Protein AF-0000000071593321 (afdb_homodimer)

pLDDT: mean 95.64, std 6.99, range [48.97, 98.94]

Sequence (410 aa):
MVLSSSLFSPEEFLYPEIVSQAEFVWSILTLLEEKLASHTFSGIHGHLEEGVYLKNKETIEIQEGAYVESGAYICGPCIIGPYTQVRHGAYIRGGVITSSHCVIGHCSEIKNSYLGHHAKAAHFAYVGDSVFGSRVNLGAGVRCANFRLDGKTIFFHHSGERCNTKRKKLGAFLGRGVSVGCNTVLNPGCYVASATKILPNQTIYMVLSSSLFSPEEFLYPEIVSQAEFVWSILTLLEEKLASHTFSGIHGHLEEGVYLKNKETIEIQEGAYVESGAYICGPCIIGPYTQVRHGAYIRGGVITSSHCVIGHCSEIKNSYLGHHAKAAHFAYVGDSVFGSRVNLGAGVRCANFRLDGKTIFFHHSGERCNTKRKKLGAFLGRGVSVGCNTVLNPGCYVASATKILPNQTIY

Radius of gyration: 21.74 Å; Cα contacts (8 Å, |Δi|>4): 1358; chains: 2; bounding box: 43×63×39 Å

Secondary structure (DSSP, 8-state):
--BGGGT--GGGSSSHHHHHT-SBTTHHHHHHHHHHHH-----B-SEE-TT-EEESGGGEEE-TT-EE-TT-EEESSEEE-TT-EE-TT-EEEEEEEE-TT-EEEET-EEEEEEE-TT-EEEES-EEES-EE-TT-EEPTT-EE--B-TT-PPPEEEETTEEEE---SB---EE-TT-EE-TT-EEPTT-EE-TT-EE-SS-EE-/---GGGT--GGGSSSHHHHHT-SSTTHHHHHHHHHHHH-----B-SEE-TT-EEESGGGEEE-TT-EE-TT-EEESSEEE-TT-EE-TT-EEEEEEEE-TT-EEEET-EEEEEEE-TT-EEEES-EEES-EE-TT-EEPTT-EE--B-TT-PPPEEEETTEEEE---SB---EE-TT-EE-TT-EEPTT-EE-TT-EEPSS-EE-

InterPro domains:
  IPR011004 Trimeric LpxA-like superfamily [SSF51161] (58-198)
  IPR050065 Bifunctional protein GlmU-like [PTHR43584] (59-192)
  IPR056729 Mannose-1-phosphate guanyltransferase, C-terminal domain [PF25087] (74-192)

Organism: Chlamydia trachomatis serovar D (strain ATCC VR-885 / DSM 19411 / UW-3/Cx) (NCBI:txid272561)

Foldseek 3Di:
DAQLVVFAQLVQAQGSCLSVVQRHVLCSLVSLVVCLVPDQAPAAQDAEDPQEAEAPRRQEHEDALEYAYHQEYAYDNEYHEHNEYHEHLEYEDAGEYEYYCEYRAHNEYAHSEGETANAYPHANEYHYSEYYGHQEYEEHQEYFFFADPVQDFDWADDPHDIHGPRHRGATEYEGACEYAAHNEYEYGNHYDHHNHYHYPPYYHD/DAALVVFAQLVQAQGSCLSVVQRHVLCSLVSLVVCLVPDQAPAEQDEEDPQEAEAPRRQDHEDALEYAYHQEYAYDNEHHEHNEYHEHLEYEDAGEYEYYQEYRAHVEYAHSEGETANAYPHANEYHYSEYYGHQEYEEHQEYFFFADPVQDFDWADDPRDIDGPVHRGATEYEGANEYEEHNEYEYGNHYDHHNHYHYPPYYGD

Nearest PDB structures (foldseek):
  5z0a-assembly1_E-2  TM=9.363E-01  e=1.720E-13  Sulfurisphaera tokodaii str. 7
  5z0a-assembly2_F  TM=9.378E-01  e=2.848E-13  Sulfurisphaera tokodaii str. 7
  5z0a-assembly2_C-3  TM=9.414E-01  e=1.841E-12  Sulfurisphaera tokodaii str. 7
  5z09-assembly2_E-2  TM=9.192E-01  e=1.112E-12  Sulfurisphaera tokodaii str. 7
  5z09-assembly1_F-3  TM=8.751E-01  e=1.169E-12  Sulfurisphaera tokodaii str. 7

Solvent-accessible surface area (backbone atoms only — not comparable to full-atom values): 18457 Å² total; per-residue (Å²): 129,64,42,19,68,76,57,44,62,35,84,36,34,76,60,31,62,41,45,68,68,20,68,34,51,73,39,31,55,55,40,47,53,51,49,59,73,71,53,82,56,87,31,79,58,36,50,71,40,77,65,50,42,68,40,59,53,80,37,29,23,32,29,53,67,13,37,36,32,40,52,18,38,41,32,40,43,31,37,41,22,37,44,18,39,36,27,42,46,14,37,38,32,70,37,33,38,41,9,36,46,23,32,41,12,39,51,13,36,41,27,32,26,41,34,9,28,40,17,30,37,44,28,43,18,38,38,28,39,25,39,35,23,27,45,19,36,43,27,51,42,20,32,28,35,25,57,49,95,83,67,43,64,41,54,38,70,50,98,88,41,80,41,78,67,78,33,54,62,32,8,31,39,35,11,38,41,19,24,39,24,37,50,17,36,33,31,48,34,20,70,44,61,58,61,38,72,43,66,55,70,38,77,45,114,129,64,42,20,68,78,59,43,63,34,84,37,36,77,58,32,61,42,45,70,68,21,68,32,52,73,38,30,56,55,40,47,52,50,49,58,72,70,52,83,55,87,30,79,58,34,47,71,41,76,65,48,42,67,39,59,54,81,37,28,24,30,29,53,66,13,38,35,33,39,52,17,38,40,32,40,42,31,36,40,23,36,44,18,38,36,26,42,43,15,37,37,32,72,38,35,39,40,8,38,46,23,30,40,11,41,49,12,37,42,28,32,27,40,33,10,29,41,18,30,37,45,30,45,19,40,40,28,40,24,38,35,23,28,45,19,37,44,27,49,44,21,33,27,35,24,59,50,82,81,69,47,64,42,53,38,70,50,96,89,40,80,41,78,66,79,33,55,63,33,8,30,39,36,12,38,42,21,34,38,23,37,49,17,35,35,31,49,37,20,71,43,62,57,62,40,73,43,66,53,67,39,78,43,115

Structure (mmCIF, N/CA/C/O backbone):
data_AF-0000000071593321-model_v1
#
loop_
_entity.id
_entity.type
_entity.pdbx_description
1 polymer 'UDP-GlcNAc Pyrophosphorylase'
#
loop_
_atom_site.group_PDB
_atom_site.id
_atom_site.type_symbol
_atom_site.label_atom_id
_atom_site.label_alt_id
_atom_site.label_comp_id
_atom_site.label_asym_id
_atom_site.label_entity_id
_atom_site.label_seq_id
_atom_site.pdbx_PDB_ins_code
_atom_site.Cartn_x
_atom_site.Cartn_y
_atom_site.Cartn_z
_atom_site.occupancy
_atom_site.B_iso_or_equiv
_atom_site.auth_seq_id
_atom_site.auth_comp_id
_atom_site.auth_asym_id
_atom_site.auth_atom_id
_atom_site.pdbx_PDB_model_num
ATOM 1 N N . MET A 1 1 ? 15.898 31.641 -3.525 1 49.12 1 MET A N 1
ATOM 2 C CA . MET A 1 1 ? 14.562 31.5 -2.951 1 49.12 1 MET A CA 1
ATOM 3 C C . MET A 1 1 ? 13.758 30.438 -3.705 1 49.12 1 MET A C 1
ATOM 5 O O . MET A 1 1 ? 13.625 30.516 -4.926 1 49.12 1 MET A O 1
ATOM 9 N N . VAL A 1 2 ? 13.656 29.156 -3.184 1 59.16 2 VAL A N 1
ATOM 10 C CA . VAL A 1 2 ? 13.023 28.125 -3.992 1 59.16 2 VAL A CA 1
ATOM 11 C C . VAL A 1 2 ? 11.523 28.391 -4.102 1 59.16 2 VAL A C 1
ATOM 13 O O . VAL A 1 2 ? 10.805 28.312 -3.104 1 59.16 2 VAL A O 1
ATOM 16 N N . LEU A 1 3 ? 11.148 29.047 -5.184 1 65.06 3 LEU A N 1
ATOM 17 C CA . LEU A 1 3 ? 9.766 29.375 -5.477 1 65.06 3 LEU A CA 1
ATOM 18 C C . LEU A 1 3 ? 8.93 28.125 -5.688 1 65.06 3 LEU A C 1
ATOM 20 O O . LEU A 1 3 ? 9.422 27.141 -6.242 1 65.06 3 LEU A O 1
ATOM 24 N N . SER A 1 4 ? 7.816 28.062 -4.988 1 72 4 SER A N 1
ATOM 25 C CA . SER A 1 4 ? 6.863 26.969 -5.168 1 72 4 SER A CA 1
ATOM 26 C C . SER A 1 4 ? 6.656 26.656 -6.645 1 72 4 SER A C 1
ATOM 28 O O . SER A 1 4 ? 6.555 25.484 -7.027 1 72 4 SER A O 1
ATOM 30 N N . SER A 1 5 ? 6.688 27.688 -7.473 1 69.75 5 SER A N 1
ATOM 31 C CA . SER A 1 5 ? 6.383 27.578 -8.891 1 69.75 5 SER A CA 1
ATOM 32 C C . SER A 1 5 ? 7.488 26.828 -9.633 1 69.75 5 SER A C 1
ATOM 34 O O . SER A 1 5 ? 7.289 26.375 -10.766 1 69.75 5 SER A O 1
ATOM 36 N N . SER A 1 6 ? 8.523 26.703 -8.977 1 75.5 6 SER A N 1
ATOM 37 C CA . SER A 1 6 ? 9.633 26 -9.633 1 75.5 6 SER A CA 1
ATOM 38 C C . SER A 1 6 ? 9.461 24.484 -9.539 1 75.5 6 SER A C 1
ATOM 40 O O . SER A 1 6 ? 9.992 23.75 -10.367 1 75.5 6 SER A O 1
ATOM 42 N N . LEU A 1 7 ? 8.594 24.094 -8.688 1 83.81 7 LEU A N 1
ATOM 43 C CA . LEU A 1 7 ? 8.523 22.656 -8.461 1 83.81 7 LEU A CA 1
ATOM 44 C C . LEU A 1 7 ? 7.156 22.109 -8.875 1 83.81 7 LEU A C 1
ATOM 46 O O . LEU A 1 7 ? 7.059 20.984 -9.383 1 83.81 7 LEU A O 1
ATOM 50 N N . PHE A 1 8 ? 6.207 22.984 -8.688 1 94.56 8 PHE A N 1
ATOM 51 C CA . PHE A 1 8 ? 4.848 22.5 -8.906 1 94.56 8 PHE A CA 1
ATOM 52 C C . PHE A 1 8 ? 4.105 23.406 -9.883 1 94.56 8 PHE A C 1
ATOM 54 O O . PHE A 1 8 ? 4.258 24.625 -9.844 1 94.56 8 PHE A O 1
ATOM 61 N N . SER A 1 9 ? 3.324 22.797 -10.742 1 95.75 9 SER A N 1
ATOM 62 C CA . SER A 1 9 ? 2.334 23.516 -11.531 1 95.75 9 SER A CA 1
ATOM 63 C C . SER A 1 9 ? 0.995 23.594 -10.797 1 95.75 9 SER A C 1
ATOM 65 O O . SER A 1 9 ? 0.453 22.562 -10.383 1 95.75 9 SER A O 1
ATOM 67 N N . PRO A 1 10 ? 0.494 24.781 -10.688 1 96.81 10 PRO A N 1
ATOM 68 C CA . PRO A 1 10 ? -0.757 24.922 -9.938 1 96.81 10 PRO A CA 1
ATOM 69 C C . PRO A 1 10 ? -1.863 24 -10.461 1 96.81 10 PRO A C 1
ATOM 71 O O . PRO A 1 10 ? -2.674 23.5 -9.672 1 96.81 10 PRO A O 1
ATOM 74 N N . GLU A 1 11 ? -1.896 23.719 -11.719 1 96.94 11 GLU A N 1
ATOM 75 C CA . GLU A 1 11 ? -2.967 22.953 -12.344 1 96.94 11 GLU A CA 1
ATOM 76 C C . GLU A 1 11 ? -2.92 21.484 -11.922 1 96.94 11 GLU A C 1
ATOM 78 O O . GLU A 1 11 ? -3.867 20.734 -12.156 1 96.94 11 GLU A O 1
ATOM 83 N N . GLU A 1 12 ? -1.89 21.125 -11.242 1 97.62 12 GLU A N 1
ATOM 84 C CA . GLU A 1 12 ? -1.735 19.75 -10.781 1 97.62 12 GLU A CA 1
ATOM 85 C C . GLU A 1 12 ? -2.539 19.5 -9.508 1 97.62 12 GLU A C 1
ATOM 87 O O . GLU A 1 12 ? -2.615 18.359 -9.039 1 97.62 12 GLU A O 1
ATOM 92 N N . PHE A 1 13 ? -3.246 20.516 -9.031 1 98.5 13 PHE A N 1
ATOM 93 C CA . PHE A 1 13 ? -3.863 20.422 -7.711 1 98.5 13 PHE A CA 1
ATOM 94 C C . PHE A 1 13 ? -5.324 20.859 -7.766 1 98.5 13 PHE A C 1
ATOM 96 O O . PHE A 1 13 ? -5.719 21.625 -8.641 1 98.5 13 PHE A O 1
ATOM 103 N N . LEU A 1 14 ? -6.074 20.344 -6.836 1 98.56 14 LEU A N 1
ATOM 104 C CA . LEU A 1 14 ? -7.508 20.609 -6.742 1 98.56 14 LEU A CA 1
ATOM 105 C C . LEU A 1 14 ? -7.781 22.078 -6.496 1 98.56 14 LEU A C 1
ATOM 107 O O . LEU A 1 14 ? -8.742 22.641 -7.035 1 98.56 14 LEU A O 1
ATOM 111 N N . TYR A 1 15 ? -7.004 22.734 -5.691 1 98.12 15 TYR A N 1
ATOM 112 C CA . TYR A 1 15 ? -7.035 24.156 -5.406 1 98.12 15 TYR A CA 1
ATOM 113 C C . TYR A 1 15 ? -5.734 24.828 -5.828 1 98.12 15 TYR A C 1
ATOM 115 O O . TYR A 1 15 ? -4.848 25.047 -5 1 98.12 15 TYR A O 1
ATOM 123 N N . PRO A 1 16 ? -5.707 25.234 -7.059 1 97.56 16 PRO A N 1
ATOM 124 C CA . PRO A 1 16 ? -4.457 25.734 -7.629 1 97.56 16 PRO A CA 1
ATOM 125 C C . PRO A 1 16 ? -3.951 27 -6.922 1 97.56 16 PRO A C 1
ATOM 127 O O . PRO A 1 16 ? -2.748 27.266 -6.93 1 97.56 16 PRO A O 1
ATOM 130 N N . GLU A 1 17 ? -4.82 27.719 -6.297 1 96.69 17 GLU A N 1
ATOM 131 C CA . GLU A 1 17 ? -4.449 28.984 -5.68 1 96.69 17 GLU A CA 1
ATOM 132 C C . GLU A 1 17 ? -3.506 28.781 -4.5 1 96.69 17 GLU A C 1
ATOM 134 O O . GLU A 1 17 ? -2.697 29.656 -4.18 1 96.69 17 GLU A O 1
ATOM 139 N N . ILE A 1 18 ? -3.613 27.609 -3.816 1 97.5 18 ILE A N 1
ATOM 140 C CA . ILE A 1 18 ? -2.73 27.312 -2.695 1 97.5 18 ILE A CA 1
ATOM 141 C C . ILE A 1 18 ? -1.28 27.297 -3.172 1 97.5 18 ILE A C 1
ATOM 143 O O . ILE A 1 18 ? -0.388 27.812 -2.492 1 97.5 18 ILE A O 1
ATOM 147 N N . VAL A 1 19 ? -1.119 26.719 -4.359 1 96.94 19 VAL A N 1
ATOM 148 C CA . VAL A 1 19 ? 0.215 26.562 -4.93 1 96.94 19 VAL A CA 1
ATOM 149 C C . VAL A 1 19 ? 0.676 27.875 -5.539 1 96.94 19 VAL A C 1
ATOM 151 O O . VAL A 1 19 ? 1.804 28.328 -5.305 1 96.94 19 VAL A O 1
ATOM 154 N N . SER A 1 20 ? -0.211 28.562 -6.273 1 95.44 20 SER A N 1
ATOM 155 C CA . SER A 1 20 ? 0.173 29.781 -6.988 1 95.44 20 SER A CA 1
ATOM 156 C C . SER A 1 20 ? 0.476 30.922 -6.02 1 95.44 20 SER A C 1
ATOM 158 O O . SER A 1 20 ? 1.287 31.797 -6.32 1 95.44 20 SER A O 1
ATOM 160 N N . GLN A 1 21 ? -0.099 30.891 -4.836 1 95.31 21 GLN A N 1
ATOM 161 C CA . GLN A 1 21 ? 0.058 31.984 -3.883 1 95.31 21 GLN A CA 1
ATOM 162 C C . GLN A 1 21 ? 1.224 31.719 -2.932 1 95.31 21 GLN A C 1
ATOM 164 O O . GLN A 1 21 ? 1.624 32.625 -2.176 1 95.31 21 GLN A O 1
ATOM 169 N N . ALA A 1 22 ? 1.767 30.547 -2.996 1 95.06 22 ALA A N 1
ATOM 170 C CA . ALA A 1 22 ? 2.855 30.203 -2.086 1 95.06 22 ALA A CA 1
ATOM 171 C C . ALA A 1 22 ? 4.16 30.875 -2.514 1 95.06 22 ALA A C 1
ATOM 173 O O . ALA A 1 22 ? 4.59 30.734 -3.662 1 95.06 22 ALA A O 1
ATOM 174 N N . GLU A 1 23 ? 4.746 31.547 -1.599 1 89.44 23 GLU A N 1
ATOM 175 C CA . GLU A 1 23 ? 6.031 32.188 -1.871 1 89.44 23 GLU A CA 1
ATOM 176 C C . GLU A 1 23 ? 7.16 31.156 -1.91 1 89.44 23 GLU A C 1
ATOM 178 O O . GLU A 1 23 ? 7.984 31.172 -2.826 1 89.44 23 GLU A O 1
ATOM 183 N N . PHE A 1 24 ? 7.191 30.344 -0.9 1 90.31 24 PHE A N 1
ATOM 184 C CA . PHE A 1 24 ? 8.133 29.234 -0.81 1 90.31 24 PHE A CA 1
ATOM 185 C C . PHE A 1 24 ? 7.41 27.906 -0.954 1 90.31 24 PHE A C 1
ATOM 187 O O . PHE A 1 24 ? 6.203 27.828 -0.738 1 90.31 24 PHE A O 1
ATOM 194 N N . VAL A 1 25 ? 8.148 26.938 -1.309 1 91.38 25 VAL A N 1
ATOM 195 C CA . VAL A 1 25 ? 7.562 25.609 -1.502 1 91.38 25 VAL A CA 1
ATOM 196 C C . VAL A 1 25 ? 6.898 25.141 -0.207 1 91.38 25 VAL A C 1
ATOM 198 O O . VAL A 1 25 ? 5.777 24.641 -0.226 1 91.38 25 VAL A O 1
ATOM 201 N N . TRP A 1 26 ? 7.523 25.391 0.928 1 93.5 26 TRP A N 1
ATOM 202 C CA . TRP A 1 26 ? 6.973 24.906 2.191 1 93.5 26 TRP A CA 1
ATOM 203 C C . TRP A 1 26 ? 5.836 25.797 2.666 1 93.5 26 TRP A C 1
ATOM 205 O O . TRP A 1 26 ? 5.074 25.438 3.561 1 93.5 26 TRP A O 1
ATOM 215 N N . SER A 1 27 ? 5.66 27 2.059 1 95.31 27 SER A N 1
ATOM 216 C CA . SER A 1 27 ? 4.527 27.875 2.361 1 95.31 27 SER A CA 1
ATOM 217 C C . SER A 1 27 ? 3.211 27.234 1.925 1 95.31 27 SER A C 1
ATOM 219 O O . SER A 1 27 ? 2.139 27.656 2.377 1 95.31 27 SER A O 1
ATOM 221 N N . ILE A 1 28 ? 3.297 26.25 1.066 1 97.19 28 ILE A N 1
ATOM 222 C CA . ILE A 1 28 ? 2.109 25.531 0.611 1 97.19 28 ILE A CA 1
ATOM 223 C C . ILE A 1 28 ? 1.397 24.906 1.805 1 97.19 28 ILE A C 1
ATOM 225 O O . ILE A 1 28 ? 0.166 24.922 1.877 1 97.19 28 ILE A O 1
ATOM 229 N N . LEU A 1 29 ? 2.137 24.422 2.756 1 97.69 29 LEU A N 1
ATOM 230 C CA . LEU A 1 29 ? 1.553 23.766 3.924 1 97.69 29 LEU A CA 1
ATOM 231 C C . LEU A 1 29 ? 0.829 24.781 4.805 1 97.69 29 LEU A C 1
ATOM 233 O O . LEU A 1 29 ? -0.231 24.484 5.359 1 97.69 29 LEU A O 1
ATOM 237 N N . THR A 1 30 ? 1.393 25.922 4.898 1 97.06 30 THR A N 1
ATOM 238 C CA . THR A 1 30 ? 0.729 26.984 5.645 1 97.06 30 THR A CA 1
ATOM 239 C C . THR A 1 30 ? -0.571 27.406 4.961 1 97.06 30 THR A C 1
ATOM 241 O O . THR A 1 30 ? -1.604 27.562 5.617 1 97.06 30 THR A O 1
ATOM 244 N N . LEU A 1 31 ? -0.475 27.562 3.711 1 97.88 31 LEU A N 1
ATOM 245 C CA . LEU A 1 31 ? -1.65 27.969 2.949 1 97.88 31 LEU A CA 1
ATOM 246 C C . LEU A 1 31 ? -2.711 26.875 2.955 1 97.88 31 LEU A C 1
ATOM 248 O O . LEU A 1 31 ? -3.908 27.156 2.947 1 97.88 31 LEU A O 1
ATOM 252 N N . LEU A 1 32 ? -2.312 25.656 2.957 1 98.31 32 LEU A N 1
ATOM 253 C CA . LEU A 1 32 ? -3.234 24.531 3.094 1 98.31 32 LEU A CA 1
ATOM 254 C C . LEU A 1 32 ? -4.008 24.625 4.406 1 98.31 32 LEU A C 1
ATOM 256 O O . LEU A 1 32 ? -5.23 24.469 4.422 1 98.31 32 LEU A O 1
ATOM 260 N N . GLU A 1 33 ? -3.307 24.828 5.473 1 97.94 33 GLU A N 1
ATOM 261 C CA . GLU A 1 33 ? -3.932 24.969 6.785 1 97.94 33 GLU A CA 1
ATOM 262 C C . GLU A 1 33 ? -4.941 26.109 6.801 1 97.94 33 GLU A C 1
ATOM 264 O O . GLU A 1 33 ? -6.035 25.969 7.355 1 97.94 33 GLU A O 1
ATOM 269 N N . GLU A 1 34 ? -4.559 27.188 6.195 1 98.12 34 GLU A N 1
ATOM 270 C CA . GLU A 1 34 ? -5.445 28.344 6.121 1 98.12 34 GLU A CA 1
ATOM 271 C C . GLU A 1 34 ? -6.688 28.031 5.289 1 98.12 34 GLU A C 1
ATOM 273 O O . GLU A 1 34 ? -7.797 28.422 5.656 1 98.12 34 GLU A O 1
ATOM 278 N N . LYS A 1 35 ? -6.465 27.375 4.168 1 98.31 35 LYS A N 1
ATOM 279 C CA . LYS A 1 35 ? -7.578 26.984 3.311 1 98.31 35 LYS A CA 1
ATOM 280 C C . LYS A 1 35 ? -8.578 26.109 4.07 1 98.31 35 LYS A C 1
ATOM 282 O O . LYS A 1 35 ? -9.789 26.359 4.02 1 98.31 35 LYS A O 1
ATOM 287 N N . LEU A 1 36 ? -8.133 25.172 4.801 1 98.69 36 LEU A N 1
ATOM 288 C CA . LEU A 1 36 ? -9.008 24.266 5.543 1 98.69 36 LEU A CA 1
ATOM 289 C C . LEU A 1 36 ? -9.711 25.016 6.676 1 98.69 36 LEU A C 1
ATOM 291 O O . LEU A 1 36 ? -10.875 24.75 6.973 1 98.69 36 LEU A O 1
ATOM 295 N N . ALA A 1 37 ? -9.031 25.938 7.305 1 98.12 37 ALA A N 1
ATOM 296 C CA . ALA A 1 37 ? -9.594 26.688 8.422 1 98.12 37 ALA A CA 1
ATOM 297 C C . ALA A 1 37 ? -10.758 27.562 7.969 1 98.12 37 ALA A C 1
ATOM 299 O O . ALA A 1 37 ? -11.688 27.828 8.742 1 98.12 37 ALA A O 1
ATOM 300 N N . SER A 1 38 ? -10.695 28.016 6.742 1 98.06 38 SER A N 1
ATOM 301 C CA . SER A 1 38 ? -11.711 28.953 6.262 1 98.06 38 SER A CA 1
ATOM 302 C C . SER A 1 38 ? -12.688 28.266 5.309 1 98.06 38 SER A C 1
ATOM 304 O O . SER A 1 38 ? -13.594 28.906 4.777 1 98.06 38 SER A O 1
ATOM 306 N N . HIS A 1 39 ? -12.531 26.984 5.094 1 98.06 39 HIS A N 1
ATOM 307 C CA . HIS A 1 39 ? -13.312 26.234 4.113 1 98.06 39 HIS A CA 1
ATOM 308 C C . HIS A 1 39 ? -14.695 25.906 4.645 1 98.06 39 HIS A C 1
ATOM 310 O O . HIS A 1 39 ? -14.852 25.578 5.82 1 98.06 39 HIS A O 1
ATOM 316 N N . THR A 1 40 ? -15.719 26.094 3.809 1 98.31 40 THR A N 1
ATOM 317 C CA . THR A 1 40 ? -17.031 25.531 4.09 1 98.31 40 THR A CA 1
ATOM 318 C C . THR A 1 40 ? -17.156 24.125 3.529 1 98.31 40 THR A C 1
ATOM 320 O O . THR A 1 40 ? -17.156 23.922 2.311 1 98.31 40 THR A O 1
ATOM 323 N N . PHE A 1 41 ? -17.266 23.188 4.367 1 98.5 41 PHE A N 1
ATOM 324 C CA . PHE A 1 41 ? -17.234 21.781 3.977 1 98.5 41 PHE A CA 1
ATOM 325 C C . PHE A 1 41 ? -18.625 21.312 3.52 1 98.5 41 PHE A C 1
ATOM 327 O O . PHE A 1 41 ? -19.609 21.5 4.234 1 98.5 41 PHE A O 1
ATOM 334 N N . SER A 1 42 ? -18.641 20.719 2.363 1 98.06 42 SER A N 1
ATOM 335 C CA . SER A 1 42 ? -19.906 20.344 1.748 1 98.06 42 SER A CA 1
ATOM 336 C C . SER A 1 42 ? -20.391 18.984 2.238 1 98.06 42 SER A C 1
ATOM 338 O O . SER A 1 42 ? -21.547 18.609 2.02 1 98.06 42 SER A O 1
ATOM 340 N N . GLY A 1 43 ? -19.516 18.266 2.939 1 98.19 43 GLY A N 1
ATOM 341 C CA . GLY A 1 43 ? -19.922 16.969 3.477 1 98.19 43 GLY A CA 1
ATOM 342 C C . GLY A 1 43 ? -19.5 15.805 2.596 1 98.19 43 GLY A C 1
ATOM 343 O O . GLY A 1 43 ? -18.484 15.867 1.913 1 98.19 43 GLY A O 1
ATOM 344 N N . ILE A 1 44 ? -20.281 14.711 2.689 1 98.31 44 ILE A N 1
ATOM 345 C CA . ILE A 1 44 ? -19.906 13.453 2.068 1 98.31 44 ILE A CA 1
ATOM 346 C C . ILE A 1 44 ? -20.672 13.258 0.767 1 98.31 44 ILE A C 1
ATOM 348 O O . ILE A 1 44 ? -21.891 13.086 0.786 1 98.31 44 ILE A O 1
ATOM 352 N N . HIS A 1 45 ? -19.953 13.328 -0.317 1 98.62 45 HIS A N 1
ATOM 353 C CA . HIS A 1 45 ? -20.562 13.141 -1.631 1 98.62 45 HIS A CA 1
ATOM 354 C C . HIS A 1 45 ? -20.047 11.875 -2.301 1 98.62 45 HIS A C 1
ATOM 356 O O . HIS A 1 45 ? -20.516 11.492 -3.371 1 98.62 45 HIS A O 1
ATOM 362 N N . GLY A 1 46 ? -19.016 11.219 -1.719 1 98.31 46 GLY A N 1
ATOM 363 C CA . GLY A 1 46 ? -18.484 9.945 -2.188 1 98.31 46 GLY A CA 1
ATOM 364 C C . GLY A 1 46 ? -19.109 8.75 -1.496 1 98.31 46 GLY A C 1
ATOM 365 O O . GLY A 1 46 ? -20.156 8.883 -0.856 1 98.31 46 GLY A O 1
ATOM 366 N N . HIS A 1 47 ? -18.516 7.598 -1.724 1 98.62 47 HIS A N 1
ATOM 367 C CA . HIS A 1 47 ? -19.031 6.367 -1.135 1 98.62 47 HIS A CA 1
ATOM 368 C C . HIS A 1 47 ? -18.219 5.961 0.091 1 98.62 47 HIS A C 1
ATOM 370 O O . HIS A 1 47 ? -17 5.859 0.024 1 98.62 47 HIS A O 1
ATOM 376 N N . LEU A 1 48 ? -18.875 5.746 1.184 1 98.31 48 LEU A N 1
ATOM 377 C CA . LEU A 1 48 ? -18.266 5.25 2.412 1 98.31 48 LEU A CA 1
ATOM 378 C C . LEU A 1 48 ? -18.797 3.861 2.758 1 98.31 48 LEU A C 1
ATOM 380 O O . LEU A 1 48 ? -20.016 3.66 2.869 1 98.31 48 LEU A O 1
ATOM 384 N N . GLU A 1 49 ? -17.922 2.932 2.883 1 98.25 49 GLU A N 1
ATOM 385 C CA . GLU A 1 49 ? -18.344 1.623 3.375 1 98.25 49 GLU A CA 1
ATOM 386 C C . GLU A 1 49 ? -18.672 1.672 4.867 1 98.25 49 GLU A C 1
ATOM 388 O O . GLU A 1 49 ? -18.234 2.592 5.566 1 98.25 49 GLU A O 1
ATOM 393 N N . GLU A 1 50 ? -19.375 0.681 5.301 1 96.62 50 GLU A N 1
ATOM 394 C CA . GLU A 1 50 ? -19.594 0.548 6.738 1 96.62 50 GLU A CA 1
ATOM 395 C C . GLU A 1 50 ? -18.281 0.313 7.484 1 96.62 50 GLU A C 1
ATOM 397 O O . GLU A 1 50 ? -17.406 -0.398 6.996 1 96.62 50 GLU A O 1
ATOM 402 N N . GLY A 1 51 ? -18.172 0.967 8.617 1 97 51 GLY A N 1
ATOM 403 C CA . GLY A 1 51 ? -16.984 0.729 9.438 1 97 51 GLY A CA 1
ATOM 404 C C . GLY A 1 51 ? -15.953 1.834 9.32 1 97 51 GLY A C 1
ATOM 405 O O . GLY A 1 51 ? -14.953 1.836 10.047 1 97 51 GLY A O 1
ATOM 406 N N . VAL A 1 52 ? -16.266 2.777 8.453 1 98 52 VAL A N 1
ATOM 407 C CA . VAL A 1 52 ? -15.406 3.955 8.406 1 98 52 VAL A CA 1
ATOM 408 C C . VAL A 1 52 ? -15.641 4.82 9.641 1 98 52 VAL A C 1
ATOM 410 O O . VAL A 1 52 ? -16.781 5.023 10.055 1 98 52 VAL A O 1
ATOM 413 N N . TYR A 1 53 ? -14.523 5.293 10.219 1 98.38 53 TYR A N 1
ATOM 414 C CA . TYR A 1 53 ? -14.664 6.199 11.352 1 98.38 53 TYR A CA 1
ATOM 415 C C . TYR A 1 53 ? -14.328 7.629 10.953 1 98.38 53 TYR A C 1
ATOM 417 O O . TYR A 1 53 ? -13.25 7.895 10.414 1 98.38 53 TYR A O 1
ATOM 425 N N . LEU A 1 54 ? -15.258 8.508 11.258 1 98.56 54 LEU A N 1
ATOM 426 C CA . LEU A 1 54 ? -15.07 9.93 10.977 1 98.56 54 LEU A CA 1
ATOM 427 C C . LEU A 1 54 ? -15.039 10.742 12.266 1 98.56 54 LEU A C 1
ATOM 429 O O . LEU A 1 54 ? -16.016 10.758 13.023 1 98.56 54 LEU A O 1
ATOM 433 N N . LYS A 1 55 ? -13.945 11.328 12.523 1 98.44 55 LYS A N 1
ATOM 434 C CA . LYS A 1 55 ? -13.82 12.25 13.641 1 98.44 55 LYS A CA 1
ATOM 435 C C . LYS A 1 55 ? -13.875 13.703 13.172 1 98.44 55 LYS A C 1
ATOM 437 O O . LYS A 1 55 ? -13.203 14.07 12.203 1 98.44 55 LYS A O 1
ATOM 442 N N . ASN A 1 56 ? -14.641 14.562 13.883 1 98.31 56 ASN A N 1
ATOM 443 C CA . ASN A 1 56 ? -14.906 15.93 13.461 1 98.31 56 ASN A CA 1
ATOM 444 C C . ASN A 1 56 ? -15.531 15.977 12.07 1 98.31 56 ASN A C 1
ATOM 446 O O . ASN A 1 56 ? -15.055 16.703 11.195 1 98.31 56 ASN A O 1
ATOM 450 N N . LYS A 1 57 ? -16.578 15.219 11.992 1 98.12 57 LYS A N 1
ATOM 451 C CA . LYS A 1 57 ? -17.219 14.938 10.719 1 98.12 57 LYS A CA 1
ATOM 452 C C . LYS A 1 57 ? -17.641 16.219 10.016 1 98.12 57 LYS A C 1
ATOM 454 O O . LYS A 1 57 ? -17.594 16.312 8.781 1 98.12 57 LYS A O 1
ATOM 459 N N . GLU A 1 58 ? -17.922 17.219 10.758 1 98.19 58 GLU A N 1
ATOM 460 C CA . GLU A 1 58 ? -18.406 18.484 10.211 1 98.19 58 GLU A CA 1
ATOM 461 C C . GLU A 1 58 ? -17.312 19.188 9.414 1 98.19 58 GLU A C 1
ATOM 463 O O . GLU A 1 58 ? -17.594 20.109 8.641 1 98.19 58 GLU A O 1
ATOM 468 N N . THR A 1 59 ? -16.062 18.734 9.547 1 98.69 59 THR A N 1
ATOM 469 C CA . THR A 1 59 ? -14.961 19.375 8.828 1 98.69 59 THR A CA 1
ATOM 470 C C . THR A 1 59 ? -14.328 18.391 7.848 1 98.69 59 THR A C 1
ATOM 472 O O . THR A 1 59 ? -13.133 18.484 7.547 1 98.69 59 THR A O 1
ATOM 475 N N . ILE A 1 60 ? -15.094 17.438 7.457 1 98.81 60 ILE A N 1
ATOM 476 C CA . ILE A 1 60 ? -14.648 16.469 6.457 1 98.81 60 ILE A CA 1
ATOM 477 C C . ILE A 1 60 ? -15.469 16.625 5.184 1 98.81 60 ILE A C 1
ATOM 479 O O . ILE A 1 60 ? -16.703 16.703 5.234 1 98.81 60 ILE A O 1
ATOM 483 N N . GLU A 1 61 ? -14.789 16.797 4.137 1 98.88 61 GLU A N 1
ATOM 484 C CA . GLU A 1 61 ? -15.406 16.797 2.816 1 98.88 61 GLU A CA 1
ATOM 485 C C . GLU A 1 61 ? -14.883 15.648 1.962 1 98.88 61 GLU A C 1
ATOM 487 O O . GLU A 1 61 ? -13.68 15.523 1.753 1 98.88 61 GLU A O 1
ATOM 492 N N . ILE A 1 62 ? -15.742 14.773 1.509 1 98.88 62 ILE A N 1
ATOM 493 C CA . ILE A 1 62 ? -15.453 13.688 0.584 1 98.88 62 ILE A CA 1
ATOM 494 C C . ILE A 1 62 ? -16.188 13.914 -0.733 1 98.88 62 ILE A C 1
ATOM 496 O O . ILE A 1 62 ? -17.422 13.836 -0.783 1 98.88 62 ILE A O 1
ATOM 500 N N . GLN A 1 63 ? -15.43 14.156 -1.754 1 98.75 63 GLN A N 1
ATOM 501 C CA . GLN A 1 63 ? -16.031 14.648 -2.984 1 98.75 63 GLN A CA 1
ATOM 502 C C . GLN A 1 63 ? -16.5 13.5 -3.869 1 98.75 63 GLN A C 1
ATOM 504 O O . GLN A 1 63 ? -16.328 12.328 -3.521 1 98.75 63 GLN A O 1
ATOM 509 N N . GLU A 1 64 ? -17.094 13.82 -4.988 1 98.62 64 GLU A N 1
ATOM 510 C CA . GLU A 1 64 ? -17.781 12.867 -5.848 1 98.62 64 GLU A CA 1
ATOM 511 C C . GLU A 1 64 ? -16.844 11.781 -6.352 1 98.62 64 GLU A C 1
ATOM 513 O O . GLU A 1 64 ? -15.711 12.07 -6.738 1 98.62 64 GLU A O 1
ATOM 518 N N . GLY A 1 65 ? -17.297 10.57 -6.324 1 98.69 65 GLY A N 1
ATOM 519 C CA . GLY A 1 65 ? -16.562 9.461 -6.902 1 98.69 65 GLY A CA 1
ATOM 520 C C . GLY A 1 65 ? -15.531 8.875 -5.957 1 98.69 65 GLY A C 1
ATOM 521 O O . GLY A 1 65 ? -15.008 7.781 -6.195 1 98.69 65 GLY A O 1
ATOM 522 N N . ALA A 1 66 ? -15.234 9.602 -4.922 1 98.81 66 ALA A N 1
ATOM 523 C CA . ALA A 1 66 ? -14.297 9.07 -3.939 1 98.81 66 ALA A CA 1
ATOM 524 C C . ALA A 1 66 ? -14.875 7.852 -3.229 1 98.81 66 ALA A C 1
ATOM 526 O O . ALA A 1 66 ? -16.094 7.738 -3.066 1 98.81 66 ALA A O 1
ATOM 527 N N . TYR A 1 67 ? -14.047 6.949 -2.918 1 98.88 67 TYR A N 1
ATOM 528 C CA . TYR A 1 67 ? -14.438 5.691 -2.291 1 98.88 67 TYR A CA 1
ATOM 529 C C . TYR A 1 67 ? -13.602 5.418 -1.045 1 98.88 67 TYR A C 1
ATOM 531 O O . TYR A 1 67 ? -12.375 5.355 -1.115 1 98.88 67 TYR A O 1
ATOM 539 N N . VAL A 1 68 ? -14.258 5.246 0.104 1 98.88 68 VAL A N 1
ATOM 540 C CA . VAL A 1 68 ? -13.578 5.012 1.371 1 98.88 68 VAL A CA 1
ATOM 541 C C . VAL A 1 68 ? -13.953 3.635 1.913 1 98.88 68 VAL A C 1
ATOM 543 O O . VAL A 1 68 ? -15.125 3.355 2.162 1 98.88 68 VAL A O 1
ATOM 546 N N . GLU A 1 69 ? -12.93 2.803 2.088 1 98.69 69 GLU A N 1
ATOM 547 C CA . GLU A 1 69 ? -13.148 1.42 2.5 1 98.69 69 GLU A CA 1
ATOM 548 C C . GLU A 1 69 ? -13.312 1.313 4.012 1 98.69 69 GLU A C 1
ATOM 550 O O . GLU A 1 69 ? -12.875 2.199 4.754 1 98.69 69 GLU A O 1
ATOM 555 N N . SER A 1 70 ? -13.914 0.234 4.43 1 98.25 70 SER A N 1
ATOM 556 C CA . SER A 1 70 ? -14.078 -0.082 5.844 1 98.25 70 SER A CA 1
ATOM 557 C C . SER A 1 70 ? -12.734 -0.114 6.562 1 98.25 70 SER A C 1
ATOM 559 O O . SER A 1 70 ? -11.742 -0.61 6.016 1 98.25 70 SER A O 1
ATOM 561 N N . GLY A 1 71 ? -12.734 0.42 7.789 1 97.81 71 GLY A N 1
ATOM 562 C CA . GLY A 1 71 ? -11.531 0.375 8.609 1 97.81 71 GLY A CA 1
ATOM 563 C C . GLY A 1 71 ? -10.688 1.63 8.5 1 97.81 71 GLY A C 1
ATOM 564 O O . GLY A 1 71 ? -9.766 1.833 9.289 1 97.81 71 GLY A O 1
ATOM 565 N N . ALA A 1 72 ? -11.031 2.459 7.551 1 98.44 72 ALA A N 1
ATOM 566 C CA . ALA A 1 72 ? -10.328 3.736 7.461 1 98.44 72 ALA A CA 1
ATOM 567 C C . ALA A 1 72 ? -10.727 4.668 8.602 1 98.44 72 ALA A C 1
ATOM 569 O O . ALA A 1 72 ? -11.867 4.617 9.078 1 98.44 72 ALA A O 1
ATOM 570 N N . TYR A 1 73 ? -9.773 5.465 9.07 1 98.81 73 TYR A N 1
ATOM 571 C CA . TYR A 1 73 ? -9.977 6.496 10.086 1 98.81 73 TYR A CA 1
ATOM 572 C C . TYR A 1 73 ? -9.641 7.875 9.531 1 98.81 73 TYR A C 1
ATOM 574 O O . TYR A 1 73 ? -8.492 8.156 9.188 1 98.81 73 TYR A O 1
ATOM 582 N N . ILE A 1 74 ? -10.664 8.742 9.477 1 98.81 74 ILE A N 1
ATOM 583 C CA . ILE A 1 74 ? -10.477 10.078 8.914 1 98.81 74 ILE A CA 1
ATOM 584 C C . ILE A 1 74 ? -10.812 11.133 9.961 1 98.81 74 ILE A C 1
ATOM 586 O O . ILE A 1 74 ? -11.945 11.203 10.445 1 98.81 74 ILE A O 1
ATOM 590 N N . CYS A 1 75 ? -9.805 11.859 10.297 1 98.81 75 CYS A N 1
ATOM 591 C CA . CYS A 1 75 ? -9.984 12.969 11.227 1 98.81 75 CYS A CA 1
ATOM 592 C C . CYS A 1 75 ? -9.938 14.305 10.492 1 98.81 75 CYS A C 1
ATOM 594 O O . CYS A 1 75 ? -8.945 14.625 9.844 1 98.81 75 CYS A O 1
ATOM 596 N N . GLY A 1 76 ? -11.016 15.078 10.602 1 98.38 76 GLY A N 1
ATOM 597 C CA . GLY A 1 76 ? -11.023 16.406 10.016 1 98.38 76 GLY A CA 1
ATOM 598 C C . GLY A 1 76 ? -10.125 17.391 10.75 1 98.38 76 GLY A C 1
ATOM 599 O O . GLY A 1 76 ? -9.727 17.141 11.891 1 98.38 76 GLY A O 1
ATOM 600 N N . PRO A 1 77 ? -9.781 18.531 10.031 1 98.69 77 PRO A N 1
ATOM 601 C CA . PRO A 1 77 ? -10.289 18.984 8.734 1 98.69 77 PRO A CA 1
ATOM 602 C C . PRO A 1 77 ? -9.578 18.312 7.559 1 98.69 77 PRO A C 1
ATOM 604 O O . PRO A 1 77 ? -8.367 18.109 7.602 1 98.69 77 PRO A O 1
ATOM 607 N N . CYS A 1 78 ? -10.289 17.891 6.594 1 98.75 78 CYS A N 1
ATOM 608 C CA . CYS A 1 78 ? -9.664 17.359 5.387 1 98.75 78 CYS A CA 1
ATOM 609 C C . CYS A 1 78 ? -10.625 17.406 4.207 1 98.75 78 CYS A C 1
ATOM 611 O O . CYS A 1 78 ? -11.844 17.484 4.398 1 98.75 78 CYS A O 1
ATOM 613 N N . ILE A 1 79 ? -10.102 17.438 3.047 1 98.94 79 ILE A N 1
ATOM 614 C CA . ILE A 1 79 ? -10.82 17.344 1.782 1 98.94 79 ILE A CA 1
ATOM 615 C C . ILE A 1 79 ? -10.281 16.172 0.969 1 98.94 79 ILE A C 1
ATOM 617 O O . ILE A 1 79 ? -9.102 16.141 0.608 1 98.94 79 ILE A O 1
ATOM 621 N N . ILE A 1 80 ? -11.109 15.219 0.742 1 98.94 80 ILE A N 1
ATOM 622 C CA . ILE A 1 80 ? -10.797 14.102 -0.149 1 98.94 80 ILE A CA 1
ATOM 623 C C . ILE A 1 80 ? -11.359 14.383 -1.541 1 98.94 80 ILE A C 1
ATOM 625 O O . ILE A 1 80 ? -12.578 14.383 -1.736 1 98.94 80 ILE A O 1
ATOM 629 N N . GLY A 1 81 ? -10.461 14.617 -2.479 1 98.88 81 GLY A N 1
ATOM 630 C CA . GLY A 1 81 ? -10.859 15.039 -3.811 1 98.88 81 GLY A CA 1
ATOM 631 C C . GLY A 1 81 ? -11.602 13.961 -4.582 1 98.88 81 GLY A C 1
ATOM 632 O O . GLY A 1 81 ? -11.711 12.828 -4.121 1 98.88 81 GLY A O 1
ATOM 633 N N . PRO A 1 82 ? -12.047 14.305 -5.82 1 98.88 82 PRO A N 1
ATOM 634 C CA . PRO A 1 82 ? -12.883 13.383 -6.598 1 98.88 82 PRO A CA 1
ATOM 635 C C . PRO A 1 82 ? -12.148 12.109 -6.992 1 98.88 82 PRO A C 1
ATOM 637 O O . PRO A 1 82 ? -10.953 12.156 -7.32 1 98.88 82 PRO A O 1
ATOM 640 N N . TYR A 1 83 ? -12.789 10.961 -6.879 1 98.88 83 TYR A N 1
ATOM 641 C CA . TYR A 1 83 ? -12.375 9.656 -7.379 1 98.88 83 TYR A CA 1
ATOM 642 C C . TYR A 1 83 ? -11.164 9.141 -6.613 1 98.88 83 TYR A C 1
ATOM 644 O O . TYR A 1 83 ? -10.469 8.227 -7.074 1 98.88 83 TYR A O 1
ATOM 652 N N . THR A 1 84 ? -10.938 9.789 -5.504 1 98.88 84 THR A N 1
ATOM 653 C CA . THR A 1 84 ? -9.852 9.336 -4.652 1 98.88 84 THR A CA 1
ATOM 654 C C . THR A 1 84 ? -10.25 8.07 -3.893 1 98.88 84 THR A C 1
ATOM 656 O O . THR A 1 84 ? -11.398 7.938 -3.467 1 98.88 84 THR A O 1
ATOM 659 N N . GLN A 1 85 ? -9.312 7.156 -3.793 1 98.88 85 GLN A N 1
ATOM 660 C CA . GLN A 1 85 ? -9.523 5.93 -3.031 1 98.88 85 GLN A CA 1
ATOM 661 C C . GLN A 1 85 ? -8.836 6 -1.672 1 98.88 85 GLN A C 1
ATOM 663 O O . GLN A 1 85 ? -7.637 6.285 -1.59 1 98.88 85 GLN A O 1
ATOM 668 N N . VAL A 1 86 ? -9.562 5.801 -0.639 1 98.94 86 VAL A N 1
ATOM 669 C CA . VAL A 1 86 ? -9.047 5.602 0.711 1 98.94 86 VAL A CA 1
ATOM 670 C C . VAL A 1 86 ? -9.289 4.164 1.153 1 98.94 86 VAL A C 1
ATOM 672 O O . VAL A 1 86 ? -10.438 3.738 1.303 1 98.94 86 VAL A O 1
ATOM 675 N N . ARG A 1 87 ? -8.219 3.406 1.387 1 98.75 87 ARG A N 1
ATOM 676 C CA . ARG A 1 87 ? -8.367 1.962 1.529 1 98.75 87 ARG A CA 1
ATOM 677 C C . ARG A 1 87 ? -8.312 1.548 2.996 1 98.75 87 ARG A C 1
ATOM 679 O O . ARG A 1 87 ? -8.195 2.396 3.883 1 98.75 87 ARG A O 1
ATOM 686 N N . HIS A 1 88 ? -8.469 0.297 3.223 1 98.62 88 HIS A N 1
ATOM 687 C CA . HIS A 1 88 ? -8.547 -0.315 4.543 1 98.62 88 HIS A CA 1
ATOM 688 C C . HIS A 1 88 ? -7.328 0.036 5.391 1 98.62 88 HIS A C 1
ATOM 690 O O . HIS A 1 88 ? -6.191 -0.102 4.934 1 98.62 88 HIS A O 1
ATOM 696 N N . GLY A 1 89 ? -7.664 0.565 6.605 1 98.19 89 GLY A N 1
ATOM 697 C CA . GLY A 1 89 ? -6.605 0.841 7.562 1 98.19 89 GLY A CA 1
ATOM 698 C C . GLY A 1 89 ? -5.945 2.189 7.348 1 98.19 89 GLY A C 1
ATOM 699 O O . GLY A 1 89 ? -5.055 2.578 8.109 1 98.19 89 GLY A O 1
ATOM 700 N N . ALA A 1 90 ? -6.348 2.893 6.355 1 98.75 90 ALA A N 1
ATOM 701 C CA . ALA A 1 90 ? -5.789 4.223 6.129 1 98.75 90 ALA A CA 1
ATOM 702 C C . ALA A 1 90 ? -6.109 5.156 7.297 1 98.75 90 ALA A C 1
ATOM 704 O O . ALA A 1 90 ? -7.191 5.078 7.879 1 98.75 90 ALA A O 1
ATOM 705 N N . TYR A 1 91 ? -5.141 6.062 7.641 1 98.81 91 TYR A N 1
ATOM 706 C CA . TYR A 1 91 ? -5.25 7.02 8.734 1 98.81 91 TYR A CA 1
ATOM 707 C C . TYR A 1 91 ? -4.961 8.438 8.25 1 98.81 91 TYR A C 1
ATOM 709 O O . TYR A 1 91 ? -3.816 8.766 7.922 1 98.81 91 TYR A O 1
ATOM 717 N N . ILE A 1 92 ? -6.004 9.258 8.188 1 98.81 92 ILE A N 1
ATOM 718 C CA . ILE A 1 92 ? -5.883 10.625 7.691 1 98.81 92 ILE A CA 1
ATOM 719 C C . ILE A 1 92 ? -6.152 11.617 8.828 1 98.81 92 ILE A C 1
ATOM 721 O O . ILE A 1 92 ? -7.191 11.539 9.492 1 98.81 92 ILE A O 1
ATOM 725 N N . ARG A 1 93 ? -5.188 12.5 9.031 1 98.38 93 ARG A N 1
ATOM 726 C CA . ARG A 1 93 ? -5.348 13.445 10.133 1 98.38 93 ARG A CA 1
ATOM 727 C C . ARG A 1 93 ? -4.512 14.695 9.914 1 98.38 93 ARG A C 1
ATOM 729 O O . ARG A 1 93 ? -3.617 14.711 9.062 1 98.38 93 ARG A O 1
ATOM 736 N N . GLY A 1 94 ? -4.781 15.688 10.633 1 95.12 94 GLY A N 1
ATOM 737 C CA . GLY A 1 94 ? -3.91 16.844 10.773 1 95.12 94 GLY A CA 1
ATOM 738 C C . GLY A 1 94 ? -3.979 17.781 9.586 1 95.12 94 GLY A C 1
ATOM 739 O O . GLY A 1 94 ? -3.059 18.562 9.352 1 95.12 94 GLY A O 1
ATOM 740 N N . GLY A 1 95 ? -5.008 17.781 8.789 1 98.25 95 GLY A N 1
ATOM 741 C CA . GLY A 1 95 ? -5.137 18.688 7.668 1 98.25 95 GLY A CA 1
ATOM 742 C C . GLY A 1 95 ? -4.609 18.125 6.363 1 98.25 95 GLY A C 1
ATOM 743 O O . GLY A 1 95 ? -3.455 18.359 5.996 1 98.25 95 GLY A O 1
ATOM 744 N N . VAL A 1 96 ? -5.457 17.484 5.637 1 98.81 96 VAL A N 1
ATOM 745 C CA . VAL A 1 96 ? -5.055 16.828 4.398 1 98.81 96 VAL A CA 1
ATOM 746 C C . VAL A 1 96 ? -5.98 17.266 3.26 1 98.81 96 VAL A C 1
ATOM 748 O O . VAL A 1 96 ? -7.195 17.375 3.447 1 98.81 96 VAL A O 1
ATOM 751 N N . ILE A 1 97 ? -5.406 17.578 2.154 1 98.94 97 ILE A N 1
ATOM 752 C CA . ILE A 1 97 ? -6.16 17.75 0.919 1 98.94 97 ILE A CA 1
ATOM 753 C C . ILE A 1 97 ? -5.613 16.812 -0.158 1 98.94 97 ILE A C 1
ATOM 755 O O . ILE A 1 97 ? -4.418 16.844 -0.468 1 98.94 97 ILE A O 1
ATOM 759 N N . THR A 1 98 ? -6.434 15.961 -0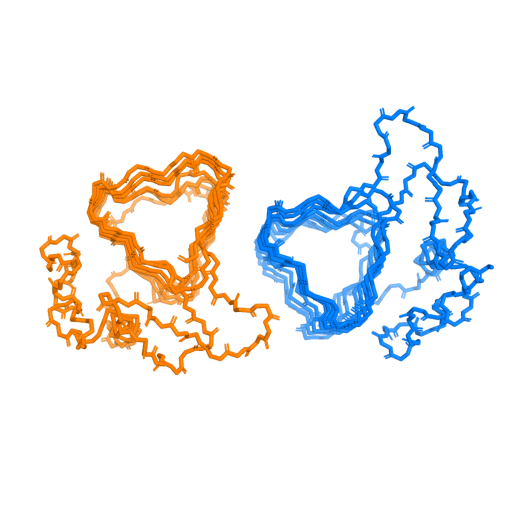.668 1 98.88 98 THR A N 1
ATOM 760 C CA . THR A 1 98 ? -6.09 15.227 -1.88 1 98.88 98 THR A CA 1
ATOM 761 C C . THR A 1 98 ? -6.781 15.836 -3.098 1 98.88 98 THR A C 1
ATOM 763 O O . THR A 1 98 ? -7.926 16.281 -3.01 1 98.88 98 THR A O 1
ATOM 766 N N . SER A 1 99 ? -6.078 15.852 -4.215 1 98.81 99 SER A N 1
ATOM 767 C CA . SER A 1 99 ? -6.734 16.203 -5.469 1 98.81 99 SER A CA 1
ATOM 768 C C . SER A 1 99 ? -7.504 15.023 -6.047 1 98.81 99 SER A C 1
ATOM 770 O O . SER A 1 99 ? -8.109 14.25 -5.309 1 98.81 99 SER A O 1
ATOM 772 N N . SER A 1 100 ? -7.57 14.93 -7.398 1 98.88 100 SER A N 1
ATOM 773 C CA . SER A 1 100 ? -8.406 13.883 -7.965 1 98.88 100 SER A CA 1
ATOM 774 C C . SER A 1 100 ? -7.609 12.602 -8.188 1 98.88 100 SER A C 1
ATOM 776 O O . SER A 1 100 ? -6.41 12.648 -8.453 1 98.88 100 SER A O 1
ATOM 778 N N . HIS A 1 101 ? -8.305 11.477 -8.047 1 98.88 101 HIS A N 1
ATOM 779 C CA . HIS A 1 101 ? -7.805 10.164 -8.438 1 98.88 101 HIS A CA 1
ATOM 780 C C . HIS A 1 101 ? -6.555 9.789 -7.648 1 98.88 101 HIS A C 1
ATOM 782 O O . HIS A 1 101 ? -5.613 9.211 -8.195 1 98.88 101 HIS A O 1
ATOM 788 N N . CYS A 1 102 ? -6.492 10.227 -6.418 1 98.94 102 CYS A N 1
ATOM 789 C CA . CYS A 1 102 ? -5.406 9.82 -5.527 1 98.94 102 CYS A CA 1
ATOM 790 C C . CYS A 1 102 ? -5.719 8.484 -4.863 1 98.94 102 CYS A C 1
ATOM 792 O O . CYS A 1 102 ? -6.836 7.984 -4.961 1 98.94 102 CYS A O 1
ATOM 794 N N . VAL A 1 103 ? -4.688 7.879 -4.336 1 98.94 103 VAL A N 1
ATOM 795 C CA . VAL A 1 103 ? -4.863 6.656 -3.557 1 98.94 103 VAL A CA 1
ATOM 796 C C . VAL A 1 103 ? -4.148 6.789 -2.213 1 98.94 103 VAL A C 1
ATOM 798 O O . VAL A 1 103 ? -2.934 6.996 -2.168 1 98.94 103 VAL A O 1
ATOM 801 N N . ILE A 1 104 ? -4.855 6.82 -1.144 1 98.88 104 ILE A N 1
ATOM 802 C CA . ILE A 1 104 ? -4.348 6.59 0.205 1 98.88 104 ILE A CA 1
ATOM 803 C C . ILE A 1 104 ? -4.66 5.16 0.637 1 98.88 104 ILE A C 1
ATOM 805 O O . ILE A 1 104 ? -5.797 4.848 0.996 1 98.88 104 ILE A O 1
ATOM 809 N N . GLY A 1 105 ? -3.619 4.363 0.569 1 98.06 105 GLY A N 1
ATOM 810 C CA . GLY A 1 105 ? -3.865 2.932 0.542 1 98.06 105 GLY A CA 1
ATOM 811 C C . GLY A 1 105 ? -3.783 2.285 1.912 1 98.06 105 GLY A C 1
ATOM 812 O O . GLY A 1 105 ? -3.895 2.967 2.934 1 98.06 105 GLY A O 1
ATOM 813 N N . HIS A 1 106 ? -3.604 0.902 1.893 1 98.25 106 HIS A N 1
ATOM 814 C CA . HIS A 1 106 ? -3.682 0.041 3.068 1 98.25 106 HIS A CA 1
ATOM 815 C C . HIS A 1 106 ? -2.652 0.448 4.117 1 98.25 106 HIS A C 1
ATOM 817 O O . HIS A 1 106 ? -1.457 0.523 3.824 1 98.25 106 HIS A O 1
ATOM 823 N N . CYS A 1 107 ? -3.182 0.788 5.328 1 97.88 107 CYS A N 1
ATOM 824 C CA . CYS A 1 107 ? -2.365 1.103 6.496 1 97.88 107 CYS A CA 1
ATOM 825 C C . CYS A 1 107 ? -1.383 2.227 6.188 1 97.88 107 CYS A C 1
ATOM 827 O O . CYS A 1 107 ? -0.251 2.217 6.676 1 97.88 107 CYS A O 1
ATOM 829 N N . SER A 1 108 ? -1.793 3.162 5.336 1 98.69 108 SER A N 1
ATOM 830 C CA . SER A 1 108 ? -1.014 4.371 5.09 1 98.69 108 SER A CA 1
ATOM 831 C C . SER A 1 108 ? -1.512 5.531 5.941 1 98.69 108 SER A C 1
ATOM 833 O O . SER A 1 108 ? -2.719 5.695 6.137 1 98.69 108 SER A O 1
ATOM 835 N N . GLU A 1 109 ? -0.547 6.34 6.426 1 98.81 109 GLU A N 1
ATOM 836 C CA . GLU A 1 109 ? -0.863 7.52 7.223 1 98.81 109 GLU A CA 1
ATOM 837 C C . GLU A 1 109 ? -0.488 8.805 6.488 1 98.81 109 GLU A C 1
ATOM 839 O O . GLU A 1 109 ? 0.645 8.953 6.023 1 98.81 109 GLU A O 1
ATOM 844 N N . ILE A 1 110 ? -1.433 9.695 6.383 1 98.81 110 ILE A N 1
ATOM 845 C CA . ILE A 1 110 ? -1.189 11.008 5.789 1 98.81 110 ILE A CA 1
ATOM 846 C C . ILE A 1 110 ? -1.546 12.102 6.793 1 98.81 110 ILE A C 1
ATOM 848 O O . ILE A 1 110 ? -2.629 12.086 7.383 1 98.81 110 ILE A O 1
ATOM 852 N N . LYS A 1 111 ? -0.622 12.977 6.977 1 98.38 111 LYS A N 1
ATOM 853 C CA . LYS A 1 111 ? -0.799 14.094 7.906 1 98.38 111 LYS A CA 1
ATOM 854 C C . LYS A 1 111 ? -0.32 15.398 7.289 1 98.38 111 LYS A C 1
ATOM 856 O O . LYS A 1 111 ? 0.779 15.469 6.734 1 98.38 111 LYS A O 1
ATOM 861 N N . ASN A 1 112 ? -1.115 16.422 7.387 1 98.44 112 ASN A N 1
ATOM 862 C CA . ASN A 1 112 ? -0.738 17.766 6.988 1 98.44 112 ASN A CA 1
ATOM 863 C C . ASN A 1 112 ? -0.018 17.781 5.641 1 98.44 112 ASN A C 1
ATOM 865 O O . ASN A 1 112 ? 1.099 18.281 5.531 1 98.44 112 ASN A O 1
ATOM 869 N N . SER A 1 113 ? -0.761 17.312 4.629 1 98.88 113 SER A N 1
ATOM 870 C CA . SER A 1 113 ? -0.122 17.125 3.33 1 98.88 113 SER A CA 1
ATOM 871 C C . SER A 1 113 ? -1.078 17.469 2.189 1 98.88 113 SER A C 1
ATOM 873 O O . SER A 1 113 ? -2.299 17.422 2.363 1 98.88 113 SER A O 1
ATOM 875 N N . TYR A 1 114 ? -0.499 17.844 1.148 1 98.88 114 TYR A N 1
ATOM 876 C CA . TYR A 1 114 ? -1.232 18.172 -0.068 1 98.88 114 TYR A CA 1
ATOM 877 C C . TYR A 1 114 ? -0.812 17.281 -1.222 1 98.88 114 TYR A C 1
ATOM 879 O O . TYR A 1 114 ? 0.326 17.344 -1.69 1 98.88 114 TYR A O 1
ATOM 887 N N . LEU A 1 115 ? -1.747 16.453 -1.728 1 98.88 115 LEU A N 1
ATOM 888 C CA . LEU A 1 115 ? -1.45 15.523 -2.803 1 98.88 115 LEU A CA 1
ATOM 889 C C . LEU A 1 115 ? -2.049 16 -4.121 1 98.88 115 LEU A C 1
ATOM 891 O O . LEU A 1 115 ? -3.242 16.297 -4.195 1 98.88 115 LEU A O 1
ATOM 895 N N . GLY A 1 116 ? -1.213 16.078 -5.148 1 98.81 116 GLY A N 1
ATOM 896 C CA . GLY A 1 116 ? -1.681 16.406 -6.484 1 98.81 116 GLY A CA 1
ATOM 897 C C . GLY A 1 116 ? -2.469 15.297 -7.141 1 98.81 116 GLY A C 1
ATOM 898 O O . GLY A 1 116 ? -2.572 14.195 -6.594 1 98.81 116 GLY A O 1
ATOM 899 N N . HIS A 1 117 ? -3 15.633 -8.32 1 98.88 117 HIS A N 1
ATOM 900 C CA . HIS A 1 117 ? -3.838 14.664 -9.023 1 98.88 117 HIS A CA 1
ATOM 901 C C . HIS A 1 117 ? -3.094 13.359 -9.258 1 98.88 117 HIS A C 1
ATOM 903 O O . HIS A 1 117 ? -1.917 13.359 -9.625 1 98.88 117 HIS A O 1
ATOM 909 N N . HIS A 1 118 ? -3.703 12.211 -8.953 1 98.88 118 HIS A N 1
ATOM 910 C CA . HIS A 1 118 ? -3.24 10.867 -9.281 1 98.88 118 HIS A CA 1
ATOM 911 C C . HIS A 1 118 ? -2.053 10.469 -8.414 1 98.88 118 HIS A C 1
ATOM 913 O O . HIS A 1 118 ? -1.347 9.508 -8.727 1 98.88 118 HIS A O 1
ATOM 919 N N . ALA A 1 119 ? -1.744 11.227 -7.402 1 98.88 119 ALA A N 1
ATOM 920 C CA . ALA A 1 119 ? -0.692 10.812 -6.477 1 98.88 119 ALA A CA 1
ATOM 921 C C . ALA A 1 119 ? -1.122 9.586 -5.672 1 98.88 119 ALA A C 1
ATOM 923 O O . ALA A 1 119 ? -2.277 9.484 -5.25 1 98.88 119 ALA A O 1
ATOM 924 N N . LYS A 1 120 ? -0.113 8.664 -5.445 1 98.81 120 LYS A N 1
ATOM 925 C CA . LYS A 1 120 ? -0.469 7.402 -4.801 1 98.81 120 LYS A CA 1
ATOM 926 C C . LYS A 1 120 ? 0.486 7.082 -3.654 1 98.81 120 LYS A C 1
ATOM 928 O O . LYS A 1 120 ? 1.698 6.988 -3.857 1 98.81 120 LYS A O 1
ATOM 933 N N . ALA A 1 121 ? 0.018 6.984 -2.467 1 98.75 121 ALA A N 1
ATOM 934 C CA . ALA A 1 121 ? 0.593 6.32 -1.302 1 98.75 121 ALA A CA 1
ATOM 935 C C . ALA A 1 121 ? -0.207 5.074 -0.931 1 98.75 121 ALA A C 1
ATOM 937 O O . ALA A 1 121 ? -0.908 5.059 0.083 1 98.75 121 ALA A O 1
ATOM 938 N N . ALA A 1 122 ? 0.015 4.023 -1.621 1 97.62 122 ALA A N 1
ATOM 939 C CA . ALA A 1 122 ? -1.015 2.994 -1.749 1 97.62 122 ALA A CA 1
ATOM 940 C C . ALA A 1 122 ? -0.823 1.895 -0.709 1 97.62 122 ALA A C 1
ATOM 942 O O . ALA A 1 122 ? -1.728 1.091 -0.473 1 97.62 122 ALA A O 1
ATOM 943 N N . HIS A 1 123 ? 0.38 1.784 -0.12 1 97.69 123 HIS A N 1
ATOM 944 C CA . HIS A 1 123 ? 0.654 0.652 0.758 1 97.69 123 HIS A CA 1
ATOM 945 C C . HIS A 1 123 ? 1.624 1.038 1.869 1 97.69 123 HIS A C 1
ATOM 947 O O . HIS A 1 123 ? 2.801 1.302 1.608 1 97.69 123 HIS A O 1
ATOM 953 N N . PHE A 1 124 ? 1.217 1.091 3.09 1 97.75 124 PHE A N 1
ATOM 954 C CA . PHE A 1 124 ? 2.043 1.184 4.285 1 97.75 124 PHE A CA 1
ATOM 955 C C . PHE A 1 124 ? 2.883 2.455 4.266 1 97.75 124 PHE A C 1
ATOM 957 O O . PHE A 1 124 ? 4.043 2.445 4.691 1 97.75 124 PHE A O 1
ATOM 964 N N . ALA A 1 125 ? 2.402 3.498 3.713 1 98.5 125 ALA A N 1
ATOM 965 C CA . ALA A 1 125 ? 3.197 4.719 3.604 1 98.5 125 ALA A CA 1
ATOM 966 C C . ALA A 1 125 ? 2.963 5.633 4.801 1 98.5 125 ALA A C 1
ATOM 968 O O . ALA A 1 125 ? 1.915 5.566 5.445 1 98.5 125 ALA A O 1
ATOM 969 N N . TYR A 1 126 ? 3.961 6.371 5.121 1 98.75 126 TYR A N 1
ATOM 970 C CA . TYR A 1 126 ? 3.801 7.535 5.984 1 98.75 126 TYR A CA 1
ATOM 971 C C . TYR A 1 126 ? 4.125 8.82 5.23 1 98.75 126 TYR A C 1
ATOM 973 O O . TYR A 1 126 ? 5.219 8.961 4.676 1 98.75 126 TYR A O 1
ATOM 981 N N . VAL A 1 127 ? 3.195 9.766 5.207 1 98.75 127 VAL A N 1
ATOM 982 C CA . VAL A 1 127 ? 3.336 11.062 4.539 1 98.75 127 VAL A CA 1
ATOM 983 C C . VAL A 1 127 ? 2.977 12.188 5.508 1 98.75 127 VAL A C 1
ATOM 985 O O . VAL A 1 127 ? 1.797 12.453 5.75 1 98.75 127 VAL A O 1
ATOM 988 N N . GLY A 1 128 ? 4 12.766 6.062 1 98.5 128 GLY A N 1
ATOM 989 C CA . GLY A 1 128 ? 3.793 13.859 6.996 1 98.5 128 GLY A CA 1
ATOM 990 C C . GLY A 1 128 ? 4.312 15.188 6.48 1 98.5 128 GLY A C 1
ATOM 991 O O . GLY A 1 128 ? 5.445 15.281 6.008 1 98.5 128 GLY A O 1
ATOM 992 N N . ASP A 1 129 ? 3.512 16.203 6.531 1 98.56 129 ASP A N 1
ATOM 993 C CA . ASP A 1 129 ? 3.912 17.547 6.176 1 98.56 129 ASP A CA 1
ATOM 994 C C . ASP A 1 129 ? 4.59 17.594 4.809 1 98.56 129 ASP A C 1
ATOM 996 O O . ASP A 1 129 ? 5.695 18.125 4.672 1 98.56 129 ASP A O 1
ATOM 1000 N N . SER A 1 130 ? 3.922 16.984 3.836 1 98.56 130 SER A N 1
ATOM 1001 C CA . SER A 1 130 ? 4.523 16.781 2.523 1 98.56 130 SER A CA 1
ATOM 1002 C C . SER A 1 130 ? 3.623 17.312 1.412 1 98.56 130 SER A C 1
ATOM 1004 O O . SER A 1 130 ? 2.422 17.5 1.616 1 98.56 130 SER A O 1
ATOM 1006 N N . VAL A 1 131 ? 4.227 17.594 0.29 1 98.5 131 VAL A N 1
ATOM 1007 C CA . VAL A 1 131 ? 3.516 17.984 -0.92 1 98.5 131 VAL A CA 1
ATOM 1008 C C . VAL A 1 131 ? 3.959 17.109 -2.092 1 98.5 131 VAL A C 1
ATOM 1010 O O . VAL A 1 131 ? 5.152 17.016 -2.383 1 98.5 131 VAL A O 1
ATOM 1013 N N . PHE A 1 132 ? 2.963 16.453 -2.709 1 98.62 132 PHE A N 1
ATOM 1014 C CA . PHE A 1 132 ? 3.215 15.625 -3.883 1 98.62 132 PHE A CA 1
ATOM 1015 C C . PHE A 1 132 ? 2.633 16.281 -5.133 1 98.62 132 PHE A C 1
ATOM 1017 O O . PHE A 1 132 ? 1.452 16.625 -5.168 1 98.62 132 PHE A O 1
ATOM 1024 N N . GLY A 1 133 ? 3.482 16.422 -6.137 1 98.31 133 GLY A N 1
ATOM 1025 C CA . GLY A 1 133 ? 2.943 16.75 -7.445 1 98.31 133 GLY A CA 1
ATOM 1026 C C . GLY A 1 133 ? 2.098 15.648 -8.047 1 98.31 133 GLY A C 1
ATOM 1027 O O . GLY A 1 133 ? 1.887 14.609 -7.418 1 98.31 133 GLY A O 1
ATOM 1028 N N . SER A 1 134 ? 1.602 15.898 -9.258 1 98.62 134 SER A N 1
ATOM 1029 C CA . SER A 1 134 ? 0.732 14.93 -9.922 1 98.62 134 SER A CA 1
ATOM 1030 C C . SER A 1 134 ? 1.495 13.656 -10.273 1 98.62 134 SER A C 1
ATOM 1032 O O . SER A 1 134 ? 2.678 13.711 -10.617 1 98.62 134 SER A O 1
ATOM 1034 N N . ARG A 1 135 ? 0.852 12.492 -10.109 1 98.44 135 ARG A N 1
ATOM 1035 C CA . ARG A 1 135 ? 1.296 11.188 -10.594 1 98.44 135 ARG A CA 1
ATOM 1036 C C . ARG A 1 135 ? 2.52 10.711 -9.82 1 98.44 135 ARG A C 1
ATOM 1038 O O . ARG A 1 135 ? 3.307 9.906 -10.328 1 98.44 135 ARG A O 1
ATOM 1045 N N . VAL A 1 136 ? 2.727 11.328 -8.641 1 98.75 136 VAL A N 1
ATOM 1046 C CA . VAL A 1 136 ? 3.719 10.758 -7.738 1 98.75 136 VAL A CA 1
ATOM 1047 C C . VAL A 1 136 ? 3.27 9.367 -7.297 1 98.75 136 VAL A C 1
ATOM 1049 O O . VAL A 1 136 ? 2.088 9.141 -7.027 1 98.75 136 VAL A O 1
ATOM 1052 N N . ASN A 1 137 ? 4.25 8.422 -7.254 1 98.69 137 ASN A N 1
ATOM 1053 C CA . ASN A 1 137 ? 3.967 7.059 -6.809 1 98.69 137 ASN A CA 1
ATOM 1054 C C . ASN A 1 137 ? 4.953 6.605 -5.738 1 98.69 137 ASN A C 1
ATOM 1056 O O . ASN A 1 137 ? 6.152 6.496 -6 1 98.69 137 ASN A O 1
ATOM 1060 N N . LEU A 1 138 ? 4.426 6.336 -4.535 1 98.69 138 LEU A N 1
ATOM 1061 C CA . LEU A 1 138 ? 5.242 5.75 -3.477 1 98.69 138 LEU A CA 1
ATOM 1062 C C . LEU A 1 138 ? 5.109 4.23 -3.463 1 98.69 138 LEU A C 1
ATOM 1064 O O . LEU A 1 138 ? 4.008 3.701 -3.324 1 98.69 138 LEU A O 1
ATOM 1068 N N . GLY A 1 139 ? 6.258 3.562 -3.553 1 97.94 139 GLY A N 1
ATOM 1069 C CA . GLY A 1 139 ? 6.246 2.127 -3.324 1 97.94 139 GLY A CA 1
ATOM 1070 C C . GLY A 1 139 ? 5.852 1.752 -1.909 1 97.94 139 GLY A C 1
ATOM 1071 O O . GLY A 1 139 ? 5.773 2.613 -1.031 1 97.94 139 GLY A O 1
ATOM 1072 N N . ALA A 1 140 ? 5.625 0.444 -1.747 1 98.31 140 ALA A N 1
ATOM 1073 C CA . ALA A 1 140 ? 5.18 -0.027 -0.438 1 98.31 140 ALA A CA 1
ATOM 1074 C C . ALA A 1 140 ? 6.219 0.285 0.638 1 98.31 140 ALA A C 1
ATOM 1076 O O . ALA A 1 140 ? 7.406 0.018 0.458 1 98.31 140 ALA A O 1
ATOM 1077 N N . GLY A 1 141 ? 5.734 0.933 1.771 1 98.12 141 GLY A N 1
ATOM 1078 C CA . GLY A 1 141 ? 6.586 1.098 2.939 1 98.12 141 GLY A CA 1
ATOM 1079 C C . GLY A 1 141 ? 7.438 2.35 2.881 1 98.12 141 GLY A C 1
ATOM 1080 O O . GLY A 1 141 ? 8.32 2.549 3.725 1 98.12 141 GLY A O 1
ATOM 1081 N N . VAL A 1 142 ? 7.223 3.182 1.904 1 98.5 142 VAL A N 1
ATOM 1082 C CA . VAL A 1 142 ? 7.973 4.434 1.838 1 98.5 142 VAL A CA 1
ATOM 1083 C C . VAL A 1 142 ? 7.555 5.348 2.99 1 98.5 142 VAL A C 1
ATOM 1085 O O . VAL A 1 142 ? 6.375 5.414 3.342 1 98.5 142 VAL A O 1
ATOM 1088 N N . ARG A 1 143 ? 8.539 6.047 3.592 1 98.5 143 ARG A N 1
ATOM 1089 C CA . ARG A 1 143 ? 8.305 6.965 4.699 1 98.5 143 ARG A CA 1
ATOM 1090 C C . ARG A 1 143 ? 8.828 8.359 4.375 1 98.5 143 ARG A C 1
ATOM 1092 O O . ARG A 1 143 ? 10.023 8.539 4.121 1 98.5 143 ARG A O 1
ATOM 1099 N N . CYS A 1 144 ? 7.961 9.328 4.379 1 98.38 144 CYS A N 1
ATOM 1100 C CA . CYS A 1 144 ? 8.367 10.727 4.359 1 98.38 144 CYS A CA 1
ATOM 1101 C C . CYS A 1 144 ? 8.492 11.281 5.773 1 98.38 144 CYS A C 1
ATOM 1103 O O . CYS A 1 144 ? 7.516 11.766 6.348 1 98.38 144 CYS A O 1
ATOM 1105 N N . ALA A 1 145 ? 9.727 11.219 6.281 1 97.31 145 ALA A N 1
ATOM 1106 C CA . ALA A 1 145 ? 9.969 11.734 7.625 1 97.31 145 ALA A CA 1
ATOM 1107 C C . ALA A 1 145 ? 9.742 13.242 7.684 1 97.31 145 ALA A C 1
ATOM 1109 O O . ALA A 1 145 ? 10.062 13.961 6.73 1 97.31 145 ALA A O 1
ATOM 1110 N N . ASN A 1 146 ? 9.219 13.664 8.82 1 97.38 146 ASN A N 1
ATOM 1111 C CA . ASN A 1 146 ? 8.898 15.078 8.867 1 97.38 146 ASN A CA 1
ATOM 1112 C C . ASN A 1 146 ? 9.516 15.758 10.086 1 97.38 146 ASN A C 1
ATOM 1114 O O . ASN A 1 146 ? 9.203 16.906 10.391 1 97.38 146 ASN A O 1
ATOM 1118 N N . PHE A 1 147 ? 10.375 15.086 10.797 1 97.12 147 PHE A N 1
ATOM 1119 C CA . PHE A 1 147 ? 10.977 15.609 12.016 1 97.12 147 PHE A CA 1
ATOM 1120 C C . PHE A 1 147 ? 12.469 15.281 12.062 1 97.12 147 PHE A C 1
ATOM 1122 O O . PHE A 1 147 ? 12.867 14.141 11.812 1 97.12 147 PHE A O 1
ATOM 1129 N N . ARG A 1 148 ? 13.234 16.25 12.438 1 93.31 148 ARG A N 1
ATOM 1130 C CA . ARG A 1 148 ? 14.664 16.016 12.617 1 93.31 148 ARG A CA 1
ATOM 1131 C C . ARG A 1 148 ? 14.938 15.312 13.945 1 93.31 148 ARG A C 1
ATOM 1133 O O . ARG A 1 148 ? 14.328 15.641 14.961 1 93.31 148 ARG A O 1
ATOM 1140 N N . LEU A 1 149 ? 15.938 14.453 13.914 1 93.19 149 LEU A N 1
ATOM 1141 C CA . LEU A 1 149 ? 16.25 13.664 15.102 1 93.19 149 LEU A CA 1
ATOM 1142 C C . LEU A 1 149 ? 16.766 14.562 16.219 1 93.19 149 LEU A C 1
ATOM 1144 O O . LEU A 1 149 ? 16.609 14.234 17.406 1 93.19 149 LEU A O 1
ATOM 1148 N N . ASP A 1 150 ? 17.281 15.789 15.828 1 93.62 150 ASP A N 1
ATOM 1149 C CA . ASP A 1 150 ? 17.844 16.672 16.844 1 93.62 150 ASP A CA 1
ATOM 1150 C C . ASP A 1 150 ? 16.828 17.719 17.281 1 93.62 150 ASP A C 1
ATOM 1152 O O . ASP A 1 150 ? 17.125 18.594 18.109 1 93.62 150 ASP A O 1
ATOM 1156 N N . GLY A 1 151 ? 15.672 17.688 16.734 1 93.25 151 GLY A N 1
ATOM 1157 C CA . GLY A 1 151 ? 14.555 18.516 17.172 1 93.25 151 GLY A CA 1
ATOM 1158 C C . GLY A 1 151 ? 14.656 19.953 16.719 1 93.25 151 GLY A C 1
ATOM 1159 O O . GLY A 1 151 ? 13.859 20.797 17.125 1 93.25 151 GLY A O 1
ATOM 1160 N N . LYS A 1 152 ? 15.617 20.203 15.852 1 94.31 152 LYS A N 1
ATOM 1161 C CA . LYS A 1 152 ? 15.789 21.578 15.367 1 94.31 152 LYS A CA 1
ATOM 1162 C C . LYS A 1 152 ? 14.922 21.828 14.141 1 94.31 152 LYS A C 1
ATOM 1164 O O . LYS A 1 152 ? 14.289 20.922 13.609 1 94.31 152 LYS A O 1
ATOM 1169 N N . THR A 1 153 ? 14.922 23.125 13.805 1 94.69 153 THR A N 1
ATOM 1170 C CA . THR A 1 153 ? 14.164 23.5 12.617 1 94.69 153 THR A CA 1
ATOM 1171 C C . THR A 1 153 ? 14.789 22.875 11.367 1 94.69 153 THR A C 1
ATOM 1173 O O . THR A 1 153 ? 15.977 22.547 11.367 1 94.69 153 THR A O 1
ATOM 1176 N N . ILE A 1 154 ? 14.008 22.734 10.336 1 93.81 154 ILE A N 1
ATOM 1177 C CA . ILE A 1 154 ? 14.438 22.031 9.133 1 93.81 154 ILE A CA 1
ATOM 1178 C C . ILE A 1 154 ? 14.836 23.031 8.055 1 93.81 154 ILE A C 1
ATOM 1180 O O . ILE A 1 154 ? 14.125 24.016 7.824 1 93.81 154 ILE A O 1
ATOM 1184 N N . PHE A 1 155 ? 15.977 22.766 7.5 1 90.19 155 PHE A N 1
ATOM 1185 C CA . PHE A 1 155 ? 16.469 23.594 6.402 1 90.19 155 PHE A CA 1
ATOM 1186 C C . PHE A 1 155 ? 16.062 22.984 5.059 1 90.19 155 PHE A C 1
ATOM 1188 O O . PHE A 1 155 ? 16.062 21.766 4.898 1 90.19 155 PHE A O 1
ATOM 1195 N N . PHE A 1 156 ? 15.68 23.828 4.113 1 87.25 156 PHE A N 1
ATOM 1196 C CA . PHE A 1 156 ? 15.375 23.422 2.744 1 87.25 156 PHE A CA 1
ATOM 1197 C C . PHE A 1 156 ? 16.531 23.797 1.81 1 87.25 156 PHE A C 1
ATOM 1199 O O . PHE A 1 156 ? 17.016 24.922 1.836 1 87.25 156 PHE A O 1
ATOM 1206 N N . HIS A 1 157 ? 17 22.75 1.151 1 80.31 157 HIS A N 1
ATOM 1207 C CA . HIS A 1 157 ? 18.125 22.953 0.243 1 80.31 157 HIS A CA 1
ATOM 1208 C C . HIS A 1 157 ? 17.672 22.906 -1.212 1 80.31 157 HIS A C 1
ATOM 1210 O O . HIS A 1 157 ? 17.047 21.938 -1.653 1 80.31 157 HIS A O 1
ATOM 1216 N N . HIS A 1 158 ? 17.875 23.969 -1.934 1 74.44 158 HIS A N 1
ATOM 1217 C CA . HIS A 1 158 ? 17.547 24.016 -3.355 1 74.44 158 HIS A CA 1
ATOM 1218 C C . HIS A 1 158 ? 18.531 24.875 -4.121 1 74.44 158 HIS A C 1
ATOM 1220 O O . HIS A 1 158 ? 18.781 26.031 -3.74 1 74.44 158 HIS A O 1
ATOM 1226 N N . SER A 1 159 ? 18.938 24.25 -5.258 1 73.44 159 SER A N 1
ATOM 1227 C CA . SER A 1 159 ? 19.828 24.938 -6.18 1 73.44 159 SER A CA 1
ATOM 1228 C C . SER A 1 159 ? 20.969 25.641 -5.438 1 73.44 159 SER A C 1
ATOM 1230 O O . SER A 1 159 ? 21.25 26.812 -5.68 1 73.44 159 SER A O 1
ATOM 1232 N N . GLY A 1 160 ? 21.484 25 -4.465 1 74.25 160 GLY A N 1
ATOM 1233 C CA . GLY A 1 160 ? 22.672 25.5 -3.793 1 74.25 160 GLY A CA 1
ATOM 1234 C C . GLY A 1 160 ? 22.359 26.438 -2.637 1 74.25 160 GLY A C 1
ATOM 1235 O O . GLY A 1 160 ? 23.25 26.875 -1.924 1 74.25 160 GLY A O 1
ATOM 1236 N N . GLU A 1 161 ? 21.172 26.766 -2.527 1 77.75 161 GLU A N 1
ATOM 1237 C CA . GLU A 1 161 ? 20.781 27.656 -1.437 1 77.75 161 GLU A CA 1
ATOM 1238 C C . GLU A 1 161 ? 20.172 26.875 -0.279 1 77.75 161 GLU A C 1
ATOM 1240 O O . GLU A 1 161 ? 19.5 25.859 -0.493 1 77.75 161 GLU A O 1
ATOM 1245 N N . ARG A 1 162 ? 20.594 27.328 0.902 1 83.38 162 ARG A N 1
ATOM 1246 C CA . ARG A 1 162 ? 20.062 26.75 2.133 1 83.38 162 ARG A CA 1
ATOM 1247 C C . ARG A 1 162 ? 19.219 27.766 2.893 1 83.38 162 ARG A C 1
ATOM 1249 O O . ARG A 1 162 ? 19.703 28.828 3.281 1 83.38 162 ARG A O 1
ATOM 1256 N N . CYS A 1 163 ? 17.922 27.391 3.049 1 87 163 CYS A N 1
ATOM 1257 C CA . CYS A 1 163 ? 17 28.312 3.715 1 87 163 CYS A CA 1
ATOM 1258 C C . CYS A 1 163 ? 16.406 27.688 4.965 1 87 163 CYS A C 1
ATOM 1260 O O . CYS A 1 163 ? 15.93 26.547 4.926 1 87 163 CYS A O 1
ATOM 1262 N N . ASN A 1 164 ? 16.406 28.406 6.023 1 91.06 164 ASN A N 1
ATOM 1263 C CA . ASN A 1 164 ? 15.711 27.969 7.223 1 91.06 164 ASN A CA 1
ATOM 1264 C C . ASN A 1 164 ? 14.203 28.156 7.102 1 91.06 164 ASN A C 1
ATOM 1266 O O . ASN A 1 164 ? 13.719 29.281 6.98 1 91.06 164 ASN A O 1
ATOM 1270 N N . THR A 1 165 ? 13.484 27.078 7.145 1 92.56 165 THR A N 1
ATOM 1271 C CA . THR A 1 165 ? 12.039 27.156 6.938 1 92.56 165 THR A CA 1
ATOM 1272 C C . THR A 1 165 ? 11.336 27.625 8.203 1 92.56 165 THR A C 1
ATOM 1274 O O . THR A 1 165 ? 10.164 28 8.172 1 92.56 165 THR A O 1
ATOM 1277 N N . LYS A 1 166 ? 12 27.5 9.258 1 93.94 166 LYS A N 1
ATOM 1278 C CA . LYS A 1 166 ? 11.508 27.828 10.594 1 93.94 166 LYS A CA 1
ATOM 1279 C C . LYS A 1 166 ? 10.461 26.812 11.055 1 93.94 166 LYS A C 1
ATOM 1281 O O . LYS A 1 166 ? 9.789 27.031 12.062 1 93.94 166 LYS A O 1
ATOM 1286 N N . ARG A 1 167 ? 10.359 25.75 10.367 1 95.12 167 ARG A N 1
ATOM 1287 C CA . ARG A 1 167 ? 9.43 24.688 10.734 1 95.12 167 ARG A CA 1
ATOM 1288 C C . ARG A 1 167 ? 10.156 23.531 11.422 1 95.12 167 ARG A C 1
ATOM 1290 O O . ARG A 1 167 ? 11.258 23.156 11.016 1 95.12 167 ARG A O 1
ATOM 1297 N N . LYS A 1 168 ? 9.5 22.984 12.414 1 95.81 168 LYS A N 1
ATOM 1298 C CA . LYS A 1 168 ? 10.023 21.812 13.102 1 95.81 168 LYS A CA 1
ATOM 1299 C C . LYS A 1 168 ? 9.547 20.531 12.43 1 95.81 168 LYS A C 1
ATOM 1301 O O . LYS A 1 168 ? 10.148 19.469 12.609 1 95.81 168 LYS A O 1
ATOM 1306 N N . LYS A 1 169 ? 8.484 20.672 11.781 1 97.12 169 LYS A N 1
ATOM 1307 C CA . LYS A 1 169 ? 7.93 19.547 11.031 1 97.12 169 LYS A CA 1
ATOM 1308 C C . LYS A 1 169 ? 7.844 19.875 9.539 1 97.12 169 LYS A C 1
ATOM 1310 O O . LYS A 1 169 ? 7.176 20.844 9.148 1 97.12 169 LYS A O 1
ATOM 1315 N N . LEU A 1 170 ? 8.539 19.156 8.742 1 97.12 170 LEU A N 1
ATOM 1316 C CA . LEU A 1 170 ? 8.586 19.328 7.297 1 97.12 170 LEU A CA 1
ATOM 1317 C C . LEU A 1 170 ? 8.961 18.016 6.609 1 97.12 170 LEU A C 1
ATOM 1319 O O . LEU A 1 170 ? 9.961 17.391 6.957 1 97.12 170 LEU A O 1
ATOM 1323 N N . GLY A 1 171 ? 8.117 17.656 5.688 1 97.38 171 GLY A N 1
ATOM 1324 C CA . GLY A 1 171 ? 8.344 16.375 5.031 1 97.38 171 GLY A CA 1
ATOM 1325 C C . GLY A 1 171 ? 8.969 16.516 3.658 1 97.38 171 GLY A C 1
ATOM 1326 O O . GLY A 1 171 ? 9.906 17.297 3.473 1 97.38 171 GLY A O 1
ATOM 1327 N N . ALA A 1 172 ? 8.43 15.781 2.725 1 97.19 172 ALA A N 1
ATOM 1328 C CA . ALA A 1 172 ? 9.031 15.68 1.397 1 97.19 172 ALA A CA 1
ATOM 1329 C C . ALA A 1 172 ? 8.234 16.484 0.373 1 97.19 172 ALA A C 1
ATOM 1331 O O . ALA A 1 172 ? 7.008 16.547 0.441 1 97.19 172 ALA A O 1
ATOM 1332 N N . PHE A 1 173 ? 8.938 17.031 -0.523 1 96.88 173 PHE A N 1
ATOM 1333 C CA . PHE A 1 173 ? 8.383 17.719 -1.677 1 96.88 173 PHE A CA 1
ATOM 1334 C C . PHE A 1 173 ? 8.773 17.031 -2.973 1 96.88 173 PHE A C 1
ATOM 1336 O O . PHE A 1 173 ? 9.922 17.141 -3.422 1 96.88 173 PHE A O 1
ATOM 1343 N N . LEU A 1 174 ? 7.754 16.328 -3.545 1 97.56 174 LEU A N 1
ATOM 1344 C CA . LEU A 1 174 ? 8.016 15.477 -4.703 1 97.56 174 LEU A CA 1
ATOM 1345 C C . LEU A 1 174 ? 7.387 16.062 -5.961 1 97.56 174 LEU A C 1
ATOM 1347 O O . LEU A 1 174 ? 6.168 16.266 -6.012 1 97.56 174 LEU A O 1
ATOM 1351 N N . GLY A 1 175 ? 8.203 16.281 -6.961 1 97.19 175 GLY A N 1
ATOM 1352 C CA . GLY A 1 175 ? 7.699 16.828 -8.219 1 97.19 175 GLY A CA 1
ATOM 1353 C C . GLY A 1 175 ? 6.848 15.828 -8.984 1 97.19 175 GLY A C 1
ATOM 1354 O O . GLY A 1 175 ? 6.73 14.664 -8.594 1 97.19 175 GLY A O 1
ATOM 1355 N N . ARG A 1 176 ? 6.379 16.297 -10.102 1 97.81 176 ARG A N 1
ATOM 1356 C CA . ARG A 1 176 ? 5.461 15.531 -10.93 1 97.81 176 ARG A CA 1
ATOM 1357 C C . ARG A 1 176 ? 6.105 14.227 -11.398 1 97.81 176 ARG A C 1
ATOM 1359 O O . ARG A 1 176 ? 7.234 14.234 -11.898 1 97.81 176 ARG A O 1
ATOM 1366 N N . GLY A 1 177 ? 5.383 13.125 -11.164 1 97.75 177 GLY A N 1
ATOM 1367 C CA . GLY A 1 177 ? 5.781 11.859 -11.758 1 97.75 177 GLY A CA 1
ATOM 1368 C C . GLY A 1 177 ? 6.934 11.195 -11.023 1 97.75 177 GLY A C 1
ATOM 1369 O O . GLY A 1 177 ? 7.555 10.266 -11.547 1 97.75 177 GLY A O 1
ATOM 1370 N N . VAL A 1 178 ? 7.289 11.664 -9.883 1 98.06 178 VAL A N 1
ATOM 1371 C CA . VAL A 1 178 ? 8.32 11.008 -9.086 1 98.06 178 VAL A CA 1
ATOM 1372 C C . VAL A 1 178 ? 7.84 9.625 -8.656 1 98.06 178 VAL A C 1
ATOM 1374 O O . VAL A 1 178 ? 6.68 9.453 -8.273 1 98.06 178 VAL A O 1
ATOM 1377 N N . SER A 1 179 ? 8.703 8.625 -8.789 1 98.5 179 SER A N 1
ATOM 1378 C CA . SER A 1 179 ? 8.453 7.262 -8.312 1 98.5 179 SER A CA 1
ATOM 1379 C C . SER A 1 179 ? 9.508 6.828 -7.305 1 98.5 179 SER A C 1
ATOM 1381 O O . SER A 1 179 ? 10.703 6.875 -7.59 1 98.5 179 SER A O 1
ATOM 1383 N N . VAL A 1 180 ? 9.055 6.41 -6.102 1 98.31 180 VAL A N 1
ATOM 1384 C CA . VAL A 1 180 ? 9.961 6.051 -5.02 1 98.31 180 VAL A CA 1
ATOM 1385 C C . VAL A 1 180 ? 9.859 4.555 -4.734 1 98.31 180 VAL A C 1
ATOM 1387 O O . VAL A 1 180 ? 8.773 4.039 -4.469 1 98.31 180 VAL A O 1
ATOM 1390 N N . GLY A 1 181 ? 10.969 3.875 -4.688 1 98.06 181 GLY A N 1
ATOM 1391 C CA . GLY A 1 181 ? 11.008 2.438 -4.477 1 98.06 181 GLY A CA 1
ATOM 1392 C C . GLY A 1 181 ? 10.641 2.035 -3.059 1 98.06 181 GLY A C 1
ATOM 1393 O O . GLY A 1 181 ? 10.781 2.828 -2.127 1 98.06 181 GLY A O 1
ATOM 1394 N N . CYS A 1 182 ? 10.32 0.805 -2.947 1 98.19 182 CYS A N 1
ATOM 1395 C CA . CYS A 1 182 ? 9.797 0.277 -1.692 1 98.19 182 CYS A CA 1
ATOM 1396 C C . CYS A 1 182 ? 10.781 0.508 -0.55 1 98.19 182 CYS A C 1
ATOM 1398 O O . CYS A 1 182 ? 11.992 0.405 -0.738 1 98.19 182 CYS A O 1
ATOM 1400 N N . ASN A 1 183 ? 10.289 0.806 0.653 1 97.44 183 ASN A N 1
ATOM 1401 C CA . ASN A 1 183 ? 10.969 0.898 1.941 1 97.44 183 ASN A CA 1
ATOM 1402 C C . ASN A 1 183 ? 11.953 2.062 1.974 1 97.44 183 ASN A C 1
ATOM 1404 O O . ASN A 1 183 ? 12.766 2.174 2.898 1 97.44 183 ASN A O 1
ATOM 1408 N N . THR A 1 184 ? 11.891 2.949 1.01 1 98.12 184 THR A N 1
ATOM 1409 C CA . THR A 1 184 ? 12.781 4.105 0.979 1 98.12 184 THR A CA 1
ATOM 1410 C C . THR A 1 184 ? 12.344 5.156 1.996 1 98.12 184 THR A C 1
ATOM 1412 O O . THR A 1 184 ? 11.141 5.336 2.229 1 98.12 184 THR A O 1
ATOM 1415 N N . VAL A 1 185 ? 13.328 5.832 2.617 1 97.94 185 VAL A N 1
ATOM 1416 C CA . VAL A 1 185 ? 13.07 6.922 3.553 1 97.94 185 VAL A CA 1
ATOM 1417 C C . VAL A 1 185 ? 13.477 8.25 2.92 1 97.94 185 VAL A C 1
ATOM 1419 O O . VAL A 1 185 ? 14.594 8.398 2.426 1 97.94 185 VAL A O 1
ATOM 1422 N N . LEU A 1 186 ? 12.562 9.172 2.834 1 97.5 186 LEU A N 1
ATOM 1423 C CA . LEU A 1 186 ? 12.859 10.555 2.5 1 97.5 186 LEU A CA 1
ATOM 1424 C C . LEU A 1 186 ? 12.984 11.406 3.762 1 97.5 186 LEU A C 1
ATOM 1426 O O . LEU A 1 186 ? 12.031 11.523 4.531 1 97.5 186 LEU A O 1
ATOM 1430 N N . ASN A 1 187 ? 14.148 11.984 3.957 1 96.06 187 ASN A N 1
ATOM 1431 C CA . ASN A 1 187 ? 14.398 12.734 5.184 1 96.06 187 ASN A CA 1
ATOM 1432 C C . ASN A 1 187 ? 13.648 14.062 5.195 1 96.06 187 ASN A C 1
ATOM 1434 O O . ASN A 1 187 ? 13.195 14.531 4.148 1 96.06 187 ASN A O 1
ATOM 1438 N N . PRO A 1 188 ? 13.523 14.648 6.355 1 95.94 188 PRO A N 1
ATOM 1439 C CA . PRO A 1 188 ? 12.797 15.914 6.477 1 95.94 188 PRO A CA 1
ATOM 1440 C C . PRO A 1 188 ? 13.352 17 5.559 1 95.94 188 PRO A C 1
ATOM 1442 O O . PRO A 1 188 ? 14.562 17.219 5.504 1 95.94 188 PRO A O 1
ATOM 1445 N N . GLY A 1 189 ? 12.406 17.594 4.816 1 93.81 189 GLY A N 1
ATOM 1446 C CA . GLY A 1 189 ? 12.805 18.719 3.977 1 93.81 189 GLY A CA 1
ATOM 1447 C C . GLY A 1 189 ? 13.359 18.281 2.631 1 93.81 189 GLY A C 1
ATOM 1448 O O . GLY A 1 189 ? 13.852 19.109 1.864 1 93.81 189 GLY A O 1
ATOM 1449 N N . CYS A 1 190 ? 13.164 17.016 2.293 1 92.31 190 CYS A N 1
ATOM 1450 C CA . CYS A 1 190 ? 13.695 16.469 1.05 1 92.31 190 CYS A CA 1
ATOM 1451 C C . CYS A 1 190 ? 12.906 16.984 -0.151 1 92.31 190 CYS A C 1
ATOM 1453 O O . CYS A 1 190 ? 11.672 17.031 -0.107 1 92.31 190 CYS A O 1
ATOM 1455 N N . TYR A 1 191 ? 13.688 17.344 -1.118 1 92.19 191 TYR A N 1
ATOM 1456 C CA . TYR A 1 191 ? 13.125 17.703 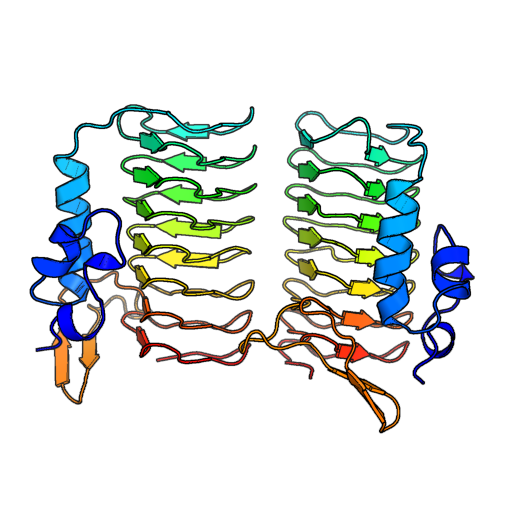-2.414 1 92.19 191 TYR A CA 1
ATOM 1457 C C . TYR A 1 191 ? 13.555 16.719 -3.49 1 92.19 191 TYR A C 1
ATOM 1459 O O . TYR A 1 191 ? 14.727 16.344 -3.559 1 92.19 191 TYR A O 1
ATOM 1467 N N . VAL A 1 192 ? 12.562 16.297 -4.336 1 94.69 192 VAL A N 1
ATOM 1468 C CA . VAL A 1 192 ? 12.883 15.414 -5.457 1 94.69 192 VAL A CA 1
ATOM 1469 C C . VAL A 1 192 ? 12.312 15.992 -6.746 1 94.69 192 VAL A C 1
ATOM 1471 O O . VAL A 1 192 ? 11.117 16.281 -6.828 1 94.69 192 VAL A O 1
ATOM 1474 N N . ALA A 1 193 ? 13.156 16.141 -7.781 1 94.19 193 ALA A N 1
ATOM 1475 C CA . ALA A 1 193 ? 12.766 16.75 -9.055 1 94.19 193 ALA A CA 1
ATOM 1476 C C . ALA A 1 193 ? 11.789 15.844 -9.805 1 94.19 193 ALA A C 1
ATOM 1478 O O . ALA A 1 193 ? 11.82 14.617 -9.656 1 94.19 193 ALA A O 1
ATOM 1479 N N . SER A 1 194 ? 10.984 16.469 -10.695 1 96.25 194 SER A N 1
ATOM 1480 C CA . SER A 1 194 ? 9.969 15.758 -11.469 1 96.25 194 SER A CA 1
ATOM 1481 C C . SER A 1 194 ? 10.578 14.609 -12.258 1 96.25 194 SER A C 1
ATOM 1483 O O . SER A 1 194 ? 11.711 14.711 -12.734 1 96.25 194 SER A O 1
ATOM 1485 N N . ALA A 1 195 ? 9.844 13.453 -12.336 1 96.69 195 ALA A N 1
ATOM 1486 C CA . ALA A 1 195 ? 10.109 12.297 -13.188 1 96.69 195 ALA A CA 1
ATOM 1487 C C . ALA A 1 195 ? 11.305 11.5 -12.664 1 96.69 195 ALA A C 1
ATOM 1489 O O . ALA A 1 195 ? 11.852 10.648 -13.375 1 96.69 195 ALA A O 1
ATOM 1490 N N . THR A 1 196 ? 11.75 11.828 -11.43 1 96.88 196 THR A N 1
ATOM 1491 C CA . THR A 1 196 ? 12.844 11.078 -10.828 1 96.88 196 THR A CA 1
ATOM 1492 C C . THR A 1 196 ? 12.367 9.711 -10.352 1 96.88 196 THR A C 1
ATOM 1494 O O . THR A 1 196 ? 11.266 9.586 -9.812 1 96.88 196 THR A O 1
ATOM 1497 N N . LYS A 1 197 ? 13.172 8.695 -10.562 1 97.56 197 LYS A N 1
ATOM 1498 C CA . LYS A 1 197 ? 12.945 7.348 -10.055 1 97.56 197 LYS A CA 1
ATOM 1499 C C . LYS A 1 197 ? 13.969 6.984 -8.984 1 97.56 197 LYS A C 1
ATOM 1501 O O . LYS A 1 197 ? 15.172 7 -9.234 1 97.56 197 LYS A O 1
ATOM 1506 N N . ILE A 1 198 ? 13.5 6.703 -7.797 1 97.38 198 ILE A N 1
ATOM 1507 C CA . ILE A 1 198 ? 14.367 6.32 -6.691 1 97.38 198 ILE A CA 1
ATOM 1508 C C . ILE A 1 198 ? 14.25 4.816 -6.441 1 97.38 198 ILE A C 1
ATOM 1510 O O . ILE A 1 198 ? 13.148 4.301 -6.238 1 97.38 198 ILE A O 1
ATOM 1514 N N . LEU A 1 199 ? 15.352 4.09 -6.406 1 96.31 199 LEU A N 1
ATOM 1515 C CA . LEU A 1 199 ? 15.375 2.645 -6.203 1 96.31 199 LEU A CA 1
ATOM 1516 C C . LEU A 1 199 ? 14.953 2.287 -4.785 1 96.31 199 LEU A C 1
ATOM 1518 O O . LEU A 1 199 ? 14.914 3.152 -3.906 1 96.31 199 LEU A O 1
ATOM 1522 N N . PRO A 1 200 ? 14.617 1.041 -4.535 1 97 200 PRO A N 1
ATOM 1523 C CA . PRO A 1 200 ? 14.148 0.643 -3.205 1 97 200 PRO A CA 1
ATOM 1524 C C . PRO A 1 200 ? 15.242 0.691 -2.146 1 97 200 PRO A C 1
ATOM 1526 O O . PRO A 1 200 ? 16.438 0.646 -2.48 1 97 200 PRO A O 1
ATOM 1529 N N . ASN A 1 201 ? 14.828 0.753 -0.891 1 96.75 201 ASN A N 1
ATOM 1530 C CA . ASN A 1 201 ? 15.695 0.644 0.28 1 96.75 201 ASN A CA 1
ATOM 1531 C C . ASN A 1 201 ? 16.781 1.714 0.275 1 96.75 201 ASN A C 1
ATOM 1533 O O . ASN A 1 201 ? 17.938 1.428 0.578 1 96.75 201 ASN A O 1
ATOM 1537 N N . GLN A 1 202 ? 16.344 2.934 -0.104 1 96.44 202 GLN A N 1
ATOM 1538 C CA . GLN A 1 202 ? 17.281 4.059 -0.061 1 96.44 202 GLN A CA 1
ATOM 1539 C C . GLN A 1 202 ? 16.906 5.031 1.057 1 96.44 202 GLN A C 1
ATOM 1541 O O . GLN A 1 202 ? 15.805 4.977 1.595 1 96.44 202 GLN A O 1
ATOM 1546 N N . THR A 1 203 ? 17.844 5.801 1.479 1 95.75 203 THR A N 1
ATOM 1547 C CA . THR A 1 203 ? 17.625 6.992 2.295 1 95.75 203 THR A CA 1
ATOM 1548 C C . THR A 1 203 ? 17.984 8.25 1.516 1 95.75 203 THR A C 1
ATOM 1550 O O . THR A 1 203 ? 19.125 8.414 1.078 1 95.75 203 THR A O 1
ATOM 1553 N N . ILE A 1 204 ? 17.031 9.062 1.322 1 93.12 204 ILE A N 1
ATOM 1554 C CA . ILE A 1 204 ? 17.266 10.281 0.556 1 93.12 204 ILE A CA 1
ATOM 1555 C C . ILE A 1 204 ? 17.391 11.469 1.505 1 93.12 204 ILE A C 1
ATOM 1557 O O . ILE A 1 204 ? 16.562 11.641 2.412 1 93.12 204 ILE A O 1
ATOM 1561 N N . TYR A 1 205 ? 18.375 12.328 1.296 1 87.06 205 TYR A N 1
ATOM 1562 C CA . TYR A 1 205 ? 18.688 13.43 2.193 1 87.06 205 TYR A CA 1
ATOM 1563 C C . TYR A 1 205 ? 18.375 14.773 1.535 1 87.06 205 TYR A C 1
ATOM 1565 O O . TYR A 1 205 ? 18.5 14.914 0.316 1 87.06 205 TYR A O 1
ATOM 1573 N N . MET B 1 1 ? 12.641 -21.281 -22.078 1 48.97 1 MET B N 1
ATOM 1574 C CA . MET B 1 1 ? 11.234 -21.219 -21.688 1 48.97 1 MET B CA 1
ATOM 1575 C C . MET B 1 1 ? 11.062 -21.656 -20.234 1 48.97 1 MET B C 1
ATOM 1577 O O . MET B 1 1 ? 11.469 -22.75 -19.844 1 48.97 1 MET B O 1
ATOM 1581 N N . VAL B 1 2 ? 11.047 -20.594 -19.281 1 58.38 2 VAL B N 1
ATOM 1582 C CA . VAL B 1 2 ? 11.047 -21.016 -17.875 1 58.38 2 VAL B CA 1
ATOM 1583 C C . VAL B 1 2 ? 9.719 -21.703 -17.547 1 58.38 2 VAL B C 1
ATOM 1585 O O . VAL B 1 2 ? 8.664 -21.062 -17.562 1 58.38 2 VAL B O 1
ATOM 1588 N N . LEU B 1 3 ? 9.766 -23.031 -17.609 1 66.06 3 LEU B N 1
ATOM 1589 C CA . LEU B 1 3 ? 8.594 -23.859 -17.328 1 66.06 3 LEU B CA 1
ATOM 1590 C C . LEU B 1 3 ? 8.188 -23.766 -15.867 1 66.06 3 LEU B C 1
ATOM 1592 O O . LEU B 1 3 ? 9.047 -23.656 -14.984 1 66.06 3 LEU B O 1
ATOM 1596 N N . SER B 1 4 ? 6.91 -23.453 -15.586 1 70.44 4 SER B N 1
ATOM 1597 C CA . SER B 1 4 ? 6.355 -23.453 -14.234 1 70.44 4 SER B CA 1
ATOM 1598 C C . SER B 1 4 ? 6.844 -24.656 -13.438 1 70.44 4 SER B C 1
ATOM 1600 O O . SER B 1 4 ? 7.148 -24.547 -12.25 1 70.44 4 SER B O 1
ATOM 1602 N N . SER B 1 5 ? 7 -25.812 -14.078 1 69.19 5 SER B N 1
ATOM 1603 C CA . SER B 1 5 ? 7.336 -27.094 -13.445 1 69.19 5 SER B CA 1
ATOM 1604 C C . SER B 1 5 ? 8.773 -27.094 -12.938 1 69.19 5 SER B C 1
ATOM 1606 O O . SER B 1 5 ? 9.148 -27.938 -12.133 1 69.19 5 SER B O 1
ATOM 1608 N N . SER B 1 6 ? 9.484 -26.156 -13.375 1 74.75 6 SER B N 1
ATOM 1609 C CA . SER B 1 6 ? 10.867 -26.094 -12.93 1 74.75 6 SER B CA 1
ATOM 1610 C C . SER B 1 6 ? 10.977 -25.453 -11.547 1 74.75 6 SER B C 1
ATOM 1612 O O . SER B 1 6 ? 11.938 -25.703 -10.812 1 74.75 6 SER B O 1
ATOM 1614 N N . LEU B 1 7 ? 9.922 -24.797 -11.164 1 83 7 LEU B N 1
ATOM 1615 C CA . LEU B 1 7 ? 10.039 -24.047 -9.922 1 83 7 LEU B CA 1
ATOM 1616 C C . LEU B 1 7 ? 9.094 -24.609 -8.859 1 83 7 LEU B C 1
ATOM 1618 O O . LEU B 1 7 ? 9.422 -24.609 -7.672 1 83 7 LEU B O 1
ATOM 1622 N N . PHE B 1 8 ? 7.992 -25.078 -9.375 1 94 8 PHE B N 1
ATOM 1623 C CA . PHE B 1 8 ? 6.957 -25.484 -8.43 1 94 8 PHE B CA 1
ATOM 1624 C C . PHE B 1 8 ? 6.504 -26.922 -8.695 1 94 8 PHE B C 1
ATOM 1626 O O . PHE B 1 8 ? 6.387 -27.328 -9.852 1 94 8 PHE B O 1
ATOM 1633 N N . SER B 1 9 ? 6.324 -27.641 -7.594 1 95.31 9 SER B N 1
ATOM 1634 C CA . SER B 1 9 ? 5.613 -28.922 -7.68 1 95.31 9 SER B CA 1
ATOM 1635 C C . SER B 1 9 ? 4.113 -28.719 -7.512 1 95.31 9 SER B C 1
ATOM 1637 O O . SER B 1 9 ? 3.664 -28.109 -6.539 1 95.31 9 SER B O 1
ATOM 1639 N N . PRO B 1 10 ? 3.35 -29.234 -8.406 1 96.69 10 PRO B N 1
ATOM 1640 C CA . PRO B 1 10 ? 1.903 -29.016 -8.336 1 96.69 10 PRO B CA 1
ATOM 1641 C C . PRO B 1 10 ? 1.312 -29.422 -6.988 1 96.69 10 PRO B C 1
ATOM 1643 O O . PRO B 1 10 ? 0.37 -28.797 -6.504 1 96.69 10 PRO B O 1
ATOM 1646 N N . GLU B 1 11 ? 1.87 -30.438 -6.383 1 96.69 11 GLU B N 1
ATOM 1647 C CA . GLU B 1 11 ? 1.322 -30.984 -5.148 1 96.69 11 GLU B CA 1
ATOM 1648 C C . GLU B 1 11 ? 1.484 -30.016 -3.986 1 96.69 11 GLU B C 1
ATOM 1650 O O . GLU B 1 11 ? 0.884 -30.203 -2.926 1 96.69 11 GLU B O 1
ATOM 1655 N N . GLU B 1 12 ? 2.18 -28.984 -4.211 1 97.5 12 GLU B N 1
ATOM 1656 C CA . GLU B 1 12 ? 2.412 -27.984 -3.168 1 97.5 12 GLU B CA 1
ATOM 1657 C C . GLU B 1 12 ? 1.234 -27.016 -3.055 1 97.5 12 GLU B C 1
ATOM 1659 O O . GLU B 1 12 ? 1.199 -26.172 -2.156 1 97.5 12 GLU B O 1
ATOM 1664 N N . PHE B 1 13 ? 0.206 -27.234 -3.885 1 98.44 13 PHE B N 1
ATOM 1665 C CA . PHE B 1 13 ? -0.854 -26.25 -3.988 1 98.44 13 PHE B CA 1
ATOM 1666 C C . PHE B 1 13 ? -2.225 -26.906 -3.871 1 98.44 13 PHE B C 1
ATOM 1668 O O . PHE B 1 13 ? -2.381 -28.078 -4.168 1 98.44 13 PHE B O 1
ATOM 1675 N N . LEU B 1 14 ? -3.209 -26.109 -3.453 1 98.5 14 LEU B N 1
ATOM 1676 C CA . LEU B 1 14 ? -4.582 -26.547 -3.234 1 98.5 14 LEU B CA 1
ATOM 1677 C C . LEU B 1 14 ? -5.215 -27.016 -4.539 1 98.5 14 LEU B C 1
ATOM 1679 O O . LEU B 1 14 ? -5.969 -28 -4.555 1 98.5 14 LEU B O 1
ATOM 1683 N N . TYR B 1 15 ? -4.961 -26.328 -5.609 1 98 15 TYR B N 1
ATOM 1684 C CA . TYR B 1 15 ? -5.391 -26.672 -6.961 1 98 15 TYR B CA 1
ATOM 1685 C C . TYR B 1 15 ? -4.195 -26.938 -7.867 1 98 15 TYR B C 1
ATOM 1687 O O . TYR B 1 15 ? -3.783 -26.047 -8.625 1 98 15 TYR B O 1
ATOM 1695 N N . PRO B 1 16 ? -3.734 -28.172 -7.867 1 97.38 16 PRO B N 1
ATOM 1696 C CA . PRO B 1 16 ? -2.49 -28.5 -8.57 1 97.38 16 PRO B CA 1
ATOM 1697 C C . PRO B 1 16 ? -2.574 -28.25 -10.07 1 97.38 16 PRO B C 1
ATOM 1699 O O . PRO B 1 16 ? -1.552 -28.016 -10.719 1 97.38 16 PRO B O 1
ATOM 1702 N N . GLU B 1 17 ? -3.746 -28.219 -10.617 1 96.38 17 GLU B N 1
ATOM 1703 C CA . GLU B 1 17 ? -3.92 -28.078 -12.062 1 96.38 17 GLU B CA 1
ATOM 1704 C C . GLU B 1 17 ? -3.51 -26.703 -12.539 1 96.38 17 GLU B C 1
ATOM 1706 O O . GLU B 1 17 ? -3.094 -26.531 -13.688 1 96.38 17 GLU B O 1
ATOM 1711 N N . ILE B 1 18 ? -3.664 -25.703 -11.656 1 97.44 18 ILE B N 1
ATOM 1712 C CA . ILE B 1 18 ? -3.264 -24.359 -12.031 1 97.44 18 ILE B CA 1
ATOM 1713 C C . ILE B 1 18 ? -1.771 -24.328 -12.352 1 97.44 18 ILE B C 1
ATOM 1715 O O . ILE B 1 18 ? -1.349 -23.688 -13.312 1 97.44 18 ILE B O 1
ATOM 1719 N N . VAL B 1 19 ? -1.037 -25.047 -11.539 1 96.81 19 VAL B N 1
ATOM 1720 C CA . VAL B 1 19 ? 0.415 -25.094 -11.68 1 96.81 19 VAL B CA 1
ATOM 1721 C C . VAL B 1 19 ? 0.807 -26.016 -12.828 1 96.81 19 VAL B C 1
ATOM 1723 O O . VAL B 1 19 ? 1.628 -25.656 -13.672 1 96.81 19 VAL B O 1
ATOM 1726 N N . SER B 1 20 ? 0.204 -27.188 -12.93 1 95.12 20 SER B N 1
ATOM 1727 C CA . SER B 1 20 ? 0.594 -28.188 -13.922 1 95.12 20 SER B CA 1
ATOM 1728 C C . SER B 1 20 ? 0.239 -27.719 -15.336 1 95.12 20 SER B C 1
ATOM 1730 O O . SER B 1 20 ? 0.909 -28.094 -16.297 1 95.12 20 SER B O 1
ATOM 1732 N N . GLN B 1 21 ? -0.747 -26.812 -15.461 1 95.06 21 GLN B N 1
ATOM 1733 C CA . GLN B 1 21 ? -1.211 -26.375 -16.781 1 95.06 21 GLN B CA 1
ATOM 1734 C C . GLN B 1 21 ? -0.498 -25.109 -17.219 1 95.06 21 GLN B C 1
ATOM 1736 O O . GLN B 1 21 ? -0.625 -24.688 -18.375 1 95.06 21 GLN B O 1
ATOM 1741 N N . ALA B 1 22 ? 0.222 -24.547 -16.328 1 94.81 22 ALA B N 1
ATOM 1742 C CA . ALA B 1 22 ? 0.9 -23.297 -16.656 1 94.81 22 ALA B CA 1
ATOM 1743 C C . ALA B 1 22 ? 2.1 -23.547 -17.562 1 94.81 22 ALA B C 1
ATOM 1745 O O . ALA B 1 22 ? 2.973 -24.359 -17.234 1 94.81 22 ALA B O 1
ATOM 1746 N N . GLU B 1 23 ? 2.139 -22.828 -18.656 1 88.81 23 GLU B N 1
ATOM 1747 C CA . GLU B 1 23 ? 3.264 -22.922 -19.594 1 88.81 23 GLU B CA 1
ATOM 1748 C C . GLU B 1 23 ? 4.496 -22.219 -19.047 1 88.81 23 GLU B C 1
ATOM 1750 O O . GLU B 1 23 ? 5.602 -22.766 -19.062 1 88.81 23 GLU B O 1
ATOM 1755 N N . PHE B 1 24 ? 4.258 -21 -18.625 1 90 24 PHE B N 1
ATOM 1756 C CA . PHE B 1 24 ? 5.285 -20.203 -17.984 1 90 24 PHE B CA 1
ATOM 1757 C C . PHE B 1 24 ? 4.965 -20 -16.5 1 90 24 PHE B C 1
ATOM 1759 O O . PHE B 1 24 ? 3.814 -20.125 -16.094 1 90 24 PHE B O 1
ATOM 1766 N N . VAL B 1 25 ? 5.953 -19.703 -15.773 1 91.19 25 VAL B N 1
ATOM 1767 C CA . VAL B 1 25 ? 5.773 -19.516 -14.336 1 91.19 25 VAL B CA 1
ATOM 1768 C C . VAL B 1 25 ? 4.758 -18.406 -14.086 1 91.19 25 VAL B C 1
ATOM 1770 O O . VAL B 1 25 ? 3.865 -18.547 -13.25 1 91.19 25 VAL B O 1
ATOM 1773 N N . TRP B 1 26 ? 4.816 -17.328 -14.859 1 93.38 26 TRP B N 1
ATOM 1774 C CA . TRP B 1 26 ? 3.908 -16.203 -14.633 1 93.38 26 TRP B CA 1
ATOM 1775 C C . TRP B 1 26 ? 2.523 -16.5 -15.195 1 93.38 26 TRP B C 1
ATOM 1777 O O . TRP B 1 26 ? 1.554 -15.812 -14.875 1 93.38 26 TRP B O 1
ATOM 1787 N N . SER B 1 27 ? 2.379 -17.578 -16 1 95.31 27 SER B N 1
ATOM 1788 C CA . SER B 1 27 ? 1.073 -18.016 -16.484 1 95.31 27 SER B CA 1
ATOM 1789 C C . SER B 1 27 ? 0.199 -18.516 -15.344 1 95.31 27 SER B C 1
ATOM 1791 O O . SER B 1 27 ? -1.022 -18.609 -15.484 1 95.31 27 SER B O 1
ATOM 1793 N N . ILE B 1 28 ? 0.828 -18.844 -14.266 1 97.06 28 ILE B N 1
ATOM 1794 C CA . ILE B 1 28 ? 0.098 -19.312 -13.086 1 97.06 28 ILE B CA 1
ATOM 1795 C C . ILE B 1 28 ? -0.894 -18.234 -12.641 1 97.06 28 ILE B C 1
ATOM 1797 O O . ILE B 1 28 ? -2.025 -18.547 -12.266 1 97.06 28 ILE B O 1
ATOM 1801 N N . LEU B 1 29 ? -0.526 -16.969 -12.727 1 97.62 29 LE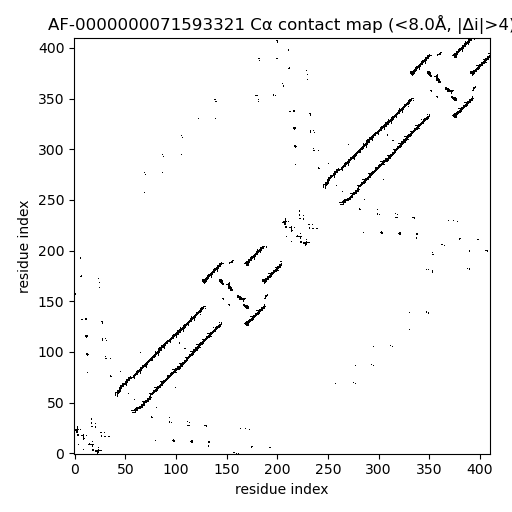U B N 1
ATOM 1802 C CA . LEU B 1 29 ? -1.389 -15.875 -12.297 1 97.62 29 LEU B CA 1
ATOM 1803 C C . LEU B 1 29 ? -2.592 -15.742 -13.227 1 97.62 29 LEU B C 1
ATOM 1805 O O . LEU B 1 29 ? -3.703 -15.461 -12.766 1 97.62 29 LEU B O 1
ATOM 1809 N N . THR B 1 30 ? -2.332 -15.969 -14.453 1 97.19 30 THR B N 1
ATOM 1810 C CA . THR B 1 30 ? -3.438 -15.945 -15.406 1 97.19 30 THR B CA 1
ATOM 1811 C C . THR B 1 30 ? -4.406 -17.094 -15.141 1 97.19 30 THR B C 1
ATOM 1813 O O . THR B 1 30 ? -5.625 -16.906 -15.133 1 97.19 30 THR B O 1
ATOM 1816 N N . LEU B 1 31 ? -3.865 -18.219 -14.945 1 97.75 31 LEU B N 1
ATOM 1817 C CA . LEU B 1 31 ? -4.691 -19.391 -14.688 1 97.75 31 LEU B CA 1
ATOM 1818 C C . LEU B 1 31 ? -5.418 -19.266 -13.359 1 97.75 31 LEU B C 1
ATOM 1820 O O . LEU B 1 31 ? -6.547 -19.75 -13.211 1 97.75 31 LEU B O 1
ATOM 1824 N N . LEU B 1 32 ? -4.812 -18.641 -12.406 1 98.25 32 LEU B N 1
ATOM 1825 C CA . LEU B 1 32 ? -5.461 -18.344 -11.133 1 98.25 32 LEU B CA 1
ATOM 1826 C C . LEU B 1 32 ? -6.695 -17.469 -11.344 1 98.25 32 LEU B C 1
ATOM 1828 O O . LEU B 1 32 ? -7.766 -17.75 -10.805 1 98.25 32 LEU B O 1
ATOM 1832 N N . GLU B 1 33 ? -6.527 -16.422 -12.133 1 98 33 GLU B N 1
ATOM 1833 C CA . GLU B 1 33 ? -7.641 -15.523 -12.438 1 98 33 GLU B CA 1
ATOM 1834 C C . GLU B 1 33 ? -8.773 -16.266 -13.125 1 98 33 GLU B C 1
ATOM 1836 O O . GLU B 1 33 ? -9.945 -16.062 -12.805 1 98 33 GLU B O 1
ATOM 1841 N N . GLU B 1 34 ? -8.422 -17.141 -14 1 98.12 34 GLU B N 1
ATOM 1842 C CA . GLU B 1 34 ? -9.414 -17.938 -14.711 1 98.12 34 GLU B CA 1
ATOM 1843 C C . GLU B 1 34 ? -10.133 -18.906 -13.766 1 98.12 34 GLU B C 1
ATOM 1845 O O . GLU B 1 34 ? -11.352 -19.078 -13.852 1 98.12 34 GLU B O 1
ATOM 1850 N N . LYS B 1 35 ? -9.359 -19.531 -12.938 1 98.25 35 LYS B N 1
ATOM 1851 C CA . LYS B 1 35 ? -9.93 -20.438 -11.953 1 98.25 35 LYS B CA 1
ATOM 1852 C C . LYS B 1 35 ? -10.961 -19.734 -11.07 1 98.25 35 LYS B C 1
ATOM 1854 O O . LYS B 1 35 ? -12.07 -20.234 -10.875 1 98.25 35 LYS B O 1
ATOM 1859 N N . LEU B 1 36 ? -10.664 -18.562 -10.609 1 98.69 36 LEU B N 1
ATOM 1860 C CA . LEU B 1 36 ? -11.562 -17.812 -9.742 1 98.69 36 LEU B CA 1
ATOM 1861 C C . LEU B 1 36 ? -12.789 -17.328 -10.516 1 98.69 36 LEU B C 1
ATOM 1863 O O . LEU B 1 36 ? -13.898 -17.312 -9.969 1 98.69 36 LEU B O 1
ATOM 1867 N N . ALA B 1 37 ? -12.594 -17.016 -11.75 1 98.12 37 ALA B N 1
ATOM 1868 C CA . ALA B 1 37 ? -13.688 -16.5 -12.57 1 98.12 37 ALA B CA 1
ATOM 1869 C C . ALA B 1 37 ? -14.727 -17.594 -12.836 1 98.12 37 ALA B C 1
ATOM 1871 O O . ALA B 1 37 ? -15.914 -17.297 -12.992 1 98.12 37 ALA B 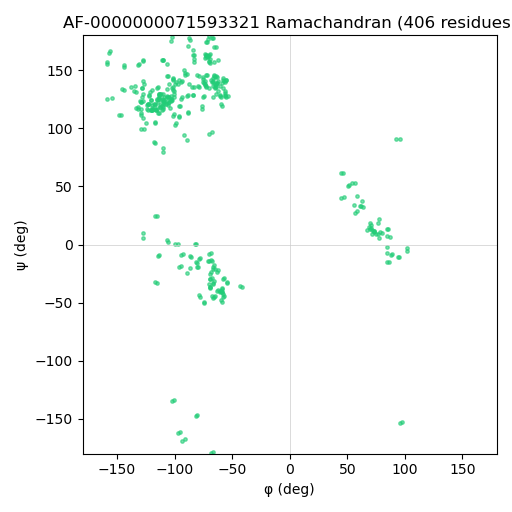O 1
ATOM 1872 N N . SER B 1 38 ? -14.305 -18.797 -12.883 1 98.06 38 SER B N 1
ATOM 1873 C CA . SER B 1 38 ? -15.211 -19.891 -13.234 1 98.06 38 SER B CA 1
ATOM 1874 C C . SER B 1 38 ? -15.562 -20.734 -12.016 1 98.06 38 SER B C 1
ATOM 1876 O O . SER B 1 38 ? -16.297 -21.719 -12.125 1 98.06 38 SER B O 1
ATOM 1878 N N . HIS B 1 39 ? -15.086 -20.328 -10.891 1 98 39 HIS B N 1
ATOM 1879 C CA . HIS B 1 39 ? -15.242 -21.109 -9.672 1 98 39 HIS B CA 1
ATOM 1880 C C . HIS B 1 39 ? -16.625 -20.922 -9.062 1 98 39 HIS B C 1
ATOM 1882 O O . HIS B 1 39 ? -17.156 -19.812 -9.062 1 98 39 HIS B O 1
ATOM 1888 N N . THR B 1 40 ? -17.25 -22.016 -8.625 1 98.31 40 THR B N 1
ATOM 1889 C CA . THR B 1 40 ? -18.422 -21.938 -7.773 1 98.31 40 THR B CA 1
ATOM 1890 C C . THR B 1 40 ? -18.031 -21.891 -6.301 1 98.31 40 THR B C 1
ATOM 1892 O O . THR B 1 40 ? -17.5 -22.875 -5.766 1 98.31 40 THR B O 1
ATOM 1895 N N . PHE B 1 41 ? -18.297 -20.828 -5.68 1 98.5 41 PHE B N 1
ATOM 1896 C CA . PHE B 1 41 ? -17.844 -20.594 -4.316 1 98.5 41 PHE B CA 1
ATOM 1897 C C . PHE B 1 41 ? -18.797 -21.219 -3.307 1 98.5 41 PHE B C 1
ATOM 1899 O O . PHE B 1 41 ? -20 -20.969 -3.348 1 98.5 41 PHE B O 1
ATOM 1906 N N . SER B 1 42 ? -18.219 -22 -2.41 1 97.94 42 SER B N 1
ATOM 1907 C CA . SER B 1 42 ? -19.047 -22.781 -1.477 1 97.94 42 SER B CA 1
ATOM 1908 C C . SER B 1 42 ? -19.391 -21.953 -0.244 1 97.94 42 SER B C 1
ATOM 1910 O O . SER B 1 42 ? -20.266 -22.328 0.538 1 97.94 42 SER B O 1
ATOM 1912 N N . GLY B 1 43 ? -18.734 -20.781 -0.13 1 98.06 43 GLY B N 1
ATOM 1913 C CA . GLY B 1 43 ? -19.047 -19.922 1 1 98.06 43 GLY B CA 1
ATOM 1914 C C . GLY B 1 43 ? -18.094 -20.109 2.174 1 98.06 43 GLY B C 1
ATOM 1915 O O . GLY B 1 43 ? -16.922 -20.438 1.986 1 98.06 43 GLY B O 1
ATOM 1916 N N . ILE B 1 44 ? -18.641 -19.797 3.385 1 98.31 44 ILE B N 1
ATOM 1917 C CA . ILE B 1 44 ? -17.812 -19.734 4.574 1 98.31 44 ILE B CA 1
ATOM 1918 C C . ILE B 1 44 ? -17.953 -21.016 5.395 1 98.31 44 ILE B C 1
ATOM 1920 O O . ILE B 1 44 ? -19.016 -21.281 5.945 1 98.31 44 ILE B O 1
ATOM 1924 N N . HIS B 1 45 ? -16.891 -21.734 5.418 1 98.62 45 HIS B N 1
ATOM 1925 C CA . HIS B 1 45 ? -16.891 -22.984 6.18 1 98.62 45 HIS B CA 1
ATOM 1926 C C . HIS B 1 45 ? -15.914 -22.906 7.352 1 98.62 45 HIS B C 1
ATOM 1928 O O . HIS B 1 45 ? -15.875 -23.812 8.188 1 98.62 45 HIS B O 1
ATOM 1934 N N . GLY B 1 46 ? -15.07 -21.844 7.395 1 98.31 46 GLY B N 1
ATOM 1935 C CA . GLY B 1 46 ? -14.172 -21.594 8.516 1 98.31 46 GLY B CA 1
ATOM 1936 C C . GLY B 1 46 ? -14.789 -20.703 9.578 1 98.31 46 GLY B C 1
ATOM 1937 O O . GLY B 1 46 ? -16 -20.516 9.609 1 98.31 46 GLY B O 1
ATOM 1938 N N . HIS B 1 47 ? -13.922 -20.234 10.477 1 98.62 47 HIS B N 1
ATOM 1939 C CA . HIS B 1 47 ? -14.383 -19.375 11.57 1 98.62 47 HIS B CA 1
ATOM 1940 C C . HIS B 1 47 ? -14.047 -17.906 11.305 1 98.62 47 HIS B C 1
ATOM 1942 O O . HIS B 1 47 ? -12.898 -17.578 11.008 1 98.62 47 HIS B O 1
ATOM 1948 N N . LEU B 1 48 ? -15.039 -17.094 11.398 1 98.31 48 LEU B N 1
ATOM 1949 C CA . LEU B 1 48 ? -14.867 -15.648 11.273 1 98.31 48 LEU B CA 1
ATOM 1950 C C . LEU B 1 48 ? -15.219 -14.945 12.578 1 98.31 48 LEU B C 1
ATOM 1952 O O . LEU B 1 48 ? -16.312 -15.117 13.109 1 98.31 48 LEU B O 1
ATOM 1956 N N . GLU B 1 49 ? -14.328 -14.195 13.055 1 98.25 49 GLU B N 1
ATOM 1957 C CA . GLU B 1 49 ? -14.68 -13.352 14.188 1 98.25 49 GLU B CA 1
ATOM 1958 C C . GLU B 1 49 ? -15.578 -12.195 13.766 1 98.25 49 GLU B C 1
ATOM 1960 O O . GLU B 1 49 ? -15.594 -11.812 12.594 1 98.25 49 GLU B O 1
ATOM 1965 N N . GLU B 1 50 ? -16.234 -11.633 14.758 1 97.06 50 GLU B N 1
ATOM 1966 C CA . GLU B 1 50 ? -16.984 -10.406 14.508 1 97.06 50 GLU B CA 1
ATOM 1967 C C . GLU B 1 50 ? -16.047 -9.266 14.094 1 97.06 50 GLU B C 1
ATOM 1969 O O . GLU B 1 50 ? -14.961 -9.117 14.648 1 97.06 50 GLU B O 1
ATOM 1974 N N . GLY B 1 51 ? -16.516 -8.516 13.109 1 96.88 51 GLY B N 1
ATOM 1975 C CA . GLY B 1 51 ? -15.711 -7.363 12.711 1 96.88 51 GLY B CA 1
ATOM 1976 C C . GLY B 1 51 ? -14.914 -7.602 11.445 1 96.88 51 GLY B C 1
ATOM 1977 O O . GLY B 1 51 ? -14.242 -6.691 10.945 1 96.88 51 GLY B O 1
ATOM 1978 N N . VAL B 1 52 ? -14.992 -8.852 10.984 1 97.75 52 VAL B N 1
ATOM 1979 C CA . VAL B 1 52 ? -14.398 -9.102 9.672 1 97.75 52 VAL B CA 1
ATOM 1980 C C . VAL B 1 52 ? -15.242 -8.43 8.586 1 97.75 52 VAL B C 1
ATOM 1982 O O . VAL B 1 52 ? -16.469 -8.484 8.625 1 97.75 52 VAL B O 1
ATOM 1985 N N . TYR B 1 53 ? -14.594 -7.754 7.66 1 98.19 53 TYR B N 1
ATOM 1986 C CA . TYR B 1 53 ? -15.312 -7.152 6.543 1 98.19 53 TYR B CA 1
ATOM 1987 C C . TYR B 1 53 ? -15.141 -7.984 5.277 1 98.19 53 TYR B C 1
ATOM 1989 O O . TYR B 1 53 ? -14.016 -8.258 4.852 1 98.19 53 TYR B O 1
ATOM 1997 N N . LEU B 1 54 ? -16.234 -8.375 4.676 1 98.44 54 LEU B N 1
ATOM 1998 C CA . LEU B 1 54 ? -16.25 -9.148 3.438 1 98.44 54 LEU B CA 1
ATOM 1999 C C . LEU B 1 54 ? -16.875 -8.344 2.305 1 98.44 54 LEU B C 1
ATOM 2001 O O . LEU B 1 54 ? -18.047 -7.957 2.391 1 98.44 54 LEU B O 1
ATOM 2005 N N . LYS B 1 55 ? -16.156 -8.094 1.387 1 98.19 55 LYS B N 1
ATOM 2006 C CA . LYS B 1 55 ? -16.672 -7.438 0.187 1 98.19 55 LYS B CA 1
ATOM 2007 C C . LYS B 1 55 ? -16.812 -8.438 -0.959 1 98.19 55 LYS B C 1
ATOM 2009 O O . LYS B 1 55 ? -15.914 -9.227 -1.222 1 98.19 55 LYS B O 1
ATOM 2014 N N . ASN B 1 56 ? -17.938 -8.336 -1.715 1 98.06 56 ASN B N 1
ATOM 2015 C CA . ASN B 1 56 ? -18.281 -9.328 -2.723 1 98.06 56 ASN B CA 1
ATOM 2016 C C . ASN B 1 56 ? -18.312 -10.734 -2.133 1 98.06 56 ASN B C 1
ATOM 2018 O O . ASN B 1 56 ? -17.672 -11.656 -2.664 1 98.06 56 ASN B O 1
ATOM 2022 N N . LYS B 1 57 ? -19.078 -10.875 -1.069 1 97.88 57 LYS B N 1
ATOM 2023 C CA . LYS B 1 57 ? -19.094 -12.062 -0.228 1 97.88 57 LYS B CA 1
ATOM 2024 C C . LYS B 1 57 ? -19.453 -13.305 -1.04 1 97.88 57 LYS B C 1
ATOM 2026 O O . LYS B 1 57 ? -18.938 -14.398 -0.77 1 97.88 57 LYS B O 1
ATOM 2031 N N . GLU B 1 58 ? -20.203 -13.109 -2.047 1 98.19 58 GLU B N 1
ATOM 2032 C CA . GLU B 1 58 ? -20.672 -14.234 -2.854 1 98.19 58 GLU B CA 1
ATOM 2033 C C . GLU B 1 58 ? -19.531 -14.891 -3.609 1 98.19 58 GLU B C 1
ATOM 2035 O O . GLU B 1 58 ? -19.656 -16.016 -4.102 1 98.19 58 GLU B O 1
ATOM 2040 N N . THR B 1 59 ? -18.359 -14.188 -3.662 1 98.69 59 THR B N 1
ATOM 2041 C CA . THR B 1 59 ? -17.219 -14.75 -4.371 1 98.69 59 THR B CA 1
ATOM 2042 C C . THR B 1 59 ? -16.062 -15.039 -3.406 1 98.69 59 THR B C 1
ATOM 2044 O O . THR B 1 59 ? -14.898 -15.008 -3.797 1 98.69 59 THR B O 1
ATOM 2047 N N . ILE B 1 60 ? -16.453 -15.219 -2.205 1 98.75 60 ILE B N 1
ATOM 2048 C CA . ILE B 1 60 ? -15.461 -15.562 -1.194 1 98.75 60 ILE B CA 1
ATOM 2049 C C . ILE B 1 60 ? -15.711 -16.984 -0.684 1 98.75 60 ILE B C 1
ATOM 2051 O O . ILE B 1 60 ? -16.844 -17.344 -0.355 1 98.75 60 ILE B O 1
ATOM 2055 N N . GLU B 1 61 ? -14.68 -17.766 -0.695 1 98.88 61 GLU B N 1
ATOM 2056 C CA . GLU B 1 61 ? -14.711 -19.094 -0.087 1 98.88 61 GLU B CA 1
ATOM 2057 C C . GLU B 1 61 ? -13.672 -19.219 1.022 1 98.88 61 GLU B C 1
ATOM 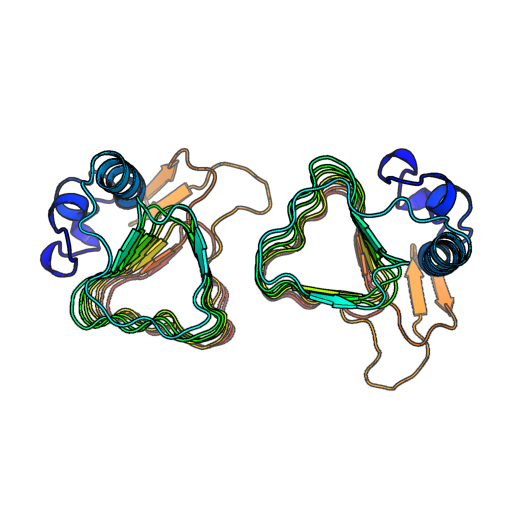2059 O O . GLU B 1 61 ? -12.484 -19 0.791 1 98.88 61 GLU B O 1
ATOM 2064 N N . ILE B 1 62 ? -14.109 -19.5 2.213 1 98.88 62 ILE B N 1
ATOM 2065 C CA . ILE B 1 62 ? -13.258 -19.781 3.365 1 98.88 62 ILE B CA 1
ATOM 2066 C C . ILE B 1 62 ? -13.43 -21.234 3.801 1 98.88 62 ILE B C 1
ATOM 2068 O O . ILE B 1 62 ? -14.492 -21.609 4.293 1 98.88 62 ILE B O 1
ATOM 2072 N N . GLN B 1 63 ? -12.391 -22 3.635 1 98.75 63 GLN B N 1
ATOM 2073 C CA . GLN B 1 63 ? -12.539 -23.438 3.76 1 98.75 63 GLN B CA 1
ATOM 2074 C C . GLN B 1 63 ? -12.383 -23.891 5.211 1 98.75 63 GLN B C 1
ATOM 2076 O O . GLN B 1 63 ? -12.125 -23.062 6.094 1 98.75 63 GLN B O 1
ATOM 2081 N N . GLU B 1 64 ? -12.57 -25.125 5.445 1 98.62 64 GLU B N 1
ATOM 2082 C CA . GLU B 1 64 ? -12.672 -25.703 6.785 1 98.62 64 GLU B CA 1
ATOM 2083 C C . GLU B 1 64 ? -11.414 -25.422 7.598 1 98.62 64 GLU B C 1
ATOM 2085 O O . GLU B 1 64 ? -10.297 -25.547 7.082 1 98.62 64 GLU B O 1
ATOM 2090 N N . GLY B 1 65 ? -11.578 -25.016 8.836 1 98.75 65 GLY B N 1
ATOM 2091 C CA . GLY B 1 65 ? -10.469 -24.859 9.758 1 98.75 65 GLY B CA 1
ATOM 2092 C C . GLY B 1 65 ? -9.797 -23.516 9.656 1 98.75 65 GLY B C 1
ATOM 2093 O O . GLY B 1 65 ? -9.031 -23.125 10.547 1 98.75 65 GLY B O 1
ATOM 2094 N N . ALA B 1 66 ? -10.078 -22.844 8.6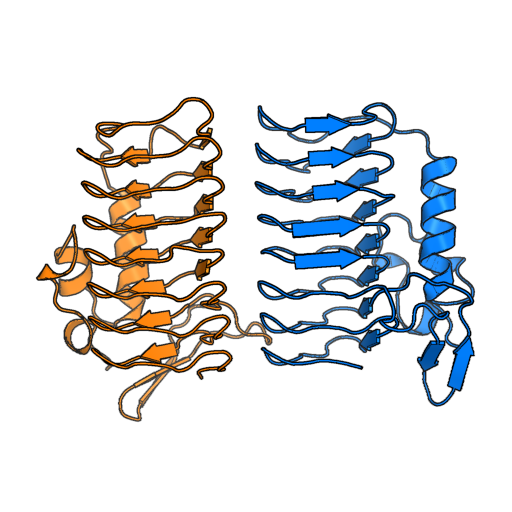02 1 98.75 66 ALA B N 1
ATOM 2095 C CA . ALA B 1 66 ? -9.523 -21.5 8.477 1 98.75 66 ALA B CA 1
ATOM 2096 C C . ALA B 1 66 ? -10.094 -20.562 9.539 1 98.75 66 ALA B C 1
ATOM 2098 O O . ALA B 1 66 ? -11.234 -20.734 9.984 1 98.75 66 ALA B O 1
ATOM 2099 N N . TYR B 1 67 ? -9.281 -19.656 9.977 1 98.88 67 TYR B N 1
ATOM 2100 C CA . TYR B 1 67 ? -9.648 -18.719 11.039 1 98.88 67 TYR B CA 1
ATOM 2101 C C . TYR B 1 67 ? -9.336 -17.281 10.633 1 98.88 67 TYR B C 1
ATOM 2103 O O . TYR B 1 67 ? -8.195 -16.953 10.305 1 98.88 67 TYR B O 1
ATOM 2111 N N . VAL B 1 68 ? -10.328 -16.453 10.672 1 98.81 68 VAL B N 1
ATOM 2112 C CA . VAL B 1 68 ? -10.172 -15.062 10.273 1 98.81 68 VAL B CA 1
ATOM 2113 C C . VAL B 1 68 ? -10.461 -14.148 11.469 1 98.81 68 VAL B C 1
ATOM 2115 O O . VAL B 1 68 ? -11.562 -14.172 12.023 1 98.81 68 VAL B O 1
ATOM 2118 N N . GLU B 1 69 ? -9.469 -13.352 11.82 1 98.62 69 GLU B N 1
ATOM 2119 C CA . GLU B 1 69 ? -9.57 -12.492 12.992 1 98.62 69 GLU B CA 1
ATOM 2120 C C . GLU B 1 69 ? -10.312 -11.203 12.664 1 98.62 69 GLU B C 1
ATOM 2122 O O . GLU B 1 69 ? -10.352 -10.781 11.508 1 98.62 69 GLU B O 1
ATOM 2127 N N . SER B 1 70 ? -10.852 -10.625 13.711 1 98.19 70 SER B N 1
ATOM 2128 C CA . SER B 1 70 ? -11.508 -9.328 13.594 1 98.19 70 SER B CA 1
ATOM 2129 C C . SER B 1 70 ? -10.57 -8.289 12.992 1 98.19 70 SER B C 1
ATOM 2131 O O . SER B 1 70 ? -9.375 -8.266 13.305 1 98.19 70 SER B O 1
ATOM 2133 N N . GLY B 1 71 ? -11.172 -7.402 12.117 1 97.69 71 GLY B N 1
ATOM 2134 C CA . GLY B 1 71 ? -10.391 -6.316 11.547 1 97.69 71 GLY B CA 1
ATOM 2135 C C . GLY B 1 71 ? -9.797 -6.66 10.195 1 97.69 71 GLY B C 1
ATOM 2136 O O . GLY B 1 71 ? -9.266 -5.785 9.5 1 97.69 71 GLY B O 1
ATOM 2137 N N . ALA B 1 72 ? -9.891 -7.914 9.852 1 98.38 72 ALA B N 1
ATOM 2138 C CA . ALA B 1 72 ? -9.445 -8.289 8.508 1 98.38 72 ALA B CA 1
ATOM 2139 C C . ALA B 1 72 ? -10.43 -7.793 7.449 1 98.38 72 ALA B C 1
ATOM 2141 O O . ALA B 1 72 ? -11.625 -7.664 7.719 1 98.38 72 ALA B O 1
ATOM 2142 N N . TYR B 1 73 ? -9.93 -7.41 6.277 1 98.81 73 TYR B N 1
ATOM 2143 C CA . TYR B 1 73 ? -10.703 -7.023 5.102 1 98.81 73 TYR B CA 1
ATOM 2144 C C . TYR B 1 73 ? -10.461 -7.984 3.945 1 98.81 73 TYR B C 1
ATOM 2146 O O . TYR B 1 73 ? -9.336 -8.094 3.449 1 98.81 73 TYR B O 1
ATOM 2154 N N . ILE B 1 74 ? -11.484 -8.695 3.521 1 98.75 74 ILE B N 1
ATOM 2155 C CA . ILE B 1 74 ? -11.367 -9.672 2.443 1 98.75 74 ILE B CA 1
ATOM 2156 C C . ILE B 1 74 ? -12.289 -9.281 1.293 1 98.75 74 ILE B C 1
ATOM 2158 O O . ILE B 1 74 ? -13.516 -9.242 1.458 1 98.75 74 ILE B O 1
ATOM 2162 N N . CYS B 1 75 ? -11.664 -8.992 0.209 1 98.69 75 CYS B N 1
ATOM 2163 C CA . CYS B 1 75 ? -12.422 -8.68 -0.996 1 98.69 75 CYS B CA 1
ATOM 2164 C C . CYS B 1 75 ? -12.359 -9.82 -1.998 1 98.69 75 CYS B C 1
ATOM 2166 O O . CYS B 1 75 ? -11.273 -10.234 -2.41 1 98.69 75 CYS B O 1
ATOM 2168 N N . GLY B 1 76 ? -13.562 -10.328 -2.404 1 98.44 76 GLY B N 1
ATOM 2169 C CA . GLY B 1 76 ? -13.602 -11.375 -3.412 1 98.44 76 GLY B CA 1
ATOM 2170 C C . GLY B 1 76 ? -13.289 -10.875 -4.809 1 98.44 76 GLY B C 1
ATOM 2171 O O . GLY B 1 76 ? -13.32 -9.672 -5.062 1 98.44 76 GLY B O 1
ATOM 2172 N N . PRO B 1 77 ? -12.906 -11.914 -5.684 1 98.69 77 PRO B N 1
ATOM 2173 C CA . PRO B 1 77 ? -12.93 -13.367 -5.52 1 98.69 77 PRO B CA 1
ATOM 2174 C C . PRO B 1 77 ? -11.68 -13.898 -4.816 1 98.69 77 PRO B C 1
ATOM 2176 O O . PRO B 1 77 ? -10.578 -13.422 -5.07 1 98.69 77 PRO B O 1
ATOM 2179 N N . CYS B 1 78 ? -11.891 -14.75 -3.916 1 98.69 78 CYS B N 1
ATOM 2180 C CA . CYS B 1 78 ? -10.734 -15.383 -3.301 1 98.69 78 CYS B CA 1
ATOM 2181 C C . CYS B 1 78 ? -11.125 -16.703 -2.65 1 98.69 78 CYS B C 1
ATOM 2183 O O . CYS B 1 78 ? -12.297 -16.953 -2.373 1 98.69 78 CYS B O 1
ATOM 2185 N N . ILE B 1 79 ? -10.18 -17.562 -2.484 1 98.94 79 ILE B N 1
ATOM 2186 C CA . ILE B 1 79 ? -10.297 -18.844 -1.773 1 98.94 79 ILE B CA 1
ATOM 2187 C C . ILE B 1 79 ? -9.25 -18.906 -0.664 1 98.94 79 ILE B C 1
ATOM 2189 O O . ILE B 1 79 ? -8.047 -18.859 -0.932 1 98.94 79 ILE B O 1
ATOM 2193 N N . ILE B 1 80 ? -9.734 -18.969 0.527 1 98.94 80 ILE B N 1
ATOM 2194 C CA . ILE B 1 80 ? -8.875 -19.188 1.684 1 98.94 80 ILE B CA 1
ATOM 2195 C C . ILE B 1 80 ? -8.867 -20.672 2.045 1 98.94 80 ILE B C 1
ATOM 2197 O O . ILE B 1 80 ? -9.875 -21.203 2.512 1 98.94 80 ILE B O 1
ATOM 2201 N N . GLY B 1 81 ? -7.75 -21.312 1.812 1 98.88 81 GLY B N 1
ATOM 2202 C CA . GLY B 1 81 ? -7.656 -22.75 1.969 1 98.88 81 GLY B CA 1
ATOM 2203 C C . GLY B 1 81 ? -7.801 -23.203 3.408 1 98.88 81 GLY B C 1
ATOM 2204 O O . GLY B 1 81 ? -7.848 -22.375 4.324 1 98.88 81 GLY B O 1
ATOM 2205 N N . PRO B 1 82 ? -7.777 -24.547 3.627 1 98.88 82 PRO B N 1
ATOM 2206 C CA . PRO B 1 82 ? -8.039 -25.109 4.957 1 98.88 82 PRO B CA 1
ATOM 2207 C C . PRO B 1 82 ? -6.965 -24.719 5.977 1 98.88 82 PRO B C 1
ATOM 2209 O O . PRO B 1 82 ? -5.781 -24.656 5.637 1 98.88 82 PRO B O 1
ATOM 2212 N N . TYR B 1 83 ? -7.359 -24.328 7.176 1 98.88 83 TYR B N 1
ATOM 2213 C CA . TYR B 1 83 ? -6.527 -24.125 8.359 1 98.88 83 TYR B CA 1
ATOM 2214 C C . TYR B 1 83 ? -5.645 -22.891 8.195 1 98.88 83 TYR B C 1
ATOM 2216 O O . TYR B 1 83 ? -4.66 -22.734 8.914 1 98.88 83 TYR B O 1
ATOM 2224 N N . THR B 1 84 ? -5.996 -22.125 7.23 1 98.88 84 THR B N 1
ATOM 2225 C CA . THR B 1 84 ? -5.273 -20.875 7.027 1 98.88 84 THR B CA 1
ATOM 2226 C C . THR B 1 84 ? -5.688 -19.844 8.062 1 98.88 84 THR B C 1
ATOM 2228 O O . THR B 1 84 ? -6.859 -19.766 8.438 1 98.88 84 THR B O 1
ATOM 2231 N N . GLN B 1 85 ? -4.711 -19.078 8.508 1 98.94 85 GLN B N 1
ATOM 2232 C CA . GLN B 1 85 ? -4.957 -18 9.453 1 98.94 85 GLN B CA 1
ATOM 2233 C C . GLN B 1 85 ? -4.898 -16.641 8.75 1 98.94 85 GLN B C 1
ATOM 2235 O O . GLN B 1 85 ? -3.912 -16.312 8.094 1 98.94 85 GLN B O 1
ATOM 2240 N N . VAL B 1 86 ? -5.93 -15.945 8.852 1 98.88 86 VAL B N 1
ATOM 2241 C CA . VAL B 1 86 ? -5.969 -14.547 8.445 1 98.88 86 VAL B CA 1
ATOM 2242 C C . VAL B 1 86 ? -6.074 -13.656 9.688 1 98.88 86 VAL B C 1
ATOM 2244 O O . VAL B 1 86 ? -7.078 -13.688 10.398 1 98.88 86 VAL B O 1
ATOM 2247 N N . ARG B 1 87 ? -5.098 -12.812 9.914 1 98.75 87 ARG B N 1
ATOM 2248 C CA . ARG B 1 87 ? -4.992 -12.141 11.203 1 98.75 87 ARG B CA 1
ATOM 2249 C C . ARG B 1 87 ? -5.469 -10.695 11.117 1 98.75 87 ARG B C 1
ATOM 2251 O O . ARG B 1 87 ? -5.824 -10.219 10.039 1 98.75 87 ARG B O 1
ATOM 2258 N N . HIS B 1 88 ? -5.5 -10.062 12.219 1 98.5 88 HIS B N 1
ATOM 2259 C CA . HIS B 1 88 ? -6.008 -8.703 12.383 1 98.5 88 HIS B CA 1
ATOM 2260 C C . HIS B 1 88 ? -5.336 -7.746 11.406 1 98.5 88 HIS B C 1
ATOM 2262 O O . HIS B 1 88 ? -4.109 -7.746 11.273 1 98.5 88 HIS B O 1
ATOM 2268 N N . GLY B 1 89 ? -6.27 -6.996 10.656 1 98.06 89 GLY B N 1
ATOM 2269 C CA . GLY B 1 89 ? -5.754 -5.949 9.789 1 98.06 89 GLY B CA 1
ATOM 2270 C C . GLY B 1 89 ? -5.316 -6.469 8.43 1 98.06 89 GLY B C 1
ATOM 2271 O O . GLY B 1 89 ? -4.914 -5.688 7.566 1 98.06 89 GLY B O 1
ATOM 2272 N N . ALA B 1 90 ? -5.316 -7.793 8.258 1 98.75 90 ALA B N 1
ATOM 2273 C CA . ALA B 1 90 ? -4.965 -8.344 6.949 1 98.75 90 ALA B CA 1
ATOM 2274 C C . ALA B 1 90 ? -5.887 -7.801 5.859 1 98.75 90 ALA B C 1
ATOM 2276 O O . ALA B 1 90 ? -7.074 -7.57 6.102 1 98.75 90 ALA B O 1
ATOM 2277 N N . TYR B 1 91 ? -5.309 -7.523 4.66 1 98.88 91 TYR B N 1
ATOM 2278 C CA . TYR B 1 91 ? -6.012 -6.961 3.512 1 98.88 91 TYR B CA 1
ATOM 2279 C C . TYR B 1 91 ? -5.84 -7.844 2.281 1 98.88 91 TYR B C 1
ATOM 2281 O O . TYR B 1 91 ? -4.762 -7.887 1.684 1 98.88 91 TYR B O 1
ATOM 2289 N N . ILE B 1 92 ? -6.906 -8.594 1.926 1 98.81 92 ILE B N 1
ATOM 2290 C CA . ILE B 1 92 ? -6.883 -9.539 0.812 1 98.81 92 ILE B CA 1
ATOM 2291 C C . ILE B 1 92 ? -7.781 -9.023 -0.313 1 98.81 92 ILE B C 1
ATOM 2293 O O . ILE B 1 92 ? -8.961 -8.75 -0.095 1 98.81 92 ILE B O 1
ATOM 2297 N N . ARG B 1 93 ? -7.148 -8.914 -1.487 1 97.94 93 ARG B N 1
ATOM 2298 C CA . ARG B 1 93 ? -7.934 -8.383 -2.598 1 97.94 93 ARG B CA 1
ATOM 2299 C C . ARG B 1 93 ? -7.359 -8.836 -3.938 1 97.94 93 ARG B C 1
ATOM 2301 O O . ARG B 1 93 ? -6.227 -9.305 -4.008 1 97.94 93 ARG B O 1
ATOM 2308 N N . GLY B 1 94 ? -8.117 -8.664 -5.008 1 95.38 94 GLY B N 1
ATOM 2309 C CA . GLY B 1 94 ? -7.629 -8.758 -6.375 1 95.38 94 GLY B CA 1
ATOM 2310 C C . GLY B 1 94 ? -7.418 -10.18 -6.84 1 95.38 94 GLY B C 1
ATOM 2311 O O . GLY B 1 94 ? -6.66 -10.43 -7.781 1 95.38 94 GLY B O 1
ATOM 2312 N N . GLY B 1 95 ? -7.977 -11.195 -6.219 1 98.12 95 GLY B N 1
ATOM 2313 C CA . GLY B 1 95 ? -7.836 -12.57 -6.664 1 98.12 95 GLY B CA 1
ATOM 2314 C C . GLY B 1 95 ? -6.73 -13.32 -5.945 1 98.12 95 GLY B C 1
ATOM 2315 O O . GLY B 1 95 ? -5.598 -13.375 -6.43 1 98.12 95 GLY B O 1
ATOM 2316 N N . VAL B 1 96 ? -7.117 -13.953 -4.848 1 98.81 96 VAL B N 1
ATOM 2317 C CA . VAL B 1 96 ? -6.121 -14.641 -4.035 1 98.81 96 VAL B CA 1
ATOM 2318 C C . VAL B 1 96 ? -6.57 -16.078 -3.77 1 98.81 96 VAL B C 1
ATOM 2320 O O . VAL B 1 96 ? -7.75 -16.328 -3.506 1 98.81 96 VAL B O 1
ATOM 2323 N N . ILE B 1 97 ? -5.664 -16.984 -3.922 1 98.94 97 ILE B N 1
ATOM 2324 C CA . ILE B 1 97 ? -5.871 -18.344 -3.455 1 98.94 97 ILE B CA 1
ATOM 2325 C C . ILE B 1 97 ? -4.762 -18.734 -2.482 1 98.94 97 ILE B C 1
ATOM 2327 O O . ILE B 1 97 ? -3.578 -18.656 -2.82 1 98.94 97 ILE B O 1
ATOM 2331 N N . THR B 1 98 ? -5.141 -19.078 -1.283 1 98.88 98 THR B N 1
ATOM 2332 C CA . THR B 1 98 ? -4.203 -19.719 -0.376 1 98.88 98 THR B CA 1
ATOM 2333 C C . THR B 1 98 ? -4.445 -21.234 -0.33 1 98.88 98 THR B C 1
ATOM 2335 O O . THR B 1 98 ? -5.594 -21.672 -0.376 1 98.88 98 THR B O 1
ATOM 2338 N N . SER B 1 99 ? -3.365 -21.984 -0.223 1 98.75 99 SER B N 1
ATOM 2339 C CA . SER B 1 99 ? -3.518 -23.422 0.055 1 98.75 99 SER B CA 1
ATOM 2340 C C . SER B 1 99 ? -3.74 -23.672 1.543 1 98.75 99 SER B C 1
ATOM 2342 O O . SER B 1 99 ? -4.426 -22.891 2.215 1 98.75 99 SER B O 1
ATOM 2344 N N . SER B 1 100 ? -3.256 -24.797 2.041 1 98.88 100 SER B N 1
ATOM 2345 C CA . SER B 1 100 ? -3.568 -25.125 3.43 1 98.88 100 SER B CA 1
ATOM 2346 C C . SER B 1 100 ? -2.508 -24.578 4.375 1 98.88 100 SER B C 1
ATOM 2348 O O . SER B 1 100 ? -1.336 -24.469 4.012 1 98.88 100 SER B O 1
ATOM 2350 N N . HIS B 1 101 ? -2.949 -24.172 5.594 1 98.88 101 HIS B N 1
ATOM 2351 C CA . HIS B 1 101 ? -2.082 -23.828 6.715 1 98.88 101 HIS B CA 1
ATOM 2352 C C . HIS B 1 101 ? -1.212 -22.625 6.398 1 98.88 101 HIS B C 1
ATOM 2354 O O . HIS B 1 101 ? -0.039 -22.578 6.777 1 98.88 101 HIS B O 1
ATOM 2360 N N . CYS B 1 102 ? -1.718 -21.75 5.625 1 98.94 102 CYS B N 1
ATOM 2361 C CA . CYS B 1 102 ? -1.025 -20.5 5.363 1 98.94 102 CYS B CA 1
ATOM 2362 C C . CYS B 1 102 ? -1.3 -19.484 6.469 1 98.94 102 CYS B C 1
ATOM 2364 O O . CYS B 1 102 ? -2.166 -19.703 7.316 1 98.94 102 CYS B O 1
ATOM 2366 N N . VAL B 1 103 ? -0.464 -18.469 6.5 1 98.94 103 VAL B N 1
ATOM 2367 C CA . VAL B 1 103 ? -0.683 -17.359 7.422 1 98.94 103 VAL B CA 1
ATOM 2368 C C . VAL B 1 103 ? -0.616 -16.031 6.664 1 98.94 103 VAL B C 1
ATOM 2370 O O . VAL B 1 103 ? 0.408 -15.711 6.059 1 98.94 103 VAL B O 1
ATOM 2373 N N . ILE B 1 104 ? -1.688 -15.359 6.543 1 98.81 104 ILE B N 1
ATOM 2374 C CA . ILE B 1 104 ? -1.737 -13.945 6.16 1 98.81 104 ILE B CA 1
ATOM 2375 C C . ILE B 1 104 ? -1.901 -13.086 7.41 1 98.81 104 ILE B C 1
ATOM 2377 O O . ILE B 1 104 ? -2.994 -13 7.977 1 98.81 104 ILE B O 1
ATOM 2381 N N . GLY B 1 105 ? -0.821 -12.469 7.793 1 97.69 105 GLY B N 1
ATOM 2382 C CA . GLY B 1 105 ? -0.747 -11.969 9.156 1 97.69 105 GLY B CA 1
ATOM 2383 C C . GLY B 1 105 ? -1.102 -10.5 9.266 1 97.69 105 GLY B C 1
ATOM 2384 O O . GLY B 1 105 ? -1.739 -9.938 8.375 1 97.69 105 GLY B O 1
ATOM 2385 N N . HIS B 1 106 ? -0.691 -9.898 10.414 1 97.06 106 HIS B N 1
ATOM 2386 C CA . HIS B 1 106 ? -1.084 -8.562 10.844 1 97.06 106 HIS B CA 1
ATOM 2387 C C . HIS B 1 106 ? -0.674 -7.512 9.805 1 97.06 106 HIS B C 1
ATOM 2389 O O . HIS B 1 106 ? 0.506 -7.402 9.469 1 97.06 106 HIS B O 1
ATOM 2395 N N . CYS B 1 107 ? -1.745 -6.816 9.281 1 97.62 107 CYS B N 1
ATOM 2396 C CA . CYS B 1 107 ? -1.57 -5.699 8.352 1 97.62 107 CYS B CA 1
ATOM 2397 C C . CYS B 1 107 ? -0.775 -6.129 7.125 1 97.62 107 CYS B C 1
ATOM 2399 O O . CYS B 1 107 ? 0.005 -5.344 6.582 1 97.62 107 CYS B O 1
ATOM 2401 N N . SER B 1 108 ? -0.858 -7.43 6.809 1 98.69 108 SER B N 1
ATOM 2402 C CA . SER B 1 108 ? -0.287 -7.887 5.543 1 98.69 108 SER B CA 1
ATOM 2403 C C . SER B 1 108 ? -1.294 -7.758 4.406 1 98.69 108 SER B C 1
ATOM 2405 O O . SER B 1 108 ? -2.48 -8.039 4.586 1 98.69 108 SER B O 1
ATOM 2407 N N . GLU B 1 109 ? -0.8 -7.297 3.289 1 98.81 109 GLU B N 1
ATOM 2408 C CA . GLU B 1 109 ? -1.623 -7.125 2.096 1 98.81 109 GLU B CA 1
ATOM 2409 C C . GLU B 1 109 ? -1.259 -8.148 1.023 1 98.81 109 GLU B C 1
ATOM 2411 O O . GLU B 1 109 ? -0.096 -8.25 0.627 1 98.81 109 GLU B O 1
ATOM 2416 N N . ILE B 1 110 ? -2.23 -8.93 0.531 1 98.81 110 ILE B N 1
ATOM 2417 C CA . ILE B 1 110 ? -2.039 -9.898 -0.542 1 98.81 110 ILE B CA 1
ATOM 2418 C C . ILE B 1 110 ? -2.982 -9.578 -1.699 1 98.81 110 ILE B C 1
ATOM 2420 O O . ILE B 1 110 ? -4.184 -9.391 -1.493 1 98.81 110 ILE B O 1
ATOM 2424 N N . LYS B 1 111 ? -2.393 -9.484 -2.834 1 98.25 111 LYS B N 1
ATOM 2425 C CA . LYS B 1 111 ? -3.152 -9.18 -4.043 1 98.25 111 LYS B CA 1
ATOM 2426 C C . LYS B 1 111 ? -2.752 -10.109 -5.188 1 98.25 111 LYS B C 1
ATOM 2428 O O . LYS B 1 111 ? -1.563 -10.281 -5.465 1 98.25 111 LYS B O 1
ATOM 2433 N N . ASN B 1 112 ? -3.686 -10.703 -5.879 1 98.38 112 ASN B N 1
ATOM 2434 C CA . ASN B 1 112 ? -3.467 -11.477 -7.094 1 98.38 112 ASN B CA 1
ATOM 2435 C C . ASN B 1 112 ? -2.289 -12.438 -6.941 1 98.38 112 ASN B C 1
ATOM 2437 O O . ASN B 1 112 ? -1.341 -12.391 -7.727 1 98.38 112 ASN B O 1
ATOM 2441 N N . SER B 1 113 ? -2.455 -13.344 -5.977 1 98.88 113 SER B N 1
ATOM 2442 C CA . SER B 1 113 ? -1.322 -14.195 -5.633 1 98.88 113 SER B CA 1
ATOM 2443 C C . SER B 1 113 ? -1.78 -15.602 -5.273 1 98.88 113 SER B C 1
ATOM 2445 O O . SER B 1 113 ? -2.932 -15.805 -4.879 1 98.88 113 SER B O 1
ATOM 2447 N N . TYR B 1 114 ? -0.912 -16.516 -5.461 1 98.88 114 TYR B N 1
ATOM 2448 C CA . TYR B 1 114 ? -1.144 -17.922 -5.148 1 98.88 114 TYR B CA 1
ATOM 2449 C C . TYR B 1 114 ? -0.123 -18.422 -4.137 1 98.88 114 TYR B C 1
ATOM 2451 O O . TYR B 1 114 ? 1.068 -18.516 -4.438 1 98.88 114 TYR B O 1
ATOM 2459 N N . LEU B 1 115 ? -0.597 -18.812 -2.934 1 98.88 115 LEU B N 1
ATOM 2460 C CA . LEU B 1 115 ? 0.293 -19.266 -1.872 1 98.88 115 LEU B CA 1
ATOM 2461 C C . LEU B 1 115 ? 0.196 -20.781 -1.693 1 98.88 115 LEU B C 1
ATOM 2463 O O . LEU B 1 115 ? -0.898 -21.328 -1.513 1 98.88 115 LEU B O 1
ATOM 2467 N N . GLY B 1 116 ? 1.331 -21.438 -1.733 1 98.81 116 GLY B N 1
ATOM 2468 C CA . GLY B 1 116 ? 1.385 -22.875 -1.479 1 98.81 116 GLY B CA 1
ATOM 2469 C C . GLY B 1 116 ? 1.17 -23.219 -0.02 1 98.81 116 GLY B C 1
ATOM 2470 O O . GLY B 1 116 ? 1.098 -22.344 0.835 1 98.81 116 GLY B O 1
ATOM 2471 N N . HIS B 1 117 ? 1.104 -24.547 0.211 1 98.88 117 HIS B N 1
ATOM 2472 C CA . HIS B 1 117 ? 0.833 -25.016 1.562 1 98.88 117 HIS B CA 1
ATOM 2473 C C . HIS B 1 117 ? 1.856 -24.469 2.553 1 98.88 117 HIS B C 1
ATOM 2475 O O . HIS B 1 117 ? 3.053 -24.438 2.26 1 98.88 117 HIS B O 1
ATOM 2481 N N . HIS B 1 118 ? 1.406 -23.906 3.672 1 98.88 118 HIS B N 1
ATOM 2482 C CA . HIS B 1 118 ? 2.223 -23.516 4.816 1 98.88 118 HIS B CA 1
ATOM 2483 C C . HIS B 1 118 ? 3.021 -22.25 4.512 1 98.88 118 HIS B C 1
ATOM 2485 O O . HIS B 1 118 ? 3.977 -21.922 5.219 1 98.88 118 HIS B O 1
ATOM 2491 N N . ALA B 1 119 ? 2.754 -21.594 3.42 1 98.88 119 ALA B N 1
ATOM 2492 C CA . ALA B 1 119 ? 3.4 -20.297 3.162 1 98.88 119 ALA B CA 1
ATOM 2493 C C . ALA B 1 119 ? 2.938 -19.25 4.16 1 98.88 119 ALA B C 1
ATOM 2495 O O . ALA B 1 119 ? 1.762 -19.203 4.531 1 98.88 119 ALA B O 1
ATOM 2496 N N . LYS B 1 120 ? 3.906 -18.359 4.555 1 98.81 120 LYS B N 1
ATOM 2497 C CA . LYS B 1 120 ? 3.58 -17.406 5.609 1 98.81 120 LYS B CA 1
ATOM 2498 C C . LYS B 1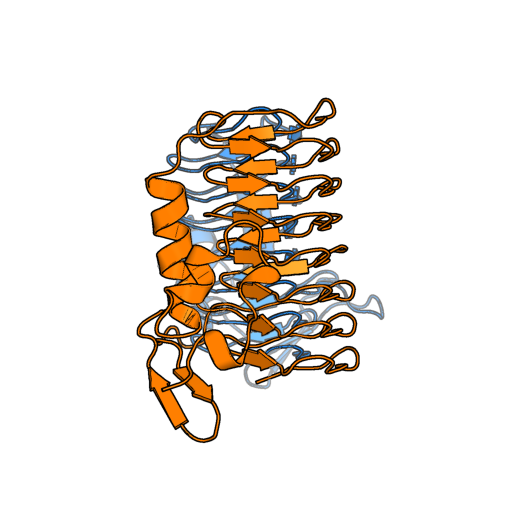 120 ? 4.039 -16 5.238 1 98.81 120 LYS B C 1
ATOM 2500 O O . LYS B 1 120 ? 5.223 -15.781 4.977 1 98.81 120 LYS B O 1
ATOM 2505 N N . ALA B 1 121 ? 3.164 -15.109 5.117 1 98.75 121 ALA B N 1
ATOM 2506 C CA . ALA B 1 121 ? 3.346 -13.664 5.172 1 98.75 121 ALA B CA 1
ATOM 2507 C C . ALA B 1 121 ? 2.729 -13.078 6.438 1 98.75 121 ALA B C 1
ATOM 2509 O O . ALA B 1 121 ? 1.685 -12.422 6.383 1 98.75 121 ALA B O 1
ATOM 2510 N N . ALA B 1 122 ? 3.428 -13.125 7.484 1 96.88 122 ALA B N 1
ATOM 2511 C CA . ALA B 1 122 ? 2.768 -13.102 8.789 1 96.88 122 ALA B CA 1
ATOM 2512 C C . ALA B 1 122 ? 2.74 -11.688 9.359 1 96.88 122 ALA B C 1
ATOM 2514 O O . ALA B 1 122 ? 1.988 -11.406 10.297 1 96.88 122 ALA B O 1
ATOM 2515 N N . HIS B 1 123 ? 3.627 -10.82 8.828 1 97.06 123 HIS B N 1
ATOM 2516 C CA . HIS B 1 123 ? 3.746 -9.523 9.492 1 97.06 123 HIS B CA 1
ATOM 2517 C C . HIS B 1 123 ? 4.059 -8.414 8.484 1 97.06 123 HIS B C 1
ATOM 2519 O O . HIS B 1 123 ? 5.148 -8.383 7.918 1 97.06 123 HIS B O 1
ATOM 2525 N N . PHE B 1 124 ? 3.066 -7.48 8.266 1 97.38 124 PHE B N 1
ATOM 2526 C CA . PHE B 1 124 ? 3.312 -6.223 7.566 1 97.38 124 PHE B CA 1
ATOM 2527 C C . PHE B 1 124 ? 3.848 -6.48 6.16 1 97.38 124 PHE B C 1
ATOM 2529 O O . PHE B 1 124 ? 4.688 -5.727 5.664 1 97.38 124 PHE B O 1
ATOM 2536 N N . ALA B 1 125 ? 3.529 -7.57 5.523 1 98.5 125 ALA B N 1
ATOM 2537 C CA . ALA B 1 125 ? 4.051 -7.922 4.207 1 98.5 125 ALA B CA 1
ATOM 2538 C C . ALA B 1 125 ? 3.166 -7.363 3.098 1 98.5 125 ALA B C 1
ATOM 2540 O O . ALA B 1 125 ? 1.963 -7.176 3.291 1 98.5 125 ALA B O 1
ATOM 2541 N N . TYR B 1 126 ? 3.807 -7.008 2.023 1 98.75 126 TYR B N 1
ATOM 2542 C CA . TYR B 1 126 ? 3.09 -6.785 0.773 1 98.75 126 TYR B CA 1
ATOM 2543 C C . TYR B 1 126 ? 3.416 -7.871 -0.245 1 98.75 126 TYR B C 1
ATOM 2545 O O . TYR B 1 126 ? 4.582 -8.07 -0.601 1 98.75 126 TYR B O 1
ATOM 2553 N N . VAL B 1 127 ? 2.381 -8.578 -0.716 1 98.75 127 VAL B N 1
ATOM 2554 C CA . VAL B 1 127 ? 2.516 -9.633 -1.712 1 98.75 127 VAL B CA 1
ATOM 2555 C C . VAL B 1 127 ? 1.575 -9.367 -2.885 1 98.75 127 VAL B C 1
ATOM 2557 O O . VAL B 1 127 ? 0.375 -9.641 -2.803 1 98.75 127 VAL B O 1
ATOM 2560 N N . GLY B 1 128 ? 2.152 -8.82 -3.938 1 98.5 128 GLY B N 1
ATOM 2561 C CA . GLY B 1 128 ? 1.368 -8.523 -5.125 1 98.5 128 GLY B CA 1
ATOM 2562 C C . GLY B 1 128 ? 1.761 -9.367 -6.324 1 98.5 128 GLY B C 1
ATOM 2563 O O . GLY B 1 128 ? 2.943 -9.469 -6.66 1 98.5 128 GLY B O 1
ATOM 2564 N N . ASP B 1 129 ? 0.815 -9.969 -6.953 1 98.5 129 ASP B N 1
ATOM 2565 C CA . ASP B 1 129 ? 1.023 -10.711 -8.195 1 98.5 129 ASP B CA 1
ATOM 2566 C C . ASP B 1 129 ? 2.172 -11.711 -8.055 1 98.5 129 ASP B C 1
ATOM 2568 O O . ASP B 1 129 ? 3.098 -11.711 -8.867 1 98.5 129 ASP B O 1
ATOM 2572 N N . SER B 1 130 ? 2.086 -12.508 -6.992 1 98.56 130 SER B N 1
ATOM 2573 C CA . SER B 1 130 ? 3.199 -13.383 -6.629 1 98.56 130 SER B CA 1
ATOM 2574 C C . SER B 1 130 ? 2.742 -14.828 -6.473 1 98.56 130 SER B C 1
ATOM 2576 O O . SER B 1 130 ? 1.55 -15.094 -6.297 1 98.56 130 SER B O 1
ATOM 2578 N N . VAL B 1 131 ? 3.686 -15.711 -6.582 1 98.56 131 VAL B N 1
ATOM 2579 C CA . VAL B 1 131 ? 3.461 -17.125 -6.34 1 98.56 131 VAL B CA 1
ATOM 2580 C C . VAL B 1 131 ? 4.508 -17.656 -5.359 1 98.56 131 VAL B C 1
ATOM 2582 O O . VAL B 1 131 ? 5.711 -17.516 -5.594 1 98.56 131 VAL B O 1
ATOM 2585 N N . PHE B 1 132 ? 4 -18.219 -4.258 1 98.62 132 PHE B N 1
ATOM 2586 C CA . PHE B 1 132 ? 4.871 -18.812 -3.256 1 98.62 132 PHE B CA 1
ATOM 2587 C C . PHE B 1 132 ? 4.723 -20.328 -3.252 1 98.62 132 PHE B C 1
ATOM 2589 O O . PHE B 1 132 ? 3.611 -20.859 -3.15 1 98.62 132 PHE B O 1
ATOM 2596 N N . GLY B 1 133 ? 5.863 -21.016 -3.324 1 98.31 133 GLY B N 1
ATOM 2597 C CA . GLY B 1 133 ? 5.844 -22.453 -3.055 1 98.31 133 GLY B CA 1
ATOM 2598 C C . GLY B 1 133 ? 5.547 -22.781 -1.603 1 98.31 133 GLY B C 1
ATOM 2599 O O . GLY B 1 133 ? 5.332 -21.875 -0.788 1 98.31 133 GLY B O 1
ATOM 2600 N N . SER B 1 134 ? 5.535 -24.062 -1.331 1 98.62 134 SER B N 1
ATOM 2601 C CA . SER B 1 134 ? 5.215 -24.5 0.023 1 98.62 134 SER B CA 1
ATOM 2602 C C . SER B 1 134 ? 6.297 -24.078 1.012 1 98.62 134 SER B C 1
ATOM 2604 O O . SER B 1 134 ? 7.48 -24.062 0.67 1 98.62 134 SER B O 1
ATOM 2606 N N . ARG B 1 135 ? 5.883 -23.641 2.223 1 98.69 135 ARG B N 1
ATOM 2607 C CA . ARG B 1 135 ? 6.734 -23.406 3.383 1 98.69 135 ARG B CA 1
ATOM 2608 C C . ARG B 1 135 ? 7.613 -22.172 3.168 1 98.69 135 ARG B C 1
ATOM 2610 O O . ARG B 1 135 ? 8.68 -22.062 3.781 1 98.69 135 ARG B O 1
ATOM 2617 N N . VAL B 1 136 ? 7.223 -21.375 2.211 1 98.81 136 VAL B N 1
ATOM 2618 C CA . VAL B 1 136 ? 7.863 -20.062 2.119 1 98.81 136 VAL B CA 1
ATOM 2619 C C . VAL B 1 136 ? 7.574 -19.266 3.381 1 98.81 136 VAL B C 1
ATOM 2621 O O . VAL B 1 136 ? 6.457 -19.297 3.904 1 98.81 136 VAL B O 1
ATOM 2624 N N . ASN B 1 137 ? 8.602 -18.516 3.869 1 98.88 137 ASN B N 1
ATOM 2625 C CA . ASN B 1 137 ? 8.453 -17.672 5.043 1 98.88 137 ASN B CA 1
ATOM 2626 C C . ASN B 1 137 ? 9 -16.266 4.797 1 98.88 137 ASN B C 1
ATOM 2628 O O . ASN B 1 137 ? 10.195 -16.094 4.551 1 98.88 137 ASN B O 1
ATOM 2632 N N . LEU B 1 138 ? 8.133 -15.289 4.852 1 98.75 138 LEU B N 1
ATOM 2633 C CA . LEU B 1 138 ? 8.555 -13.898 4.77 1 98.75 138 LEU B CA 1
ATOM 2634 C C . LEU B 1 138 ? 8.766 -13.312 6.16 1 98.75 138 LEU B C 1
ATOM 2636 O O . LEU B 1 138 ? 7.855 -13.328 6.992 1 98.75 138 LEU B O 1
ATOM 2640 N N . GLY B 1 139 ? 9.938 -12.742 6.367 1 98.19 139 GLY B N 1
ATOM 2641 C CA . GLY B 1 139 ? 10.125 -11.93 7.559 1 98.19 139 GLY B CA 1
ATOM 2642 C C . GLY B 1 139 ? 9.273 -10.672 7.57 1 98.19 139 GLY B C 1
ATOM 2643 O O . GLY B 1 139 ? 8.664 -10.32 6.559 1 98.19 139 GLY B O 1
ATOM 2644 N N . ALA B 1 140 ? 9.289 -10.039 8.75 1 98 140 ALA B N 1
ATOM 2645 C CA . ALA B 1 140 ? 8.445 -8.859 8.906 1 98 140 ALA B CA 1
ATOM 2646 C C . ALA B 1 140 ? 8.875 -7.754 7.938 1 98 140 ALA B C 1
ATOM 2648 O O . ALA B 1 140 ? 10.07 -7.484 7.785 1 98 140 ALA B O 1
ATOM 2649 N N . GLY B 1 141 ? 7.812 -7.164 7.215 1 97.94 141 GLY B N 1
ATOM 2650 C CA . GLY B 1 141 ? 8.086 -5.969 6.43 1 97.94 141 GLY B CA 1
ATOM 2651 C C . GLY B 1 141 ? 8.641 -6.273 5.051 1 97.94 141 GLY B C 1
ATOM 2652 O O . GLY B 1 141 ? 9.062 -5.367 4.332 1 97.94 141 GLY B O 1
ATOM 2653 N N . VAL B 1 142 ? 8.672 -7.555 4.672 1 98.44 142 VAL B N 1
ATOM 2654 C CA . VAL B 1 142 ? 9.109 -7.902 3.328 1 98.44 142 VAL B CA 1
ATOM 2655 C C . VAL B 1 142 ? 8.109 -7.387 2.301 1 98.44 142 VAL B C 1
ATOM 2657 O O . VAL B 1 142 ? 6.895 -7.453 2.52 1 98.44 142 VAL B O 1
ATOM 2660 N N . ARG B 1 143 ? 8.633 -6.793 1.204 1 98.69 143 ARG B N 1
ATOM 2661 C CA . ARG B 1 143 ? 7.805 -6.27 0.123 1 98.69 143 ARG B CA 1
ATOM 2662 C C . ARG B 1 143 ? 8.086 -7.004 -1.185 1 98.69 143 ARG B C 1
ATOM 2664 O O . ARG B 1 143 ? 9.203 -6.945 -1.708 1 98.69 143 ARG B O 1
ATOM 2671 N N . CYS B 1 144 ? 7.074 -7.715 -1.717 1 98.44 144 CYS B N 1
ATOM 2672 C CA . CYS B 1 144 ? 7.133 -8.211 -3.086 1 98.44 144 CYS B CA 1
ATOM 2673 C C . CYS B 1 144 ? 6.57 -7.191 -4.066 1 98.44 144 CYS B C 1
ATOM 2675 O O . CYS B 1 144 ? 5.379 -7.211 -4.371 1 98.44 144 CYS B O 1
ATOM 2677 N N . ALA B 1 145 ? 7.488 -6.375 -4.52 1 97.69 145 ALA B N 1
ATOM 2678 C CA . ALA B 1 145 ? 7.062 -5.336 -5.453 1 97.69 145 ALA B CA 1
ATOM 2679 C C . ALA B 1 145 ? 6.539 -5.949 -6.75 1 97.69 145 ALA B C 1
ATOM 2681 O O . ALA B 1 145 ? 7.082 -6.941 -7.238 1 97.69 145 ALA B O 1
ATOM 2682 N N . ASN B 1 146 ? 5.527 -5.293 -7.32 1 97.75 146 ASN B N 1
ATOM 2683 C CA . ASN B 1 146 ? 4.93 -5.91 -8.5 1 97.75 146 ASN B CA 1
ATOM 2684 C C . ASN B 1 146 ? 4.875 -4.938 -9.68 1 97.75 146 ASN B C 1
ATOM 2686 O O . ASN B 1 146 ? 4.293 -5.242 -10.719 1 97.75 146 ASN B O 1
ATOM 2690 N N . PHE B 1 147 ? 5.469 -3.787 -9.484 1 96.75 147 PHE B N 1
ATOM 2691 C CA . PHE B 1 147 ? 5.43 -2.742 -10.5 1 96.75 147 PHE B CA 1
ATOM 2692 C C . PHE B 1 147 ? 6.812 -2.135 -10.711 1 96.75 147 PHE B C 1
ATOM 2694 O O . PHE B 1 147 ? 7.508 -1.819 -9.742 1 96.75 147 PHE B O 1
ATOM 2701 N N . ARG B 1 148 ? 7.168 -1.929 -12.008 1 93.56 148 ARG B N 1
ATOM 2702 C CA . ARG B 1 148 ? 8.445 -1.281 -12.312 1 93.56 148 ARG B CA 1
ATOM 2703 C C . ARG B 1 148 ? 8.336 0.233 -12.164 1 93.56 148 ARG B C 1
ATOM 2705 O O . ARG B 1 148 ? 7.336 0.831 -12.57 1 93.56 148 ARG B O 1
ATOM 2712 N N . LEU B 1 149 ? 9.375 0.828 -11.734 1 91.56 149 LEU B N 1
ATOM 2713 C CA . LEU B 1 149 ? 9.398 2.268 -11.5 1 91.56 149 LEU B CA 1
ATOM 2714 C C . LEU B 1 149 ? 9.234 3.037 -12.805 1 91.56 149 LEU B C 1
ATOM 2716 O O . LEU B 1 149 ? 8.75 4.172 -12.805 1 91.56 149 LEU B O 1
ATOM 2720 N N . ASP B 1 150 ? 9.539 2.377 -13.922 1 90.25 150 ASP B N 1
ATOM 2721 C CA . ASP B 1 150 ? 9.461 3.088 -15.195 1 90.25 150 ASP B CA 1
ATOM 2722 C C . ASP B 1 150 ? 8.164 2.76 -15.93 1 90.25 150 ASP B C 1
ATOM 2724 O O . ASP B 1 150 ? 7.953 3.203 -17.062 1 90.25 150 ASP B O 1
ATOM 2728 N N . GLY B 1 151 ? 7.352 1.949 -15.367 1 91.44 151 GLY B N 1
ATOM 2729 C CA . GLY B 1 151 ? 6.012 1.683 -15.867 1 91.44 151 GLY B CA 1
ATOM 2730 C C . GLY B 1 151 ? 5.996 0.751 -17.062 1 91.44 151 GLY B C 1
ATOM 2731 O O . GLY B 1 151 ? 4.949 0.536 -17.672 1 91.44 151 GLY B O 1
ATOM 2732 N N . LYS B 1 152 ? 7.18 0.185 -17.453 1 92.12 152 LYS B N 1
ATOM 2733 C CA . LYS B 1 152 ? 7.266 -0.718 -18.594 1 92.12 152 LYS B CA 1
ATOM 2734 C C . LYS B 1 152 ? 6.91 -2.146 -18.203 1 92.12 152 LYS B C 1
ATOM 2736 O O . LYS B 1 152 ? 6.73 -2.439 -17.016 1 92.12 152 LYS B O 1
ATOM 2741 N N . THR B 1 153 ? 6.703 -2.971 -19.203 1 94.69 153 THR B N 1
ATOM 2742 C CA . THR B 1 153 ? 6.422 -4.375 -18.922 1 94.69 153 THR B CA 1
ATOM 2743 C C . THR B 1 153 ? 7.602 -5.031 -18.219 1 94.69 153 THR B C 1
ATOM 2745 O O . THR B 1 153 ? 8.734 -4.551 -18.312 1 94.69 153 THR B O 1
ATOM 2748 N N . ILE B 1 154 ? 7.297 -6.109 -17.547 1 94.38 154 ILE B N 1
ATOM 2749 C CA . ILE B 1 154 ? 8.297 -6.738 -16.703 1 94.38 154 ILE B CA 1
ATOM 2750 C C . ILE B 1 154 ? 8.891 -7.957 -17.406 1 94.38 154 ILE B C 1
ATOM 2752 O O . ILE B 1 154 ? 8.148 -8.766 -17.969 1 94.38 154 ILE B O 1
ATOM 2756 N N . PHE B 1 155 ? 10.219 -8.023 -17.375 1 89.94 155 PHE B N 1
ATOM 2757 C CA . PHE B 1 155 ? 10.93 -9.164 -17.938 1 89.94 155 PHE B CA 1
ATOM 2758 C C . PHE B 1 155 ? 11.234 -10.203 -16.859 1 89.94 155 PHE B C 1
ATOM 2760 O O . PHE B 1 155 ? 11.531 -9.859 -15.719 1 89.94 155 PHE B O 1
ATOM 2767 N N . PHE B 1 156 ? 11.086 -11.445 -17.219 1 86.88 156 PHE B N 1
ATOM 2768 C CA . PHE B 1 156 ? 11.453 -12.562 -16.344 1 86.88 156 PHE B CA 1
ATOM 2769 C C . PHE B 1 156 ? 12.773 -13.18 -16.797 1 86.88 156 PHE B C 1
ATOM 2771 O O . PHE B 1 156 ? 12.977 -13.453 -17.969 1 86.88 156 PHE B O 1
ATOM 2778 N N . HIS B 1 157 ? 13.672 -13.195 -15.82 1 79.75 157 HIS B N 1
ATOM 2779 C CA . HIS B 1 157 ? 14.992 -13.734 -16.109 1 79.75 157 HIS B CA 1
ATOM 2780 C C . HIS B 1 157 ? 15.172 -15.125 -15.516 1 79.75 157 HIS B C 1
ATOM 2782 O O . HIS B 1 157 ? 15.031 -15.305 -14.305 1 79.75 157 HIS B O 1
ATOM 2788 N N . HIS B 1 158 ? 15.383 -16.078 -16.344 1 72.81 158 HIS B N 1
ATOM 2789 C CA . HIS B 1 158 ? 15.648 -17.438 -15.852 1 72.81 158 HIS B CA 1
ATOM 2790 C C . HIS B 1 158 ? 16.656 -18.156 -16.734 1 72.81 158 HIS B C 1
ATOM 2792 O O . HIS B 1 158 ? 16.484 -18.203 -17.953 1 72.81 158 HIS B O 1
ATOM 2798 N N . SER B 1 159 ? 17.625 -18.766 -15.969 1 72.56 159 SER B N 1
ATOM 2799 C CA . SER B 1 159 ? 18.641 -19.594 -16.609 1 72.56 159 SER B CA 1
ATOM 2800 C C . SER B 1 159 ? 19.234 -18.891 -17.828 1 72.56 159 SER B C 1
ATOM 2802 O O . SER B 1 159 ? 19.344 -19.484 -18.906 1 72.56 159 SER B O 1
ATOM 2804 N N . GLY B 1 160 ? 19.453 -17.609 -17.672 1 74.31 160 GLY B N 1
ATOM 2805 C CA . GLY B 1 160 ? 20.156 -16.875 -18.703 1 74.31 160 GLY B CA 1
ATOM 2806 C C . GLY B 1 160 ? 19.234 -16.328 -19.781 1 74.31 160 GLY B C 1
ATOM 2807 O O . GLY B 1 160 ? 19.672 -15.609 -20.672 1 74.31 160 GLY B O 1
ATOM 2808 N N . GLU B 1 161 ? 18.078 -16.719 -19.734 1 78.31 161 GLU B N 1
ATOM 2809 C CA . GLU B 1 161 ? 17.109 -16.234 -20.734 1 78.31 161 GLU B CA 1
ATOM 2810 C C . GLU B 1 161 ? 16.266 -15.109 -20.172 1 78.31 161 GLU B C 1
ATOM 2812 O O . GLU B 1 161 ? 15.953 -15.094 -18.969 1 78.31 161 GLU B O 1
ATOM 2817 N N . ARG B 1 162 ? 16.062 -14.133 -21.062 1 83.31 162 ARG B N 1
ATOM 2818 C CA . ARG B 1 162 ? 15.203 -13 -20.719 1 83.31 162 ARG B CA 1
ATOM 2819 C C . ARG B 1 162 ? 13.93 -13 -21.562 1 83.31 162 ARG B C 1
ATOM 2821 O O . ARG B 1 162 ? 13.992 -12.953 -22.797 1 83.31 162 ARG B O 1
ATOM 2828 N N . CYS B 1 163 ? 12.789 -13.086 -20.859 1 87.06 163 CYS B N 1
ATOM 2829 C CA . CYS B 1 163 ? 11.508 -13.156 -21.562 1 87.06 163 CYS B CA 1
ATOM 2830 C C . CYS B 1 163 ? 10.594 -12.016 -21.156 1 87.06 163 CYS B C 1
ATOM 2832 O O . CYS B 1 163 ? 10.414 -11.758 -19.953 1 87.06 163 CYS B O 1
ATOM 2834 N N . ASN B 1 164 ? 10.062 -11.398 -22.109 1 90.62 164 ASN B N 1
ATOM 2835 C CA . ASN B 1 164 ? 9.047 -10.391 -21.812 1 90.62 164 ASN B CA 1
ATOM 2836 C C . ASN B 1 164 ? 7.711 -11.031 -21.453 1 90.62 164 ASN B C 1
ATOM 2838 O O . ASN B 1 164 ? 7.102 -11.727 -22.266 1 90.62 164 ASN B O 1
ATOM 2842 N N . THR B 1 165 ? 7.234 -10.789 -20.281 1 92.81 165 THR B N 1
ATOM 2843 C CA . THR B 1 165 ? 6.012 -11.438 -19.797 1 92.81 165 THR B CA 1
ATOM 2844 C C . THR B 1 165 ? 4.777 -10.734 -20.359 1 92.81 165 THR B C 1
ATOM 2846 O O . THR B 1 165 ? 3.666 -11.266 -20.281 1 92.81 165 THR B O 1
ATOM 2849 N N . LYS B 1 166 ? 4.973 -9.578 -20.781 1 93.69 166 LYS B N 1
ATOM 2850 C CA . LYS B 1 166 ? 3.932 -8.695 -21.297 1 93.69 166 LYS B CA 1
ATOM 2851 C C . LYS B 1 166 ? 3.023 -8.195 -20.172 1 93.69 166 LYS B C 1
ATOM 2853 O O . LYS B 1 166 ? 1.981 -7.59 -20.438 1 93.69 166 LYS B O 1
ATOM 2858 N N . ARG B 1 167 ? 3.418 -8.477 -18.969 1 95.06 167 ARG B N 1
ATOM 2859 C CA . ARG B 1 167 ? 2.668 -8 -17.797 1 95.06 167 ARG B CA 1
ATOM 2860 C C . ARG B 1 167 ? 3.283 -6.723 -17.234 1 95.06 167 ARG B C 1
ATOM 2862 O O . ARG B 1 167 ? 4.508 -6.602 -17.156 1 95.06 167 ARG B O 1
ATOM 2869 N N . LYS B 1 168 ? 2.449 -5.805 -16.875 1 95.5 168 LYS B N 1
ATOM 2870 C CA . LYS B 1 168 ? 2.893 -4.586 -16.219 1 95.5 168 LYS B CA 1
ATOM 2871 C C . LYS B 1 168 ? 2.996 -4.785 -14.703 1 95.5 168 LYS B C 1
ATOM 2873 O O . LYS B 1 168 ? 3.664 -4.012 -14.016 1 95.5 168 LYS B O 1
ATOM 2878 N N . LYS B 1 169 ? 2.285 -5.805 -14.281 1 97.25 169 LYS B N 1
ATOM 2879 C CA . LYS B 1 169 ? 2.32 -6.172 -12.867 1 97.25 169 LYS B CA 1
ATOM 2880 C C . LYS B 1 169 ? 2.771 -7.621 -12.688 1 97.25 169 LYS B C 1
ATOM 2882 O O . LYS B 1 169 ? 2.146 -8.539 -13.219 1 97.25 169 LYS B O 1
ATOM 2887 N N . LEU B 1 170 ? 3.789 -7.77 -12 1 97.31 170 LEU B N 1
ATOM 2888 C CA . LEU B 1 170 ? 4.387 -9.078 -11.742 1 97.31 170 LEU B CA 1
ATOM 2889 C C . LEU B 1 170 ? 5.254 -9.031 -10.492 1 97.31 170 LEU B C 1
ATOM 2891 O O . LEU B 1 170 ? 6.133 -8.18 -10.367 1 97.31 170 LEU B O 1
ATOM 2895 N N . GLY B 1 171 ? 4.953 -9.922 -9.594 1 97.5 171 GLY B N 1
ATOM 2896 C CA . GLY B 1 171 ? 5.672 -9.914 -8.328 1 97.5 171 GLY B CA 1
ATOM 2897 C C . GLY B 1 171 ? 6.766 -10.961 -8.25 1 97.5 171 GLY B C 1
ATOM 2898 O O . GLY B 1 171 ? 7.527 -11.148 -9.203 1 97.5 171 GLY B O 1
ATOM 2899 N N . ALA B 1 172 ? 6.797 -11.672 -7.113 1 97.38 172 ALA B N 1
ATOM 2900 C CA . ALA B 1 172 ? 7.895 -12.594 -6.824 1 97.38 172 ALA B CA 1
ATOM 2901 C C . ALA B 1 172 ? 7.445 -14.047 -6.965 1 97.38 172 ALA B C 1
ATOM 2903 O O . ALA B 1 172 ? 6.309 -14.383 -6.621 1 97.38 172 ALA B O 1
ATOM 2904 N N . PHE B 1 173 ? 8.336 -14.828 -7.414 1 96.81 173 PHE B N 1
ATOM 2905 C CA . PHE B 1 173 ? 8.172 -16.266 -7.504 1 96.81 173 PHE B CA 1
ATOM 2906 C C . PHE B 1 173 ? 9.188 -16.984 -6.625 1 96.81 173 PHE B C 1
ATOM 2908 O O . PHE B 1 173 ? 10.367 -17.078 -6.98 1 96.81 173 PHE B O 1
ATOM 2915 N N . LEU B 1 174 ? 8.664 -17.484 -5.488 1 97.62 174 LEU B N 1
ATOM 2916 C CA . LEU B 1 174 ? 9.539 -18.062 -4.48 1 97.62 174 LEU B CA 1
ATOM 2917 C C . LEU B 1 174 ? 9.359 -19.578 -4.41 1 97.62 174 LEU B C 1
ATOM 2919 O O . LEU B 1 174 ? 8.258 -20.062 -4.156 1 97.62 174 LEU B O 1
ATOM 2923 N N . GLY B 1 175 ? 10.453 -20.281 -4.555 1 97.12 175 GLY B N 1
ATOM 2924 C CA . GLY B 1 175 ? 10.406 -21.734 -4.488 1 97.12 175 GLY B CA 1
ATOM 2925 C C . GLY B 1 175 ? 10.148 -22.25 -3.088 1 97.12 175 GLY B C 1
ATOM 2926 O O . GLY B 1 175 ? 10.133 -21.484 -2.125 1 97.12 175 GLY B O 1
ATOM 2927 N N . ARG B 1 176 ? 10.047 -23.547 -3.045 1 97.88 176 ARG B N 1
ATOM 2928 C CA . ARG B 1 176 ? 9.703 -24.234 -1.803 1 97.88 176 ARG B CA 1
ATOM 2929 C C . ARG B 1 176 ? 10.727 -23.938 -0.713 1 97.88 176 ARG B C 1
ATOM 2931 O O . ARG B 1 176 ? 11.938 -24.031 -0.945 1 97.88 176 ARG B O 1
ATOM 2938 N N . GLY B 1 177 ? 10.234 -23.5 0.413 1 98.38 177 GLY B N 1
ATOM 2939 C CA . GLY B 1 177 ? 11.086 -23.391 1.589 1 98.38 177 GLY B CA 1
ATOM 2940 C C . GLY B 1 177 ? 11.945 -22.141 1.589 1 98.38 177 GLY B C 1
ATOM 2941 O O . GLY B 1 177 ? 12.883 -22.031 2.381 1 98.38 177 GLY B O 1
ATOM 2942 N N . VAL B 1 178 ? 11.75 -21.219 0.733 1 98.44 178 VAL B N 1
ATOM 2943 C CA . VAL B 1 178 ? 12.484 -19.953 0.734 1 98.44 178 VAL B CA 1
ATOM 2944 C C . VAL B 1 178 ? 12.164 -19.172 2.006 1 98.44 178 VAL B C 1
ATOM 2946 O O . VAL B 1 178 ? 11.008 -19.125 2.434 1 98.44 178 VAL B O 1
ATOM 2949 N N . SER B 1 179 ? 13.172 -18.609 2.645 1 98.75 179 SER B N 1
ATOM 2950 C CA . SER B 1 179 ? 13.039 -17.719 3.787 1 98.75 179 SER B CA 1
ATOM 2951 C C . SER B 1 179 ? 13.648 -16.344 3.486 1 98.75 179 SER B C 1
ATOM 2953 O O . SER B 1 179 ? 14.805 -16.25 3.08 1 98.75 179 SER B O 1
ATOM 2955 N N . VAL B 1 180 ? 12.891 -15.336 3.637 1 98.56 180 VAL B N 1
ATOM 2956 C CA . VAL B 1 180 ? 13.328 -13.977 3.316 1 98.56 180 VAL B CA 1
ATOM 2957 C C . VAL B 1 180 ? 13.445 -13.156 4.598 1 98.56 180 VAL B C 1
ATOM 2959 O O . VAL B 1 180 ? 12.469 -13.031 5.352 1 98.56 180 VAL B O 1
ATOM 2962 N N . GLY B 1 181 ? 14.539 -12.492 4.812 1 98.31 181 GLY B N 1
ATOM 2963 C CA . GLY B 1 181 ? 14.781 -11.703 6.008 1 98.31 181 GLY B CA 1
ATOM 2964 C C . GLY B 1 181 ? 13.977 -10.414 6.043 1 98.31 181 GLY B C 1
ATOM 2965 O O . GLY B 1 181 ? 13.555 -9.906 4.996 1 98.31 181 GLY B O 1
ATOM 2966 N N . CYS B 1 182 ? 13.891 -9.859 7.238 1 97.94 182 CYS B N 1
ATOM 2967 C CA . CYS B 1 182 ? 13.031 -8.711 7.5 1 97.94 182 CYS B CA 1
ATOM 2968 C C . CYS B 1 182 ? 13.406 -7.535 6.605 1 97.94 182 CYS B C 1
ATOM 2970 O O . CYS B 1 182 ? 14.594 -7.289 6.367 1 97.94 182 CYS B O 1
ATOM 2972 N N . ASN B 1 183 ? 12.391 -6.812 6.059 1 97.19 183 ASN B N 1
ATOM 2973 C CA . ASN B 1 183 ? 12.484 -5.543 5.344 1 97.19 183 ASN B CA 1
ATOM 2974 C C . ASN B 1 183 ? 13.148 -5.715 3.984 1 97.19 183 ASN B C 1
ATOM 2976 O O . ASN B 1 183 ? 13.578 -4.734 3.371 1 97.19 183 ASN B O 1
ATOM 2980 N N . THR B 1 184 ? 13.273 -6.91 3.578 1 98.25 184 THR B N 1
ATOM 2981 C CA . THR B 1 184 ? 13.828 -7.16 2.252 1 98.25 184 THR B CA 1
ATOM 2982 C C . THR B 1 184 ? 12.812 -6.816 1.167 1 98.25 184 THR B C 1
ATOM 2984 O O . THR B 1 184 ? 11.609 -7.023 1.348 1 98.25 184 THR B O 1
ATOM 2987 N N . VAL B 1 185 ? 13.32 -6.215 0.056 1 98.44 185 VAL B N 1
ATOM 2988 C CA . VAL B 1 185 ? 12.492 -5.914 -1.105 1 98.44 185 VAL B CA 1
ATOM 2989 C C . VAL B 1 185 ? 12.828 -6.871 -2.246 1 98.44 185 VAL B C 1
ATOM 2991 O O . VAL B 1 185 ? 14 -6.996 -2.633 1 98.44 185 VAL B O 1
ATOM 2994 N N . LEU B 1 186 ? 11.844 -7.617 -2.713 1 97.75 186 LEU B N 1
ATOM 2995 C CA . LEU B 1 186 ? 11.953 -8.383 -3.947 1 97.75 186 LEU B CA 1
ATOM 2996 C C . LEU B 1 186 ? 11.383 -7.605 -5.129 1 97.75 186 LEU B C 1
ATOM 2998 O O . LEU B 1 186 ? 10.195 -7.289 -5.152 1 97.75 186 LEU B O 1
ATOM 3002 N N . ASN B 1 187 ? 12.25 -7.355 -6.078 1 96.44 187 ASN B N 1
ATOM 3003 C CA . ASN B 1 187 ? 11.828 -6.523 -7.199 1 96.44 187 ASN B CA 1
ATOM 3004 C C . ASN B 1 187 ? 10.883 -7.273 -8.133 1 96.44 187 ASN B C 1
ATOM 3006 O O . ASN B 1 187 ? 10.805 -8.5 -8.086 1 96.44 187 ASN B O 1
ATOM 3010 N N . PRO B 1 188 ? 10.164 -6.512 -9 1 96.5 188 PRO B N 1
ATOM 3011 C CA . PRO B 1 188 ? 9.203 -7.137 -9.914 1 96.5 188 PRO B CA 1
ATOM 3012 C C . PRO B 1 188 ? 9.844 -8.203 -10.797 1 96.5 188 PRO B C 1
ATOM 3014 O O . PRO B 1 188 ? 10.898 -7.977 -11.391 1 96.5 188 PRO B O 1
ATOM 3017 N N . GLY B 1 189 ? 9.188 -9.406 -10.766 1 93.81 189 GLY B N 1
ATOM 3018 C CA . GLY B 1 189 ? 9.648 -10.477 -11.633 1 93.81 189 GLY B CA 1
ATOM 3019 C C . GLY B 1 189 ? 10.773 -11.297 -11.031 1 93.81 189 GLY B C 1
ATOM 3020 O O . GLY B 1 189 ? 11.359 -12.148 -11.703 1 93.81 189 GLY B O 1
ATOM 3021 N N . CYS B 1 190 ? 10.984 -11.109 -9.742 1 92.56 190 CYS B N 1
ATOM 3022 C CA . CYS B 1 190 ? 12.086 -11.797 -9.07 1 92.56 190 CYS B CA 1
ATOM 3023 C C . CYS B 1 190 ? 11.766 -13.281 -8.883 1 92.56 190 CYS B C 1
ATOM 3025 O O . CYS B 1 190 ? 10.641 -13.641 -8.539 1 92.56 190 CYS B O 1
ATOM 3027 N N . TYR B 1 191 ? 12.773 -14.047 -9.156 1 91.81 191 TYR B N 1
ATOM 3028 C CA . TYR B 1 191 ? 12.734 -15.477 -8.898 1 91.81 191 TYR B CA 1
ATOM 3029 C C . TYR B 1 191 ? 13.758 -15.875 -7.84 1 91.81 191 TYR B C 1
ATOM 3031 O O . TYR B 1 191 ? 14.898 -15.422 -7.875 1 91.81 191 TYR B O 1
ATOM 3039 N N . VAL B 1 192 ? 13.266 -16.75 -6.852 1 94.62 192 VAL B N 1
ATOM 3040 C CA . VAL B 1 192 ? 14.18 -17.266 -5.844 1 94.62 192 VAL B CA 1
ATOM 3041 C C . VAL B 1 192 ? 14.086 -18.797 -5.785 1 94.62 192 VAL B C 1
ATOM 3043 O O . VAL B 1 192 ? 12.992 -19.344 -5.609 1 94.62 192 VAL B O 1
ATOM 3046 N N . ALA B 1 193 ? 15.211 -19.453 -5.852 1 93.94 193 ALA B N 1
ATOM 3047 C CA . ALA B 1 193 ? 15.258 -20.922 -5.879 1 93.94 193 ALA B CA 1
ATOM 3048 C C . ALA B 1 193 ? 14.859 -21.5 -4.527 1 93.94 193 ALA B C 1
ATOM 3050 O O . ALA B 1 193 ? 15.078 -20.875 -3.484 1 93.94 193 ALA B O 1
ATOM 3051 N N . SER B 1 194 ? 14.398 -22.766 -4.57 1 96.31 194 SER B N 1
ATOM 3052 C CA . SER B 1 194 ? 13.938 -23.469 -3.371 1 96.31 194 SER B CA 1
ATOM 3053 C C . SER B 1 194 ? 15.031 -23.516 -2.309 1 96.31 194 SER B C 1
ATOM 3055 O O . SER B 1 194 ? 16.219 -23.609 -2.635 1 96.31 194 SER B O 1
ATOM 3057 N N . ALA B 1 195 ? 14.641 -23.344 -1.059 1 97.44 195 ALA B N 1
ATOM 3058 C CA . ALA B 1 195 ? 15.461 -23.531 0.136 1 97.44 195 ALA B CA 1
ATOM 3059 C C . ALA B 1 195 ? 16.484 -22.406 0.286 1 97.44 195 ALA B C 1
ATOM 3061 O O . ALA B 1 195 ? 17.438 -22.531 1.062 1 97.44 195 ALA B O 1
ATOM 3062 N N . THR B 1 196 ? 16.359 -21.312 -0.49 1 97.31 196 THR B N 1
ATOM 3063 C CA . THR B 1 196 ? 17.234 -20.156 -0.363 1 97.31 196 THR B CA 1
ATOM 3064 C C . THR B 1 196 ? 16.891 -19.359 0.887 1 97.31 196 THR B C 1
ATOM 3066 O O . THR B 1 196 ? 15.727 -19.172 1.212 1 97.31 196 THR B O 1
ATOM 3069 N N . LYS B 1 197 ? 17.875 -18.906 1.602 1 98.25 197 LYS B N 1
ATOM 3070 C CA . LYS B 1 197 ? 17.719 -17.984 2.723 1 98.25 197 LYS B CA 1
ATOM 3071 C C . LYS B 1 197 ? 18.281 -16.609 2.383 1 98.25 197 LYS B C 1
ATOM 3073 O O . LYS B 1 197 ? 19.469 -16.484 2.057 1 98.25 197 LYS B O 1
ATOM 3078 N N . ILE B 1 198 ? 17.484 -15.633 2.359 1 98.06 198 ILE B N 1
ATOM 3079 C CA . ILE B 1 198 ? 17.906 -14.258 2.072 1 98.06 198 ILE B CA 1
ATOM 3080 C C . ILE B 1 198 ? 18.031 -13.477 3.377 1 98.06 198 ILE B C 1
ATOM 3082 O O . ILE B 1 198 ? 17.094 -13.445 4.184 1 98.06 198 ILE B O 1
ATOM 3086 N N . LEU B 1 199 ? 19.109 -12.797 3.635 1 97.25 199 LEU B N 1
ATOM 3087 C CA . LEU B 1 199 ? 19.344 -12.008 4.836 1 97.25 199 LEU B CA 1
ATOM 3088 C C . LEU B 1 199 ? 18.469 -10.758 4.848 1 97.25 199 LEU B C 1
ATOM 3090 O O . LEU B 1 199 ? 17.938 -10.352 3.811 1 97.25 199 LEU B O 1
ATOM 3094 N N . PRO B 1 200 ? 18.312 -10.125 5.996 1 96.94 200 PRO B N 1
ATOM 3095 C CA . PRO B 1 200 ? 17.422 -8.961 6.102 1 96.94 200 PRO B CA 1
ATOM 3096 C C . PRO B 1 200 ? 17.969 -7.738 5.367 1 96.94 200 PRO B C 1
ATOM 3098 O O . PRO B 1 200 ? 19.172 -7.637 5.137 1 96.94 200 PRO B O 1
ATOM 3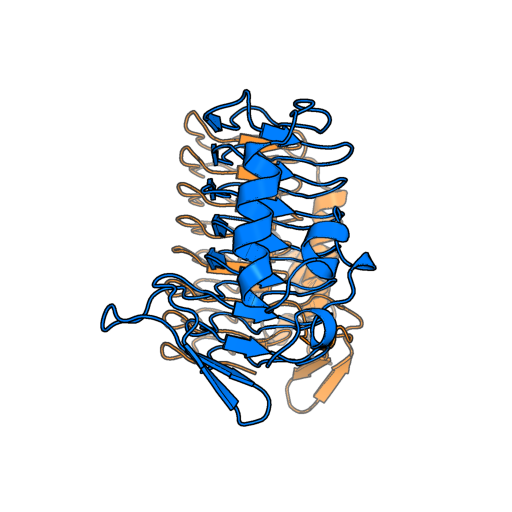101 N N . ASN B 1 201 ? 17.062 -6.84 5.039 1 96.88 201 ASN B N 1
ATOM 3102 C CA . ASN B 1 201 ? 17.391 -5.516 4.516 1 96.88 201 ASN B CA 1
ATOM 3103 C C . ASN B 1 201 ? 18.125 -5.598 3.182 1 96.88 201 ASN B C 1
ATOM 3105 O O . ASN B 1 201 ? 19.078 -4.852 2.943 1 96.88 201 ASN B O 1
ATOM 3109 N N . GLN B 1 202 ? 17.719 -6.582 2.342 1 96.88 202 GLN B N 1
ATOM 3110 C CA . GLN B 1 202 ? 18.297 -6.715 1.01 1 96.88 202 GLN B CA 1
ATOM 3111 C C . GLN B 1 202 ? 17.312 -6.254 -0.064 1 96.88 202 GLN B C 1
ATOM 3113 O O . GLN B 1 202 ? 16.125 -6.074 0.209 1 96.88 202 GLN B O 1
ATOM 3118 N N . THR B 1 203 ? 17.844 -5.875 -1.146 1 96.62 203 THR B N 1
ATOM 3119 C CA . THR B 1 203 ? 17.078 -5.711 -2.377 1 96.62 203 THR B CA 1
ATOM 3120 C C . THR B 1 203 ? 17.438 -6.793 -3.391 1 96.62 203 THR B C 1
ATOM 3122 O O . THR B 1 203 ? 18.594 -6.906 -3.799 1 96.62 203 THR B O 1
ATOM 3125 N N . ILE B 1 204 ? 16.422 -7.527 -3.762 1 93.5 204 ILE B N 1
ATOM 3126 C CA . ILE B 1 204 ? 16.688 -8.625 -4.684 1 93.5 204 ILE B CA 1
ATOM 3127 C C . ILE B 1 204 ? 16.172 -8.266 -6.074 1 93.5 204 ILE B C 1
ATOM 3129 O O . ILE B 1 204 ? 15.039 -7.801 -6.227 1 93.5 204 ILE B O 1
ATOM 3133 N N . TYR B 1 205 ? 17.016 -8.516 -7.086 1 87.88 205 TYR B N 1
ATOM 3134 C CA . TYR B 1 205 ? 16.703 -8.117 -8.453 1 87.88 205 TYR B CA 1
ATOM 3135 C C . TYR B 1 205 ? 16.469 -9.328 -9.344 1 87.88 205 TYR B C 1
ATOM 3137 O O . TYR B 1 205 ? 17.062 -10.391 -9.125 1 87.88 205 TYR B O 1
#